Protein AF-0000000087669930 (afdb_homodimer)

Secondary structure (DSSP, 8-state):
-EEEE-TT-HHHHHHHHHHHHHT---EEEE---SSTT-GGGSHHHHTT-TT--S-EEE-TTS-EEESHHHHHHHHHHHS-SS-SS-SSHHHHHHHHHHHHHHHHHTGGGTSHHHHHHHHTSTT--HHHHHHHHHHHHHHHHHHHHHHHHTT--SSSSSTTS--HHHHHHHHHHHHHHHTT--GGGSHHHHHHHHHHHTSHHHHTTSPPPP-/-EEEE-TT-HHHHHHHHHHHHHT---EEEE---SSTT-GGGSHHHHTT-TT--S-EEE-TTS-EEESHHHHHHHHHHHS-SS-SS-SSHHHHHHHHHHHHHHHHHTGGGTSHHHHHHHHTSTT--HHHHHHHHHHHHHHHHHHHHHHHHTT--SSSSSTTS--HHHHHHHHHHHHHHHTT--GGGSHHHHHHHHHHHTSHHHHTTSPPPP-

Organism: NCBI:txid484088

Sequence (422 aa):
MKLYENEISSATSRVRIALALKGLSVEKLPIGILGADAENRQAGYLNVNPQGLVPALSTDEGSLITQSLAIIEYLDELHPEPPLLPQDLEAKAFSRSIAMAIASEVHALLTPRIAARLGAIPGVDASVVADWNRHWIKEGMTAVETLIANRRTGPFVVGDFPSMADIFLFPQAVGTERIGLDLEQWPNIARIVANLRAIRAFADNAPAPRKMKLYENEISSATSRVRIALALKGLSVEKLPIGILGADAENRQAGYLNVNPQGLVPALSTDEGSLITQSLAIIEYLDELHPEPPLLPQDLEAKAFSRSIAMAIASEVHALLTPRIAARLGAIPGVDASVVADWNRHWIKEGMTAVETLIANRRTGPFVVGDFPSMADIFLFPQAVGTERIGLDLEQWPNIARIVANLRAIRAFADNAPAPRK

InterPro domains:
  IPR004045 Glutathione S-transferase, N-terminal [PF13417] (3-83)
  IPR004045 Glutathione S-transferase, N-terminal [PS50404] (1-83)
  IPR005955 Glutathione S-transferases, class Zeta [TIGR01262] (3-208)
  IPR010987 Glutathione S-transferase, C-terminal-like [PS50405] (88-211)
  IPR036249 Thioredoxin-like superfamily [SSF52833] (1-91)
  IPR036282 Glutathione S-transferase, C-terminal domain superfamily [SSF47616] (83-208)
  IPR040079 Glutathione transferase family [SFLDS00019] (1-198)

Foldseek 3Di:
DEWEDAQQDLLRLLQLLLCVQLVHDHHYDYFADDDPVGRLPDPVNCVVPVVSDDTWDQDPVGDIDDTSVRSSVVVCVVRVPPPQADPDPVSRVLLVVLLCLLVPQQNVCLDPVNLVVQVVDPPDDPVNSLVSNLVSLCVSLVVSLVSQVVAPDEQASGPDDHHSNLSRLQLSVVVCVVSPHDCVVRVSSVRSNVVQCVPCSNVVSHRDDDD/DEWEDAQQDLLRLLQLLLCVLLVHDHHYDYFADDDPVGRLPDPVNCVVPVVSDDTWDQDPVGDIDDTSVRSSVVVCVVRVPPPQADPDPVSRVLLVVLLCLLVPQQNVCLDPVNLVVQVVDPPDDPVNSLVSNLVSLCVSLVVSLVSQVVAPDYQASHPDDHHSNLSRLQLSVVVCVVSPHDCVVRVSSVRSNVVQCVPCSNVVSHRDDDD

Nearest PDB structures (foldseek):
  3niv-assembly2_C  TM=9.400E-01  e=4.755E-17  Legionella pneumophila subsp. pneumophila str. Philadelphia 1
  6jwk-assembly1_B  TM=9.453E-01  e=4.210E-16  Pseudomonas aeruginosa PAO1
  6jwk-assembly1_A  TM=9.465E-01  e=4.440E-16  Pseudomonas aeruginosa PAO1
  4pxo-assembly1_B  TM=9.355E-01  e=4.938E-16  Methylorubrum extorquens AM1
  4n0v-assembly1_B  TM=7.784E-01  e=9.127E-11  Marinobacter nauticus VT8

Structure (mmCIF, N/CA/C/O backbone):
data_AF-0000000087669930-model_v1
#
loop_
_entity.id
_entity.type
_entity.pdbx_description
1 polymer 'Maleylacetoacetate isomerase'
#
loop_
_atom_site.group_PDB
_atom_site.id
_atom_site.type_symbol
_atom_site.label_atom_id
_atom_site.label_alt_id
_atom_site.label_comp_id
_atom_site.label_asym_id
_atom_site.label_entity_id
_atom_site.label_seq_id
_atom_site.pdbx_PDB_ins_code
_atom_site.Cartn_x
_atom_site.Cartn_y
_atom_site.Cartn_z
_atom_site.occupancy
_atom_site.B_iso_or_equiv
_atom_site.auth_seq_id
_atom_site.auth_comp_id
_atom_site.auth_asym_id
_atom_site.auth_atom_id
_atom_site.pdbx_PDB_model_num
ATOM 1 N N . MET A 1 1 ? 8.586 19.969 -12 1 97.75 1 MET A N 1
ATOM 2 C CA . MET A 1 1 ? 7.652 18.922 -11.617 1 97.75 1 MET A CA 1
ATOM 3 C C . MET A 1 1 ? 6.254 19.484 -11.391 1 97.75 1 MET A C 1
ATOM 5 O O . MET A 1 1 ? 6.105 20.656 -11.023 1 97.75 1 MET A O 1
ATOM 9 N N . LYS A 1 2 ? 5.223 18.703 -11.719 1 98.75 2 LYS A N 1
ATOM 10 C CA . LYS A 1 2 ? 3.818 19.047 -11.516 1 98.75 2 LYS A CA 1
ATOM 11 C C . LYS A 1 2 ? 3.119 18.016 -10.633 1 98.75 2 LYS A C 1
ATOM 13 O O . LYS A 1 2 ? 3.285 16.812 -10.828 1 98.75 2 LYS A O 1
ATOM 18 N N . LEU A 1 3 ? 2.418 18.516 -9.656 1 98.88 3 LEU A N 1
ATOM 19 C CA . LEU A 1 3 ? 1.691 17.641 -8.742 1 98.88 3 LEU A CA 1
ATOM 20 C C . LEU A 1 3 ? 0.186 17.797 -8.938 1 98.88 3 LEU A C 1
ATOM 22 O O . LEU A 1 3 ? -0.376 18.859 -8.695 1 98.88 3 LEU A O 1
ATOM 26 N N . TYR A 1 4 ? -0.439 16.75 -9.453 1 98.94 4 TYR A N 1
ATOM 27 C CA . TYR A 1 4 ? -1.895 16.672 -9.422 1 98.94 4 TYR A CA 1
ATOM 28 C C . TYR A 1 4 ? -2.393 16.328 -8.023 1 98.94 4 TYR A C 1
ATOM 30 O O . TYR A 1 4 ? -2.051 15.289 -7.465 1 98.94 4 TYR A O 1
ATOM 38 N N . GLU A 1 5 ? -3.223 17.25 -7.465 1 98.62 5 GLU A N 1
ATOM 39 C CA . GLU A 1 5 ? -3.496 17.125 -6.039 1 98.62 5 GLU A CA 1
ATOM 40 C C . GLU A 1 5 ? -4.922 17.562 -5.707 1 98.62 5 GLU A C 1
ATOM 42 O O . GLU A 1 5 ? -5.621 18.109 -6.562 1 98.62 5 GLU A O 1
ATOM 47 N N . ASN A 1 6 ? -5.336 17.203 -4.59 1 98.5 6 ASN A N 1
ATOM 48 C CA . ASN A 1 6 ? -6.582 17.641 -3.973 1 98.5 6 ASN A CA 1
ATOM 49 C C . ASN A 1 6 ? -6.379 18.031 -2.51 1 98.5 6 ASN A C 1
ATOM 51 O O . ASN A 1 6 ? -5.668 17.344 -1.776 1 98.5 6 ASN A O 1
ATOM 55 N N . GLU A 1 7 ? -7.027 19.062 -2.037 1 97.5 7 GLU A N 1
ATOM 56 C CA . GLU A 1 7 ? -6.746 19.641 -0.729 1 97.5 7 GLU A CA 1
ATOM 57 C C . GLU A 1 7 ? -7.242 18.75 0.397 1 97.5 7 GLU A C 1
ATOM 59 O O . GLU A 1 7 ? -6.707 18.781 1.507 1 97.5 7 GLU A O 1
ATOM 64 N N . ILE A 1 8 ? -8.227 17.906 0.138 1 97.19 8 ILE A N 1
ATOM 65 C CA . ILE A 1 8 ? -8.812 17.109 1.209 1 97.19 8 ILE A CA 1
ATOM 66 C C . ILE A 1 8 ? -8.133 15.734 1.259 1 97.19 8 ILE A C 1
ATOM 68 O O . ILE A 1 8 ? -8.297 14.992 2.227 1 97.19 8 ILE A O 1
ATOM 72 N N . SER A 1 9 ? -7.418 15.352 0.215 1 97.94 9 SER A N 1
ATOM 73 C CA . SER A 1 9 ? -6.844 14.023 0.055 1 97.94 9 SER A CA 1
ATOM 74 C C . SER A 1 9 ? -5.707 13.789 1.042 1 97.94 9 SER A C 1
ATOM 76 O O . SER A 1 9 ? -4.707 14.516 1.026 1 97.94 9 SER A O 1
ATOM 78 N N . SER A 1 10 ? -5.852 12.742 1.831 1 98.44 10 SER A N 1
ATOM 79 C CA . SER A 1 10 ? -4.785 12.352 2.748 1 98.44 10 SER A CA 1
ATOM 80 C C . SER A 1 10 ? -3.533 11.922 1.991 1 98.44 10 SER A C 1
ATOM 82 O O . SER A 1 10 ? -2.414 12.203 2.426 1 98.44 10 SER A O 1
ATOM 84 N N . ALA A 1 11 ? -3.727 11.266 0.87 1 98.81 11 ALA A N 1
ATOM 85 C CA . ALA A 1 11 ? -2.592 10.805 0.073 1 98.81 11 ALA A CA 1
ATOM 86 C C . ALA A 1 11 ? -1.816 11.984 -0.508 1 98.81 11 ALA A C 1
ATOM 88 O O . ALA A 1 11 ? -0.586 11.945 -0.583 1 98.81 11 ALA A O 1
ATOM 89 N N . THR A 1 12 ? -2.539 13.031 -0.967 1 98.81 12 THR A N 1
ATOM 90 C CA . THR A 1 12 ? -1.877 14.234 -1.451 1 98.81 12 THR A CA 1
ATOM 91 C C . THR A 1 12 ? -1.122 14.93 -0.321 1 98.81 12 THR A C 1
ATOM 93 O O . THR A 1 12 ? -0.011 15.422 -0.521 1 98.81 12 THR A O 1
ATOM 96 N N . SER A 1 13 ? -1.754 14.969 0.867 1 98.94 13 SER A N 1
ATOM 97 C CA . SER A 1 13 ? -1.121 15.555 2.047 1 98.94 13 SER A CA 1
ATOM 98 C C . SER A 1 13 ? 0.238 14.914 2.316 1 98.94 13 SER A C 1
ATOM 100 O O . SER A 1 13 ? 1.202 15.609 2.641 1 98.94 13 SER A O 1
ATOM 102 N N . ARG A 1 14 ? 0.384 13.633 2.162 1 98.94 14 ARG A N 1
ATOM 103 C CA . ARG A 1 14 ? 1.643 12.922 2.344 1 98.94 14 ARG A CA 1
ATOM 104 C C . ARG A 1 14 ? 2.738 13.508 1.462 1 98.94 14 ARG A C 1
ATOM 106 O O . ARG A 1 14 ? 3.836 13.805 1.94 1 98.94 14 ARG A O 1
ATOM 113 N N . VAL A 1 15 ? 2.395 13.68 0.191 1 98.94 15 VAL A N 1
ATOM 114 C CA . VAL A 1 15 ? 3.377 14.148 -0.781 1 98.94 15 VAL A CA 1
ATOM 115 C C . VAL A 1 15 ? 3.711 15.617 -0.511 1 98.94 15 VAL A C 1
ATOM 117 O O . VAL A 1 15 ? 4.875 16.016 -0.588 1 98.94 15 VAL A O 1
ATOM 120 N N . ARG A 1 16 ? 2.709 16.406 -0.123 1 98.94 16 ARG A N 1
ATOM 121 C CA . ARG A 1 16 ? 2.959 17.812 0.202 1 98.94 16 ARG A CA 1
ATOM 122 C C . ARG A 1 16 ? 3.875 17.938 1.415 1 98.94 16 ARG A C 1
ATOM 124 O O . ARG A 1 16 ? 4.762 18.797 1.445 1 98.94 16 ARG A O 1
ATOM 131 N N . ILE A 1 17 ? 3.664 17.109 2.387 1 98.94 17 ILE A N 1
ATOM 132 C CA . ILE A 1 17 ? 4.516 17.109 3.572 1 98.94 17 ILE A CA 1
ATOM 133 C C . ILE A 1 17 ? 5.949 16.766 3.18 1 98.94 17 ILE A C 1
ATOM 135 O O . ILE A 1 17 ? 6.895 17.438 3.604 1 98.94 17 ILE A O 1
ATOM 139 N N . ALA A 1 18 ? 6.129 15.711 2.365 1 98.94 18 ALA A N 1
ATOM 140 C CA . ALA A 1 18 ? 7.461 15.328 1.905 1 98.94 18 ALA A CA 1
ATOM 141 C C . ALA A 1 18 ? 8.141 16.469 1.157 1 98.94 18 ALA A C 1
ATOM 143 O O . ALA A 1 18 ? 9.312 16.766 1.389 1 98.94 18 ALA A O 1
ATOM 144 N N . LEU A 1 19 ? 7.406 17.125 0.224 1 98.88 19 LEU A N 1
ATOM 145 C CA . LEU A 1 19 ? 7.938 18.25 -0.524 1 98.88 19 LEU A CA 1
ATOM 146 C C . LEU A 1 19 ? 8.383 19.375 0.417 1 98.88 19 LEU A C 1
ATOM 148 O O . LEU A 1 19 ? 9.461 19.938 0.254 1 98.88 19 LEU A O 1
ATOM 152 N N . ALA A 1 20 ? 7.562 19.641 1.402 1 98.88 20 ALA A N 1
ATOM 153 C CA . ALA A 1 20 ? 7.859 20.703 2.357 1 98.88 20 ALA A CA 1
ATOM 154 C C . ALA A 1 20 ? 9.094 20.375 3.188 1 98.88 20 ALA A C 1
ATOM 156 O O . ALA A 1 20 ? 9.961 21.219 3.389 1 98.88 20 ALA A O 1
ATOM 157 N N . LEU A 1 21 ? 9.156 19.172 3.695 1 98.81 21 LEU A N 1
ATOM 158 C CA . LEU A 1 21 ? 10.305 18.75 4.484 1 98.81 21 LEU A CA 1
ATOM 159 C C . LEU A 1 21 ? 11.594 18.875 3.682 1 98.81 21 LEU A C 1
ATOM 161 O O . LEU A 1 21 ? 12.656 19.188 4.238 1 98.81 21 LEU A O 1
ATOM 165 N N . LYS A 1 22 ? 11.477 18.656 2.371 1 98.56 22 LYS A N 1
ATOM 166 C CA . LYS A 1 22 ? 12.656 18.672 1.512 1 98.56 22 LYS A CA 1
ATOM 167 C C . LYS A 1 22 ? 12.914 20.062 0.949 1 98.56 22 LYS A C 1
ATOM 169 O O . LYS A 1 22 ? 13.922 20.297 0.276 1 98.56 22 LYS A O 1
ATOM 174 N N . GLY A 1 23 ? 12.047 20.984 1.197 1 98.31 23 GLY A N 1
ATOM 175 C CA . GLY A 1 23 ? 12.18 22.328 0.672 1 98.31 23 GLY A CA 1
ATOM 176 C C . GLY A 1 23 ? 12.023 22.406 -0.836 1 98.31 23 GLY A C 1
ATOM 177 O O . GLY A 1 23 ? 12.719 23.172 -1.5 1 98.31 23 GLY A O 1
ATOM 178 N N . LEU A 1 24 ? 11.18 21.547 -1.387 1 98.25 24 LEU A N 1
ATOM 179 C CA . LEU A 1 24 ? 10.977 21.484 -2.83 1 98.25 24 LEU A CA 1
ATOM 180 C C . LEU A 1 24 ? 9.68 22.188 -3.225 1 98.25 24 LEU A C 1
ATOM 182 O O . LEU A 1 24 ? 8.688 22.109 -2.498 1 98.25 24 LEU A O 1
ATOM 186 N N . SER A 1 25 ? 9.727 22.844 -4.324 1 97.44 25 SER A N 1
ATOM 187 C CA . SER A 1 25 ? 8.547 23.469 -4.91 1 97.44 25 SER A CA 1
ATOM 188 C C . SER A 1 25 ? 8.125 22.75 -6.191 1 97.44 25 SER A C 1
ATOM 190 O O . SER A 1 25 ? 8.969 22.312 -6.969 1 97.44 25 SER A O 1
ATOM 192 N N . VAL A 1 26 ? 6.805 22.641 -6.359 1 98.31 26 VAL A N 1
ATOM 193 C CA . VAL A 1 26 ? 6.246 22.047 -7.57 1 98.31 26 VAL A CA 1
ATOM 194 C C . VAL A 1 26 ? 5.047 22.859 -8.047 1 98.31 26 VAL A C 1
ATOM 196 O O . VAL A 1 26 ? 4.461 23.625 -7.27 1 98.31 26 VAL A O 1
ATOM 199 N N . GLU A 1 27 ? 4.75 22.766 -9.297 1 98.56 27 GLU A N 1
ATOM 200 C CA . GLU A 1 27 ? 3.477 23.297 -9.781 1 98.56 27 GLU A CA 1
ATOM 201 C C . GLU A 1 27 ? 2.311 22.422 -9.312 1 98.56 27 GLU A C 1
ATOM 203 O O . GLU A 1 27 ? 2.332 21.203 -9.492 1 98.56 27 GLU A O 1
ATOM 208 N N . LYS A 1 28 ? 1.366 23.031 -8.688 1 98.56 28 LYS A N 1
ATOM 209 C CA . LYS A 1 28 ? 0.209 22.312 -8.188 1 98.56 28 LYS A CA 1
ATOM 210 C C . LYS A 1 28 ? -0.967 22.406 -9.156 1 98.56 28 LYS A C 1
ATOM 212 O O . LYS A 1 28 ? -1.319 23.484 -9.609 1 98.56 28 LYS A O 1
ATOM 217 N N . LEU A 1 29 ? -1.524 21.312 -9.516 1 98.69 29 LEU A N 1
ATOM 218 C CA . LEU A 1 29 ? -2.695 21.203 -10.383 1 98.69 29 LEU A CA 1
ATOM 219 C C . LEU A 1 29 ? -3.861 20.562 -9.641 1 98.69 29 LEU A C 1
ATOM 221 O O . LEU A 1 29 ? -3.918 19.328 -9.516 1 98.69 29 LEU A O 1
ATOM 225 N N . PRO A 1 30 ? -4.801 21.359 -9.156 1 98.31 30 PRO A N 1
ATOM 226 C CA . PRO A 1 30 ? -5.918 20.812 -8.391 1 98.31 30 PRO A CA 1
ATOM 227 C C . PRO A 1 30 ? -6.828 19.922 -9.227 1 98.31 30 PRO A C 1
ATOM 229 O O . PRO A 1 30 ? -7.109 20.219 -10.391 1 98.31 30 PRO A O 1
ATOM 232 N N . ILE A 1 31 ? -7.188 18.797 -8.688 1 98.62 31 ILE A N 1
ATOM 233 C CA . ILE A 1 31 ? -8.109 17.828 -9.289 1 98.62 31 ILE A CA 1
ATOM 234 C C . ILE A 1 31 ? -9.281 17.578 -8.344 1 98.62 31 ILE A C 1
ATOM 236 O O . ILE A 1 31 ? -9.078 17.141 -7.207 1 98.62 31 ILE A O 1
ATOM 240 N N . GLY A 1 32 ? -10.562 17.812 -8.758 1 97.44 32 GLY A N 1
ATOM 241 C CA . GLY A 1 32 ? -11.734 17.469 -7.965 1 97.44 32 GLY A CA 1
ATOM 242 C C . GLY A 1 32 ? -11.953 15.977 -7.828 1 97.44 32 GLY A C 1
ATOM 243 O O . GLY A 1 32 ? -11.875 15.242 -8.812 1 97.44 32 GLY A O 1
ATOM 244 N N . ILE A 1 33 ? -12.266 15.5 -6.582 1 96.38 33 ILE A N 1
ATOM 245 C CA . ILE A 1 33 ? -12.328 14.055 -6.395 1 96.38 33 ILE A CA 1
ATOM 246 C C . ILE A 1 33 ? -13.664 13.68 -5.75 1 96.38 33 ILE A C 1
ATOM 248 O O . ILE A 1 33 ? -13.883 12.516 -5.391 1 96.38 33 ILE A O 1
ATOM 252 N N . LEU A 1 34 ? -14.586 14.625 -5.551 1 93.06 34 LEU A N 1
ATOM 253 C CA . LEU A 1 34 ? -15.852 14.352 -4.887 1 93.06 34 LEU A CA 1
ATOM 254 C C . LEU A 1 34 ? -17.016 14.508 -5.859 1 93.06 34 LEU A C 1
ATOM 256 O O . LEU A 1 34 ? -16.969 15.359 -6.75 1 93.06 34 LEU A O 1
ATOM 260 N N . GLY A 1 35 ? -18.047 13.734 -5.641 1 87.56 35 GLY A N 1
ATOM 261 C CA . GLY A 1 35 ? -19.297 13.891 -6.379 1 87.56 35 GLY A CA 1
ATOM 262 C C . GLY A 1 35 ? -19.375 13 -7.602 1 87.56 35 GLY A C 1
ATOM 263 O O . GLY A 1 35 ? -18.391 12.383 -7.996 1 87.56 35 GLY A O 1
ATOM 264 N N . ALA A 1 36 ? -20.469 12.898 -8.266 1 85.5 36 ALA A N 1
ATOM 265 C CA . ALA A 1 36 ? -20.75 12.023 -9.398 1 85.5 36 ALA A CA 1
ATOM 266 C C . ALA A 1 36 ? -19.953 12.461 -10.633 1 85.5 36 ALA A C 1
ATOM 268 O O . ALA A 1 36 ? -19.594 11.633 -11.469 1 85.5 36 ALA A O 1
ATOM 269 N N . ASP A 1 37 ? -19.625 13.734 -10.672 1 89.94 37 ASP A N 1
ATOM 270 C CA . ASP A 1 37 ? -18.906 14.266 -11.82 1 89.94 37 ASP A CA 1
ATOM 271 C C . ASP A 1 37 ? -17.484 14.688 -11.422 1 89.94 37 ASP A C 1
ATOM 273 O O . ASP A 1 37 ? -16.953 15.672 -11.953 1 89.94 37 ASP A O 1
ATOM 277 N N . ALA A 1 38 ? -17.031 13.914 -10.516 1 95.12 38 ALA A N 1
ATOM 278 C CA . ALA A 1 38 ? -15.688 14.234 -10.023 1 95.12 38 ALA A CA 1
ATOM 279 C C . ALA A 1 38 ? -14.68 14.266 -11.172 1 95.12 38 ALA A C 1
ATOM 281 O O . ALA A 1 38 ? -14.672 13.375 -12.023 1 95.12 38 ALA A O 1
ATOM 282 N N . GLU A 1 39 ? -13.844 15.281 -11.195 1 97.75 39 GLU A N 1
ATOM 283 C CA . GLU A 1 39 ? -12.867 15.508 -12.258 1 97.75 39 GLU A CA 1
ATOM 284 C C . GLU A 1 39 ? -11.922 14.32 -12.406 1 97.75 39 GLU A C 1
ATOM 286 O O . GLU A 1 39 ? -11.516 13.977 -13.523 1 97.75 39 GLU A O 1
ATOM 291 N N . ASN A 1 40 ? -11.57 13.672 -11.32 1 97.81 40 ASN A N 1
ATOM 292 C CA . ASN A 1 40 ? -10.609 12.578 -11.328 1 97.81 40 ASN A CA 1
ATOM 293 C C . ASN A 1 40 ? -11.172 11.344 -12.031 1 97.81 40 ASN A C 1
ATOM 295 O O . ASN A 1 40 ? -10.438 10.398 -12.312 1 97.81 40 ASN A O 1
ATOM 299 N N . ARG A 1 41 ? -12.445 11.367 -12.352 1 95.94 41 ARG A N 1
ATOM 300 C CA . ARG A 1 41 ? -13.07 10.234 -13.016 1 95.94 41 ARG A CA 1
ATOM 301 C C . ARG A 1 41 ? -13.445 10.578 -14.453 1 95.94 41 ARG A C 1
ATOM 303 O O . ARG A 1 41 ? -14.094 9.781 -15.141 1 95.94 41 ARG A O 1
ATOM 310 N N . GLN A 1 42 ? -13.133 11.75 -14.875 1 97.25 42 GLN A N 1
ATOM 311 C CA . GLN A 1 42 ? -13.422 12.188 -16.234 1 97.25 42 GLN A CA 1
ATOM 312 C C . GLN A 1 42 ? -12.242 11.914 -17.156 1 97.25 42 GLN A C 1
ATOM 314 O O . GLN A 1 42 ? -11.102 11.773 -16.703 1 97.25 42 GLN A O 1
ATOM 319 N N . ALA A 1 43 ? -12.547 11.906 -18.469 1 97.25 43 ALA A N 1
ATOM 320 C CA . ALA A 1 43 ? -11.562 11.523 -19.484 1 97.25 43 ALA A CA 1
ATOM 321 C C . ALA A 1 43 ? -10.328 12.422 -19.406 1 97.25 43 ALA A C 1
ATOM 323 O O . ALA A 1 43 ? -9.203 11.953 -19.609 1 97.25 43 ALA A O 1
ATOM 324 N N . GLY A 1 44 ? -10.555 13.68 -19.188 1 97.69 44 GLY A N 1
ATOM 325 C CA . GLY A 1 44 ? -9.445 14.617 -19.125 1 97.69 44 GLY A CA 1
ATOM 326 C C . GLY A 1 44 ? -8.352 14.18 -18.156 1 97.69 44 GLY A C 1
ATOM 327 O O . GLY A 1 44 ? -7.184 14.086 -18.547 1 97.69 44 GLY A O 1
ATOM 328 N N . TYR A 1 45 ? -8.742 13.852 -16.859 1 98.56 45 TYR A N 1
ATOM 329 C CA . TYR A 1 45 ? -7.738 13.453 -15.883 1 98.56 45 TYR A CA 1
ATOM 330 C C . TYR A 1 45 ? -7.332 11.992 -16.078 1 98.56 45 TYR A C 1
ATOM 332 O O . TYR A 1 45 ? -6.172 11.633 -15.875 1 98.56 45 TYR A O 1
ATOM 340 N N . LEU A 1 46 ? -8.25 11.156 -16.547 1 97.94 46 LEU A N 1
ATOM 341 C CA . LEU A 1 46 ? -7.945 9.742 -16.75 1 97.94 46 LEU A CA 1
ATOM 342 C C . LEU A 1 46 ? -6.914 9.562 -17.859 1 97.94 46 LEU A C 1
ATOM 344 O O . LEU A 1 46 ? -6.191 8.562 -17.875 1 97.94 46 LEU A O 1
ATOM 348 N N . ASN A 1 47 ? -6.789 10.508 -18.734 1 97.31 47 ASN A N 1
ATOM 349 C CA . ASN A 1 47 ? -5.75 10.484 -19.766 1 97.31 47 ASN A CA 1
ATOM 350 C C . ASN A 1 47 ? -4.375 10.781 -19.172 1 97.31 47 ASN A C 1
ATOM 352 O O . ASN A 1 47 ? -3.35 10.438 -19.766 1 97.31 47 ASN A O 1
ATOM 356 N N . VAL A 1 48 ? -4.379 11.445 -18.047 1 97.56 48 VAL A N 1
ATOM 357 C CA . VAL A 1 48 ? -3.137 11.727 -17.328 1 97.56 48 VAL A CA 1
ATOM 358 C C . VAL A 1 48 ? -2.785 10.547 -16.438 1 97.56 48 VAL A C 1
ATOM 360 O O . VAL A 1 48 ? -1.688 9.992 -16.531 1 97.56 48 VAL A O 1
ATOM 363 N N . ASN A 1 49 ? -3.732 10.164 -15.641 1 98.5 49 ASN A N 1
ATOM 364 C CA . ASN A 1 49 ? -3.586 9.062 -14.703 1 98.5 49 ASN A CA 1
ATOM 365 C C . ASN A 1 49 ? -4.73 8.062 -14.82 1 98.5 49 ASN A C 1
ATOM 367 O O . ASN A 1 49 ? -5.801 8.258 -14.242 1 98.5 49 ASN A O 1
ATOM 371 N N . PRO A 1 50 ? -4.492 6.926 -15.383 1 98.38 50 PRO A N 1
ATOM 372 C CA . PRO A 1 50 ? -5.547 5.945 -15.633 1 98.38 50 PRO A CA 1
ATOM 373 C C . PRO A 1 50 ? -6.16 5.398 -14.352 1 98.38 50 PRO A C 1
ATOM 375 O O . PRO A 1 50 ? -7.254 4.828 -14.375 1 98.38 50 PRO A O 1
ATOM 378 N N . GLN A 1 51 ? -5.52 5.539 -13.188 1 98.31 51 GLN A N 1
ATOM 379 C CA . GLN A 1 51 ? -6.102 5.105 -11.922 1 98.31 51 GLN A CA 1
ATOM 380 C C . GLN A 1 51 ? -7.176 6.078 -11.453 1 98.31 51 GLN A C 1
ATOM 382 O O . GLN A 1 51 ? -7.98 5.746 -10.578 1 98.31 51 GLN A O 1
ATOM 387 N N . GLY A 1 52 ? -7.078 7.316 -11.969 1 98.38 52 GLY A N 1
ATOM 388 C CA . GLY A 1 52 ? -8.039 8.328 -11.555 1 98.38 52 GLY A CA 1
ATOM 389 C C . GLY A 1 52 ? -7.887 8.742 -10.102 1 98.38 52 GLY A C 1
ATOM 390 O O . GLY A 1 52 ? -8.867 9.102 -9.445 1 98.38 52 GLY A O 1
ATOM 391 N N . LEU A 1 53 ? -6.711 8.609 -9.594 1 98.44 53 LEU A N 1
ATOM 392 C CA . LEU A 1 53 ? -6.449 8.93 -8.195 1 98.44 53 LEU A CA 1
ATOM 393 C C . LEU A 1 53 ? -5.523 10.141 -8.086 1 98.44 53 LEU A C 1
ATOM 395 O O . LEU A 1 53 ? -4.91 10.547 -9.07 1 98.44 53 LEU A O 1
ATOM 399 N N . VAL A 1 54 ? -5.484 10.781 -6.98 1 98.62 54 VAL A N 1
ATOM 400 C CA . VAL A 1 54 ? -4.461 11.742 -6.582 1 98.62 54 VAL A CA 1
ATOM 401 C C . VAL A 1 54 ? -3.748 11.242 -5.324 1 98.62 54 VAL A C 1
ATOM 403 O O . VAL A 1 54 ? -4.312 10.477 -4.547 1 98.62 54 VAL A O 1
ATOM 406 N N . PRO A 1 55 ? -2.498 11.602 -5.117 1 98.88 55 PRO A N 1
ATOM 407 C CA . PRO A 1 55 ? -1.648 12.461 -5.941 1 98.88 55 PRO A CA 1
ATOM 408 C C . PRO A 1 55 ? -1.083 11.742 -7.164 1 98.88 55 PRO A C 1
ATOM 410 O O . PRO A 1 55 ? -1.071 10.508 -7.203 1 98.88 55 PRO A O 1
ATOM 413 N N . ALA A 1 56 ? -0.736 12.414 -8.125 1 98.94 56 ALA A N 1
ATOM 414 C CA . ALA A 1 56 ? 0.142 12 -9.219 1 98.94 56 ALA A CA 1
ATOM 415 C C . ALA A 1 56 ? 1.193 13.062 -9.508 1 98.94 56 ALA A C 1
ATOM 417 O O . ALA A 1 56 ? 0.904 14.266 -9.461 1 98.94 56 ALA A O 1
ATOM 418 N N . LEU A 1 57 ? 2.416 12.68 -9.766 1 98.94 57 LEU A N 1
ATOM 419 C CA . LEU A 1 57 ? 3.52 13.602 -10.016 1 98.94 57 LEU A CA 1
ATOM 420 C C . LEU A 1 57 ? 4.027 13.453 -11.445 1 98.94 57 LEU A C 1
ATOM 422 O O . LEU A 1 57 ? 4.418 12.359 -11.867 1 98.94 57 LEU A O 1
ATOM 426 N N . SER A 1 58 ? 3.961 14.492 -12.234 1 98.56 58 SER A N 1
ATOM 427 C CA . SER A 1 58 ? 4.676 14.562 -13.5 1 98.56 58 SER A CA 1
ATOM 428 C C . SER A 1 58 ? 6.086 15.109 -13.312 1 98.56 58 SER A C 1
ATOM 430 O O . SER A 1 58 ? 6.266 16.219 -12.82 1 98.56 58 SER A O 1
ATOM 432 N N . THR A 1 59 ? 7.047 14.328 -13.664 1 97.69 59 THR A N 1
ATOM 433 C CA . THR A 1 59 ? 8.438 14.75 -13.508 1 97.69 59 THR A CA 1
ATOM 434 C C . THR A 1 59 ? 8.82 15.766 -14.586 1 97.69 59 THR A C 1
ATOM 436 O O . THR A 1 59 ? 8.062 15.984 -15.539 1 97.69 59 THR A O 1
ATOM 439 N N . ASP A 1 60 ? 10.031 16.344 -14.43 1 95.19 60 ASP A N 1
ATOM 440 C CA . ASP A 1 60 ? 10.516 17.312 -15.406 1 95.19 60 ASP A CA 1
ATOM 441 C C . ASP A 1 60 ? 10.766 16.656 -16.766 1 95.19 60 ASP A C 1
ATOM 443 O O . ASP A 1 60 ? 10.695 17.312 -17.797 1 95.19 60 ASP A O 1
ATOM 447 N N . GLU A 1 61 ? 11.016 15.375 -16.75 1 92.69 61 GLU A N 1
ATOM 448 C CA . GLU A 1 61 ? 11.273 14.617 -17.969 1 92.69 61 GLU A CA 1
ATOM 449 C C . GLU A 1 61 ? 9.977 14.141 -18.609 1 92.69 61 GLU A C 1
ATOM 451 O O . GLU A 1 61 ? 9.992 13.562 -19.703 1 92.69 61 GLU A O 1
ATOM 456 N N . GLY A 1 62 ? 8.859 14.406 -17.906 1 92.62 62 GLY A N 1
ATOM 457 C CA . GLY A 1 62 ? 7.566 14.094 -18.484 1 92.62 62 GLY A CA 1
ATOM 458 C C . GLY A 1 62 ? 7.027 12.742 -18.047 1 92.62 62 GLY A C 1
ATOM 459 O O . GLY A 1 62 ? 5.992 12.289 -18.547 1 92.62 62 GLY A O 1
ATOM 460 N N . SER A 1 63 ? 7.684 12.094 -17.125 1 95.69 63 SER A N 1
ATOM 461 C CA . SER A 1 63 ? 7.211 10.812 -16.625 1 95.69 63 SER A CA 1
ATOM 462 C C . SER A 1 63 ? 6.16 11 -15.531 1 95.69 63 SER A C 1
ATOM 464 O O . SER A 1 63 ? 6.238 11.938 -14.742 1 95.69 63 SER A O 1
ATOM 466 N N . LEU A 1 64 ? 5.18 10.086 -15.508 1 98.19 64 LEU A N 1
ATOM 467 C CA . LEU A 1 64 ? 4.152 10.086 -14.469 1 98.19 64 LEU A CA 1
ATOM 468 C C . LEU A 1 64 ? 4.5 9.109 -13.352 1 98.19 64 LEU A C 1
ATOM 470 O O . LEU A 1 64 ? 4.797 7.941 -13.609 1 98.19 64 LEU A O 1
ATOM 474 N N . ILE A 1 65 ? 4.527 9.57 -12.164 1 98.69 65 ILE A N 1
ATOM 475 C CA . ILE A 1 65 ? 4.652 8.719 -10.984 1 98.69 65 ILE A CA 1
ATOM 476 C C . ILE A 1 65 ? 3.373 8.797 -10.156 1 98.69 65 ILE A C 1
ATOM 478 O O . ILE A 1 65 ? 2.91 9.891 -9.82 1 98.69 65 ILE A O 1
ATOM 482 N N . THR A 1 66 ? 2.799 7.613 -9.906 1 98.81 66 THR A N 1
ATOM 483 C CA . THR A 1 66 ? 1.581 7.535 -9.109 1 98.81 66 THR A CA 1
ATOM 484 C C . THR A 1 66 ? 1.861 6.875 -7.762 1 98.81 66 THR A C 1
ATOM 486 O O . THR A 1 66 ? 2.971 6.398 -7.516 1 98.81 66 THR A O 1
ATOM 489 N N . GLN A 1 67 ? 0.851 6.93 -6.887 1 98.88 67 GLN A N 1
ATOM 490 C CA . GLN A 1 67 ? 0.946 6.359 -5.547 1 98.88 67 GLN A CA 1
ATOM 491 C C . GLN A 1 67 ? 1.865 7.195 -4.66 1 98.88 67 GLN A C 1
ATOM 493 O O . GLN A 1 67 ? 3.039 7.387 -4.98 1 98.88 67 GLN A O 1
ATOM 498 N N . SER A 1 68 ? 1.373 7.57 -3.521 1 98.94 68 SER A N 1
ATOM 499 C CA . SER A 1 68 ? 2.07 8.539 -2.68 1 98.94 68 SER A CA 1
ATOM 500 C C . SER A 1 68 ? 3.406 7.984 -2.191 1 98.94 68 SER A C 1
ATOM 502 O O . SER A 1 68 ? 4.402 8.711 -2.146 1 98.94 68 SER A O 1
ATOM 504 N N . LEU A 1 69 ? 3.441 6.688 -1.854 1 98.94 69 LEU A N 1
ATOM 505 C CA . LEU A 1 69 ? 4.691 6.109 -1.367 1 98.94 69 LEU A CA 1
ATOM 506 C C . LEU A 1 69 ? 5.762 6.137 -2.453 1 98.94 69 LEU A C 1
ATOM 508 O O . LEU A 1 69 ? 6.914 6.477 -2.186 1 98.94 69 LEU A O 1
ATOM 512 N N . ALA A 1 70 ? 5.414 5.762 -3.684 1 98.88 70 ALA A N 1
ATOM 513 C CA . ALA A 1 70 ? 6.359 5.77 -4.797 1 98.88 70 ALA A CA 1
ATOM 514 C C . ALA A 1 70 ? 6.859 7.184 -5.078 1 98.88 70 ALA A C 1
ATOM 516 O O . ALA A 1 70 ? 8.047 7.387 -5.348 1 98.88 70 ALA A O 1
ATOM 517 N N . ILE A 1 71 ? 5.98 8.164 -5 1 98.94 71 ILE A N 1
ATOM 518 C CA . ILE A 1 71 ? 6.34 9.555 -5.234 1 98.94 71 ILE A CA 1
ATOM 519 C C . ILE A 1 71 ? 7.332 10.016 -4.172 1 98.94 71 ILE A C 1
ATOM 521 O O . ILE A 1 71 ? 8.359 10.625 -4.492 1 98.94 71 ILE A O 1
ATOM 525 N N . ILE A 1 72 ? 7.043 9.695 -2.934 1 98.94 72 ILE A N 1
ATOM 526 C CA . ILE A 1 72 ? 7.875 10.156 -1.826 1 98.94 72 ILE A CA 1
ATOM 527 C C . ILE A 1 72 ? 9.25 9.492 -1.901 1 98.94 72 ILE A C 1
ATOM 529 O O . ILE A 1 72 ? 10.273 10.141 -1.692 1 98.94 72 ILE A O 1
ATOM 533 N N . GLU A 1 73 ? 9.273 8.18 -2.213 1 98.81 73 GLU A N 1
ATOM 534 C CA . GLU A 1 73 ? 10.555 7.508 -2.408 1 98.81 73 GLU A CA 1
ATOM 535 C C . GLU A 1 73 ? 11.344 8.148 -3.547 1 98.81 73 GLU A C 1
ATOM 537 O O . GLU A 1 73 ? 12.555 8.352 -3.434 1 98.81 73 GLU A O 1
ATOM 542 N N . TYR A 1 74 ? 10.68 8.484 -4.648 1 98.81 74 TYR A N 1
ATOM 543 C CA . TYR A 1 74 ? 11.328 9.141 -5.785 1 98.81 74 TYR A CA 1
ATOM 544 C C . TYR A 1 74 ? 11.945 10.469 -5.367 1 98.81 74 TYR A C 1
ATOM 546 O O . TYR A 1 74 ? 13.117 10.727 -5.664 1 98.81 74 TYR A O 1
ATOM 554 N N . LEU A 1 75 ? 11.211 11.281 -4.641 1 98.81 75 LEU A N 1
ATOM 555 C CA . LEU A 1 75 ? 11.695 12.578 -4.18 1 98.81 75 LEU A CA 1
ATOM 556 C C . LEU A 1 75 ? 12.891 12.414 -3.246 1 98.81 75 LEU A C 1
ATOM 558 O O . LEU A 1 75 ? 13.859 13.172 -3.326 1 98.81 75 LEU A O 1
ATOM 562 N N . ASP A 1 76 ? 12.758 11.398 -2.387 1 98.69 76 ASP A N 1
ATOM 563 C CA . ASP A 1 76 ? 13.828 11.156 -1.421 1 98.69 76 ASP A CA 1
ATOM 564 C C . ASP A 1 76 ? 15.109 10.703 -2.121 1 98.69 76 ASP A C 1
ATOM 566 O O . ASP A 1 76 ? 16.203 11.047 -1.692 1 98.69 76 ASP A O 1
ATOM 570 N N . GLU A 1 77 ? 14.984 9.898 -3.152 1 98.12 77 GLU A N 1
ATOM 571 C CA . GLU A 1 77 ? 16.141 9.406 -3.902 1 98.12 77 GLU A CA 1
ATOM 572 C C . GLU A 1 77 ? 16.703 10.5 -4.801 1 98.12 77 GLU A C 1
ATOM 574 O O . GLU A 1 77 ? 17.922 10.586 -4.98 1 98.12 77 GLU A O 1
ATOM 579 N N . LEU A 1 78 ? 15.867 11.32 -5.328 1 97.81 78 LEU A N 1
ATOM 580 C CA . LEU A 1 78 ? 16.281 12.438 -6.164 1 97.81 78 LEU A CA 1
ATOM 581 C C . LEU A 1 78 ? 16.984 13.508 -5.332 1 97.81 78 LEU A C 1
ATOM 583 O O . LEU A 1 78 ? 17.953 14.117 -5.789 1 97.81 78 LEU A O 1
ATOM 587 N N . HIS A 1 79 ? 16.5 13.727 -4.156 1 98.06 79 HIS A N 1
ATOM 588 C CA . HIS A 1 79 ? 17.047 14.672 -3.18 1 98.06 79 HIS A CA 1
ATOM 589 C C . HIS A 1 79 ? 17.297 13.984 -1.841 1 98.06 79 HIS A C 1
ATOM 591 O O . HIS A 1 79 ? 16.516 14.125 -0.906 1 98.06 79 HIS A O 1
ATOM 597 N N . PRO A 1 80 ? 18.438 13.422 -1.652 1 97.56 80 PRO A N 1
ATOM 598 C CA . PRO A 1 80 ? 18.672 12.508 -0.531 1 97.56 80 PRO A CA 1
ATOM 599 C C . PRO A 1 80 ? 18.688 13.227 0.818 1 97.56 80 PRO A C 1
ATOM 601 O O . PRO A 1 80 ? 18.531 12.586 1.862 1 97.56 80 PRO A O 1
ATOM 604 N N . GLU A 1 81 ? 18.875 14.602 0.762 1 97.44 81 GLU A N 1
ATOM 605 C CA . GLU A 1 81 ? 18.906 15.344 2.018 1 97.44 81 GLU A CA 1
ATOM 606 C C . GLU A 1 81 ? 17.766 16.359 2.082 1 97.44 81 GLU A C 1
ATOM 608 O O . GLU A 1 81 ? 17.5 17.062 1.105 1 97.44 81 GLU A O 1
ATOM 613 N N . PRO A 1 82 ? 17.219 16.547 3.283 1 97.88 82 PRO A N 1
ATOM 614 C CA . PRO A 1 82 ? 17.297 15.617 4.41 1 97.88 82 PRO A CA 1
ATOM 615 C C . PRO A 1 82 ? 16.625 14.273 4.117 1 97.88 82 PRO A C 1
ATOM 617 O O . PRO A 1 82 ? 15.695 14.211 3.314 1 97.88 82 PRO A O 1
ATOM 620 N N . PRO A 1 83 ? 17.078 13.172 4.711 1 98.25 83 PRO A N 1
ATOM 621 C CA . PRO A 1 83 ? 16.5 11.859 4.422 1 98.25 83 PRO A CA 1
ATOM 622 C C . PRO A 1 83 ? 15.109 11.688 5.008 1 98.25 83 PRO A C 1
ATOM 624 O O . PRO A 1 83 ? 14.836 12.156 6.117 1 98.25 83 PRO A O 1
ATOM 627 N N . LEU A 1 84 ? 14.266 11.07 4.27 1 98.62 84 LEU A N 1
ATOM 628 C CA . LEU A 1 84 ? 12.906 10.773 4.73 1 98.62 84 LEU A CA 1
ATOM 629 C C . LEU A 1 84 ? 12.805 9.336 5.234 1 98.62 84 LEU A C 1
ATOM 631 O O . LEU A 1 84 ? 11.734 8.891 5.637 1 98.62 84 LEU A O 1
ATOM 635 N N . LEU A 1 85 ? 13.875 8.594 5.121 1 98.19 85 LEU A N 1
ATOM 636 C CA . LEU A 1 85 ? 14.016 7.25 5.672 1 98.19 85 LEU A CA 1
ATOM 637 C C . LEU A 1 85 ? 15.273 7.137 6.527 1 98.19 85 LEU A C 1
ATOM 639 O O . LEU A 1 85 ? 16.312 7.723 6.195 1 98.19 85 LEU A O 1
ATOM 643 N N . PRO A 1 86 ? 15.172 6.352 7.613 1 96.25 86 PRO A N 1
ATOM 644 C CA . PRO A 1 86 ? 16.375 6.141 8.414 1 96.25 86 PRO A CA 1
ATOM 645 C C . PRO A 1 86 ? 17.469 5.402 7.648 1 96.25 86 PRO A C 1
ATOM 647 O O . PRO A 1 86 ? 17.188 4.742 6.645 1 96.25 86 PRO A O 1
ATOM 650 N N . GLN A 1 87 ? 18.719 5.496 8.156 1 95.38 87 GLN A N 1
ATOM 651 C CA . GLN A 1 87 ? 19.844 4.832 7.52 1 95.38 87 GLN A CA 1
ATOM 652 C C . GLN A 1 87 ? 19.891 3.355 7.898 1 95.38 87 GLN A C 1
ATOM 654 O O . GLN A 1 87 ? 20.281 2.516 7.078 1 95.38 87 GLN A O 1
ATOM 659 N N . ASP A 1 88 ? 19.562 3.098 9.125 1 95.81 88 ASP A N 1
ATOM 660 C CA . ASP A 1 88 ? 19.547 1.714 9.586 1 95.81 88 ASP A CA 1
ATOM 661 C C . ASP A 1 88 ? 18.516 0.883 8.82 1 95.81 88 ASP A C 1
ATOM 663 O O . ASP A 1 88 ? 17.359 1.269 8.711 1 95.81 88 ASP A O 1
ATOM 667 N N . LEU A 1 89 ? 18.906 -0.265 8.297 1 96.88 89 LEU A N 1
ATOM 668 C CA . LEU A 1 89 ? 18.094 -1.052 7.375 1 96.88 89 LEU A CA 1
ATOM 669 C C . LEU A 1 89 ? 16.797 -1.521 8.047 1 96.88 89 LEU A C 1
ATOM 671 O O . LEU A 1 89 ? 15.734 -1.504 7.426 1 96.88 89 LEU A O 1
ATOM 675 N N . GLU A 1 90 ? 16.875 -1.955 9.289 1 96.56 90 GLU A N 1
ATOM 676 C CA . GLU A 1 90 ? 15.688 -2.447 9.969 1 96.56 90 GLU A CA 1
ATOM 677 C C . GLU A 1 90 ? 14.727 -1.308 10.305 1 96.56 90 GLU A C 1
ATOM 679 O O . GLU A 1 90 ? 13.508 -1.455 10.172 1 96.56 90 GLU A O 1
ATOM 684 N N . ALA A 1 91 ? 15.305 -0.176 10.766 1 96.62 91 ALA A N 1
ATOM 685 C CA . ALA A 1 91 ? 14.484 1.003 11.031 1 96.62 91 ALA A CA 1
ATOM 686 C C . ALA A 1 91 ? 13.82 1.506 9.75 1 96.62 91 ALA A C 1
ATOM 688 O O . ALA A 1 91 ? 12.664 1.937 9.773 1 96.62 91 ALA A O 1
ATOM 689 N N . LYS A 1 92 ? 14.625 1.44 8.672 1 97.88 92 LYS A N 1
ATOM 690 C CA . LYS A 1 92 ? 14.109 1.828 7.363 1 97.88 92 LYS A CA 1
ATOM 691 C C . LYS A 1 92 ? 12.945 0.941 6.949 1 97.88 92 LYS A C 1
ATOM 693 O O . LYS A 1 92 ? 11.898 1.44 6.523 1 97.88 92 LYS A O 1
ATOM 698 N N . ALA A 1 93 ? 13.07 -0.335 7.125 1 98.44 93 ALA A N 1
ATOM 699 C CA . ALA A 1 93 ? 12.016 -1.296 6.793 1 98.44 93 ALA A CA 1
ATOM 700 C C . ALA A 1 93 ? 10.789 -1.09 7.676 1 98.44 93 ALA A C 1
ATOM 702 O O . ALA A 1 93 ? 9.656 -1.191 7.199 1 98.44 93 ALA A O 1
ATOM 703 N N . PHE A 1 94 ? 11.016 -0.807 8.914 1 98.06 94 PHE A N 1
ATOM 704 C CA . PHE A 1 94 ? 9.914 -0.57 9.836 1 98.06 94 PHE A CA 1
ATOM 705 C C . PHE A 1 94 ? 9.117 0.666 9.43 1 98.06 94 PHE A C 1
ATOM 707 O O . PHE A 1 94 ? 7.887 0.653 9.445 1 98.06 94 PHE A O 1
ATOM 714 N N . SER A 1 95 ? 9.82 1.707 9.047 1 98.38 95 SER A N 1
ATOM 715 C CA . SER A 1 95 ? 9.164 2.912 8.547 1 98.38 95 SER A CA 1
ATOM 716 C C . SER A 1 95 ? 8.266 2.598 7.355 1 98.38 95 SER A C 1
ATOM 718 O O . SER A 1 95 ? 7.109 3.012 7.316 1 98.38 95 SER A O 1
ATOM 720 N N . ARG A 1 96 ? 8.766 1.806 6.426 1 98.75 96 ARG A N 1
ATOM 721 C CA . ARG A 1 96 ? 7.988 1.41 5.258 1 98.75 96 ARG A CA 1
ATOM 722 C C . ARG A 1 96 ? 6.805 0.533 5.656 1 98.75 96 ARG A C 1
ATOM 724 O O . ARG A 1 96 ? 5.719 0.65 5.09 1 98.75 96 ARG A O 1
ATOM 731 N N . SER A 1 97 ? 7.027 -0.338 6.656 1 98.81 97 SER A N 1
ATOM 732 C CA . SER A 1 97 ? 5.957 -1.208 7.133 1 98.81 97 SER A CA 1
ATOM 733 C C . SER A 1 97 ? 4.781 -0.397 7.664 1 98.81 97 SER A C 1
ATOM 735 O O . SER A 1 97 ? 3.629 -0.675 7.332 1 98.81 97 SER A O 1
ATOM 737 N N . ILE A 1 98 ? 5.086 0.609 8.445 1 98.81 98 ILE A N 1
ATOM 738 C CA . ILE A 1 98 ? 4.043 1.441 9.039 1 98.81 98 ILE A CA 1
ATOM 739 C C . ILE A 1 98 ? 3.332 2.23 7.941 1 98.81 98 ILE A C 1
ATOM 741 O O . ILE A 1 98 ? 2.102 2.314 7.93 1 98.81 98 ILE A O 1
ATOM 745 N N . ALA A 1 99 ? 4.109 2.785 7.012 1 98.94 99 ALA A N 1
ATOM 746 C CA . ALA A 1 99 ? 3.521 3.525 5.902 1 98.94 99 ALA A CA 1
ATOM 747 C C . ALA A 1 99 ? 2.572 2.643 5.098 1 98.94 99 ALA A C 1
ATOM 749 O O . ALA A 1 99 ? 1.441 3.041 4.805 1 98.94 99 ALA A O 1
ATOM 750 N N . MET A 1 100 ? 2.975 1.43 4.801 1 98.88 100 MET A N 1
ATOM 751 C CA . MET A 1 100 ? 2.174 0.51 3.998 1 98.88 100 MET A CA 1
ATOM 752 C C . MET A 1 100 ? 0.949 0.036 4.773 1 98.88 100 MET A C 1
ATOM 754 O O . MET A 1 100 ? -0.124 -0.144 4.195 1 98.88 100 MET A O 1
ATOM 758 N N . ALA A 1 101 ? 1.147 -0.198 6.082 1 98.88 101 ALA A N 1
ATOM 759 C CA . ALA A 1 101 ? 0.01 -0.582 6.914 1 98.88 101 ALA A CA 1
ATOM 760 C C . ALA A 1 101 ? -1.099 0.464 6.844 1 98.88 101 ALA A C 1
ATOM 762 O O . ALA A 1 101 ? -2.281 0.12 6.77 1 98.88 101 ALA A O 1
ATOM 763 N N . ILE A 1 102 ? -0.688 1.704 6.836 1 98.94 102 ILE A N 1
ATOM 764 C CA . ILE A 1 102 ? -1.66 2.791 6.777 1 98.94 102 ILE A CA 1
ATOM 765 C C . ILE A 1 102 ? -2.229 2.896 5.363 1 98.94 102 ILE A C 1
ATOM 767 O O . ILE A 1 102 ? -3.443 2.996 5.18 1 98.94 102 ILE A O 1
ATOM 771 N N . ALA A 1 103 ? -1.397 2.818 4.34 1 98.81 103 ALA A N 1
ATOM 772 C CA . ALA A 1 103 ? -1.807 3.033 2.955 1 98.81 103 ALA A CA 1
ATOM 773 C C . ALA A 1 103 ? -2.738 1.922 2.48 1 98.81 103 ALA A C 1
ATOM 775 O O . ALA A 1 103 ? -3.785 2.191 1.885 1 98.81 103 ALA A O 1
ATOM 776 N N . SER A 1 104 ? -2.379 0.656 2.801 1 98.69 104 SER A N 1
ATOM 777 C CA . SER A 1 104 ? -3.061 -0.48 2.189 1 98.69 104 SER A CA 1
ATOM 778 C C . SER A 1 104 ? -4.141 -1.034 3.111 1 98.69 104 SER A C 1
ATOM 780 O O . SER A 1 104 ? -5.16 -1.55 2.645 1 98.69 104 SER A O 1
ATOM 782 N N . GLU A 1 105 ? -3.959 -0.88 4.441 1 98.56 105 GLU A N 1
ATOM 783 C CA . GLU A 1 105 ? -4.848 -1.608 5.344 1 98.56 105 GLU A CA 1
ATOM 784 C C . GLU A 1 105 ? -5.809 -0.662 6.055 1 98.56 105 GLU A C 1
ATOM 786 O O . GLU A 1 105 ? -6.668 -1.103 6.82 1 98.56 105 GLU A O 1
ATOM 791 N N . VAL A 1 106 ? -5.66 0.652 5.852 1 98.81 106 VAL A N 1
ATOM 792 C CA . VAL A 1 106 ? -6.59 1.633 6.402 1 98.81 106 VAL A CA 1
ATOM 793 C C . VAL A 1 106 ? -7.102 2.541 5.285 1 98.81 106 VAL A C 1
ATOM 795 O O . VAL A 1 106 ? -8.227 2.373 4.805 1 98.81 106 VAL A O 1
ATOM 798 N N . HIS A 1 107 ? -6.223 3.303 4.707 1 98.81 107 HIS A N 1
ATOM 799 C CA . HIS A 1 107 ? -6.59 4.367 3.785 1 98.81 107 HIS A CA 1
ATOM 800 C C . HIS A 1 107 ? -7.297 3.812 2.553 1 98.81 107 HIS A C 1
ATOM 802 O O . HIS A 1 107 ? -8.32 4.352 2.121 1 98.81 107 HIS A O 1
ATOM 808 N N . ALA A 1 108 ? -6.766 2.756 1.973 1 98.56 108 ALA A N 1
ATOM 809 C CA . ALA A 1 108 ? -7.305 2.186 0.742 1 98.56 108 ALA A CA 1
ATOM 810 C C . ALA A 1 108 ? -8.766 1.781 0.919 1 98.56 108 ALA A C 1
ATOM 812 O O . ALA A 1 108 ? -9.523 1.704 -0.055 1 98.56 108 ALA A O 1
ATOM 813 N N . LEU A 1 109 ? -9.203 1.563 2.148 1 98.75 109 LEU A N 1
ATOM 814 C CA . LEU A 1 109 ? -10.523 1.03 2.439 1 98.75 109 LEU A CA 1
ATOM 815 C C . LEU A 1 109 ? -11.516 2.156 2.729 1 98.75 109 LEU A C 1
ATOM 817 O O . LEU A 1 109 ? -12.711 1.908 2.914 1 98.75 109 LEU A O 1
ATOM 821 N N . LEU A 1 110 ? -11.016 3.422 2.672 1 98.12 110 LEU A N 1
ATOM 822 C CA . LEU A 1 110 ? -11.805 4.527 3.207 1 98.12 110 LEU A CA 1
ATOM 823 C C . LEU A 1 110 ? -12.148 5.531 2.109 1 98.12 110 LEU A C 1
ATOM 825 O O . LEU A 1 110 ? -12.898 6.48 2.346 1 98.12 110 LEU A O 1
ATOM 829 N N . THR A 1 111 ? -11.656 5.398 0.904 1 96.75 111 THR A N 1
ATOM 830 C CA . THR A 1 111 ? -11.695 6.43 -0.126 1 96.75 111 THR A CA 1
ATOM 831 C C . THR A 1 111 ? -13.102 6.582 -0.688 1 96.75 111 THR A C 1
ATOM 833 O O . THR A 1 111 ? -13.93 5.676 -0.559 1 96.75 111 THR A O 1
ATOM 836 N N . PRO A 1 112 ? -13.336 7.699 -1.352 1 94.88 112 PRO A N 1
ATOM 837 C CA . PRO A 1 112 ? -14.672 7.941 -1.906 1 94.88 112 PRO A CA 1
ATOM 838 C C . PRO A 1 112 ? -15.117 6.84 -2.863 1 94.88 112 PRO A C 1
ATOM 840 O O . PRO A 1 112 ? -16.312 6.512 -2.914 1 94.88 112 PRO A O 1
ATOM 843 N N . ARG A 1 113 ? -14.242 6.25 -3.566 1 95.56 113 ARG A N 1
ATOM 844 C CA . ARG A 1 113 ? -14.633 5.207 -4.508 1 95.56 113 ARG A CA 1
ATOM 845 C C . ARG A 1 113 ? -15.109 3.955 -3.771 1 95.56 113 ARG A C 1
ATOM 847 O O . ARG A 1 113 ? -15.969 3.227 -4.266 1 95.56 113 ARG A O 1
ATOM 854 N N . ILE A 1 114 ? -14.57 3.648 -2.586 1 97.5 114 ILE A N 1
ATOM 855 C CA . ILE A 1 114 ? -15.023 2.537 -1.761 1 97.5 114 ILE A CA 1
ATOM 856 C C . ILE A 1 114 ? -16.438 2.826 -1.238 1 97.5 114 ILE A C 1
ATOM 858 O O . ILE A 1 114 ? -17.312 1.969 -1.312 1 97.5 114 ILE A O 1
ATOM 862 N N . ALA A 1 115 ? -16.578 4.07 -0.736 1 96.19 115 ALA A N 1
ATOM 863 C CA . ALA A 1 115 ? -17.891 4.48 -0.259 1 96.19 115 ALA A CA 1
ATOM 864 C C . ALA A 1 115 ? -18.938 4.352 -1.361 1 96.19 115 ALA A C 1
ATOM 866 O O . ALA A 1 115 ? -20.062 3.871 -1.119 1 96.19 115 ALA A O 1
ATOM 867 N N . ALA A 1 116 ? -18.562 4.797 -2.551 1 95.38 116 ALA A N 1
ATOM 868 C CA . ALA A 1 116 ? -19.484 4.723 -3.686 1 95.38 116 ALA A CA 1
ATOM 869 C C . ALA A 1 116 ? -19.828 3.275 -4.02 1 95.38 116 ALA A C 1
ATOM 871 O O . ALA A 1 116 ? -20.984 2.957 -4.293 1 95.38 116 ALA A O 1
ATOM 872 N N . ARG A 1 117 ? -18.844 2.361 -3.984 1 96.69 117 ARG A N 1
ATOM 873 C CA . ARG A 1 117 ? -19.078 0.954 -4.297 1 96.69 117 ARG A CA 1
ATOM 874 C C . ARG A 1 117 ? -19.938 0.294 -3.234 1 96.69 117 ARG A C 1
ATOM 876 O O . ARG A 1 117 ? -20.844 -0.49 -3.557 1 96.69 117 ARG A O 1
ATOM 883 N N . LEU A 1 118 ? -19.672 0.596 -1.962 1 97.5 118 LEU A N 1
ATOM 884 C CA . LEU A 1 118 ? -20.531 0.109 -0.878 1 97.5 118 LEU A CA 1
ATOM 885 C C . LEU A 1 118 ? -21.953 0.59 -1.052 1 97.5 118 LEU A C 1
ATOM 887 O O . LEU A 1 118 ? -22.906 -0.191 -0.906 1 97.5 118 LEU A O 1
ATOM 891 N N . GLY A 1 119 ? -22.062 1.867 -1.427 1 95.5 119 GLY A N 1
ATOM 892 C CA . GLY A 1 119 ? -23.375 2.469 -1.578 1 95.5 119 GLY A CA 1
ATOM 893 C C . GLY A 1 119 ? -24.188 1.857 -2.705 1 95.5 119 GLY A C 1
ATOM 894 O O . GLY A 1 119 ? -25.406 2.01 -2.752 1 95.5 119 GLY A O 1
ATOM 895 N N . ALA A 1 120 ? -23.5 1.161 -3.615 1 94.38 120 ALA A N 1
ATOM 896 C CA . ALA A 1 120 ? -24.172 0.525 -4.746 1 94.38 120 ALA A CA 1
ATOM 897 C C . ALA A 1 120 ? -24.797 -0.813 -4.34 1 94.38 120 ALA A C 1
ATOM 899 O O . ALA A 1 120 ? -25.594 -1.389 -5.082 1 94.38 120 ALA A O 1
ATOM 900 N N . ILE A 1 121 ? -24.453 -1.354 -3.166 1 95.56 121 ILE A N 1
ATOM 901 C CA . ILE A 1 121 ? -25.062 -2.584 -2.654 1 95.56 121 ILE A CA 1
ATOM 902 C C . ILE A 1 121 ? -26.453 -2.299 -2.129 1 95.56 121 ILE A C 1
ATOM 904 O O . ILE A 1 121 ? -26.656 -1.393 -1.315 1 95.56 121 ILE A O 1
ATOM 908 N N . PRO A 1 122 ? -27.438 -3.045 -2.539 1 93.44 122 PRO A N 1
ATOM 909 C CA . PRO A 1 122 ? -28.797 -2.809 -2.057 1 93.44 122 PRO A CA 1
ATOM 910 C C . PRO A 1 122 ? -28.906 -2.857 -0.534 1 93.44 122 PRO A C 1
ATOM 912 O O . PRO A 1 122 ? -28.391 -3.787 0.094 1 93.44 122 PRO A O 1
ATOM 915 N N . GLY A 1 123 ? -29.5 -1.791 0.05 1 92.62 123 GLY A N 1
ATOM 916 C CA . GLY A 1 123 ? -29.719 -1.76 1.486 1 92.62 123 GLY A CA 1
ATOM 917 C C . GLY A 1 123 ? -28.625 -1.034 2.246 1 92.62 123 GLY A C 1
ATOM 918 O O . GLY A 1 123 ? -28.766 -0.773 3.443 1 92.62 123 GLY A O 1
ATOM 919 N N . VAL A 1 124 ? -27.594 -0.708 1.588 1 96.12 124 VAL A N 1
ATOM 920 C CA . VAL A 1 124 ? -26.484 0.001 2.23 1 96.12 124 VAL A CA 1
ATOM 921 C C . VAL A 1 124 ? -26.75 1.505 2.191 1 96.12 124 VAL A C 1
ATOM 923 O O . VAL A 1 124 ? -27.047 2.064 1.133 1 96.12 124 VAL A O 1
ATOM 926 N N . ASP A 1 125 ? -26.688 2.117 3.375 1 95.94 125 ASP A N 1
ATOM 927 C CA . ASP A 1 125 ? -26.859 3.562 3.473 1 95.94 125 ASP A CA 1
ATOM 928 C C . ASP A 1 125 ? -25.641 4.223 4.105 1 95.94 125 ASP A C 1
ATOM 930 O O . ASP A 1 125 ? -24.594 3.58 4.285 1 95.94 125 ASP A O 1
ATOM 934 N N . ALA A 1 126 ? -25.797 5.477 4.359 1 96.25 126 ALA A N 1
ATOM 935 C CA . ALA A 1 126 ? -24.688 6.27 4.859 1 96.25 126 ALA A CA 1
ATOM 936 C C . ALA A 1 126 ? -24.188 5.738 6.199 1 96.25 126 ALA A C 1
ATOM 938 O O . ALA A 1 126 ? -22.984 5.805 6.496 1 96.25 126 ALA A O 1
ATOM 939 N N . SER A 1 127 ? -25.062 5.16 6.98 1 97.25 127 SER A N 1
ATOM 940 C CA . SER A 1 127 ? -24.672 4.629 8.289 1 97.25 127 SER A CA 1
ATOM 941 C C . SER A 1 127 ? -23.797 3.4 8.148 1 97.25 127 SER A C 1
ATOM 943 O O . SER A 1 127 ? -22.859 3.207 8.938 1 97.25 127 SER A O 1
ATOM 945 N N . VAL A 1 128 ? -24.094 2.537 7.168 1 97.38 128 VAL A N 1
ATOM 946 C CA . VAL A 1 128 ? -23.297 1.343 6.922 1 97.38 128 VAL A CA 1
ATOM 947 C C . VAL A 1 128 ? -21.891 1.745 6.453 1 97.38 128 VAL A C 1
ATOM 949 O O . VAL A 1 128 ? -20.891 1.16 6.883 1 97.38 128 VAL A O 1
ATOM 952 N N . VAL A 1 129 ? -21.812 2.77 5.629 1 97.75 129 VAL A N 1
ATOM 953 C CA . VAL A 1 129 ? -20.531 3.264 5.133 1 97.75 129 VAL A CA 1
ATOM 954 C C . VAL A 1 129 ? -19.719 3.834 6.289 1 97.75 129 VAL A C 1
ATOM 956 O O . VAL A 1 129 ? -18.516 3.582 6.395 1 97.75 129 VAL A O 1
ATOM 959 N N . ALA A 1 130 ? -20.359 4.566 7.148 1 97.88 130 ALA A N 1
ATOM 960 C CA . ALA A 1 130 ? -19.688 5.129 8.312 1 97.88 130 ALA A CA 1
ATOM 961 C C . ALA A 1 130 ? -19.156 4.027 9.219 1 97.88 130 ALA A C 1
ATOM 963 O O . ALA A 1 130 ? -18.047 4.137 9.75 1 97.88 130 ALA A O 1
ATOM 964 N N . ASP A 1 131 ? -19.938 3.012 9.406 1 97.94 131 ASP A N 1
ATOM 965 C CA . ASP A 1 131 ? -19.531 1.882 10.234 1 97.94 131 ASP A CA 1
ATOM 966 C C . ASP A 1 131 ? -18.344 1.152 9.617 1 97.94 131 ASP A C 1
ATOM 968 O O . ASP A 1 131 ? -17.438 0.708 10.328 1 97.94 131 ASP A O 1
ATOM 972 N N . TRP A 1 132 ? -18.391 0.988 8.289 1 98.38 132 TRP A N 1
ATOM 973 C CA . TRP A 1 132 ? -17.281 0.417 7.551 1 98.38 132 TRP A CA 1
ATOM 974 C C . TRP A 1 132 ? -15.992 1.194 7.82 1 98.38 132 TRP A C 1
ATOM 976 O O . TRP A 1 132 ? -14.969 0.609 8.195 1 98.38 132 TRP A O 1
ATOM 986 N N . ASN A 1 133 ? -16.109 2.486 7.676 1 98.5 133 ASN A N 1
ATOM 987 C CA . ASN A 1 133 ? -14.945 3.346 7.875 1 98.5 133 ASN A CA 1
ATOM 988 C C . ASN A 1 133 ? -14.406 3.25 9.305 1 98.5 133 ASN A C 1
ATOM 990 O O . ASN A 1 133 ? -13.203 3.096 9.508 1 98.5 133 ASN A O 1
ATOM 994 N N . ARG A 1 134 ? -15.258 3.311 10.273 1 98.44 134 ARG A N 1
ATOM 995 C CA . ARG A 1 134 ? -14.859 3.246 11.672 1 98.44 134 ARG A CA 1
ATOM 996 C C . ARG A 1 134 ? -14.18 1.914 11.984 1 98.44 134 ARG A C 1
ATOM 998 O O . ARG A 1 134 ? -13.203 1.87 12.734 1 98.44 134 ARG A O 1
ATOM 1005 N N . HIS A 1 135 ? -14.711 0.873 11.438 1 98.62 135 HIS A N 1
ATOM 1006 C CA . HIS A 1 135 ? -14.156 -0.457 11.672 1 98.62 135 HIS A CA 1
ATOM 1007 C C . HIS A 1 135 ? -12.703 -0.54 11.203 1 98.62 135 HIS A C 1
ATOM 1009 O O . HIS A 1 135 ? -11.828 -0.938 11.969 1 98.62 135 HIS A O 1
ATOM 1015 N N . TRP A 1 136 ? -12.5 -0.126 9.992 1 98.75 136 TRP A N 1
ATOM 1016 C CA . TRP A 1 136 ? -11.172 -0.309 9.43 1 98.75 136 TRP A CA 1
ATOM 1017 C C . TRP A 1 136 ? -10.18 0.681 10.031 1 98.75 136 TRP A C 1
ATOM 1019 O O . TRP A 1 136 ? -9 0.362 10.203 1 98.75 136 TRP A O 1
ATOM 1029 N N . ILE A 1 137 ? -10.625 1.878 10.344 1 98.88 137 ILE A N 1
ATOM 1030 C CA . ILE A 1 137 ? -9.758 2.818 11.039 1 98.88 137 ILE A CA 1
ATOM 1031 C C . ILE A 1 137 ? -9.359 2.242 12.398 1 98.88 137 ILE A C 1
ATOM 1033 O O . ILE A 1 137 ? -8.172 2.203 12.734 1 98.88 137 ILE A O 1
ATOM 1037 N N . LYS A 1 138 ? -10.312 1.748 13.164 1 98.81 138 LYS A N 1
ATOM 1038 C CA . LYS A 1 138 ? -10.016 1.219 14.492 1 98.81 138 LYS A CA 1
ATOM 1039 C C . LYS A 1 138 ? -9.094 0.007 14.406 1 98.81 138 LYS A C 1
ATOM 1041 O O . LYS A 1 138 ? -8.109 -0.086 15.148 1 98.81 138 LYS A O 1
ATOM 1046 N N . GLU A 1 139 ? -9.406 -0.89 13.484 1 98.44 139 GLU A N 1
ATOM 1047 C CA . GLU A 1 139 ? -8.57 -2.074 13.312 1 98.44 139 GLU A CA 1
ATOM 1048 C C . GLU A 1 139 ? -7.141 -1.691 12.93 1 98.44 139 GLU A C 1
ATOM 1050 O O . GLU A 1 139 ? -6.18 -2.15 13.547 1 98.44 139 GLU A O 1
ATOM 1055 N N . GLY A 1 140 ? -7.023 -0.84 11.953 1 98.75 140 GLY A N 1
ATO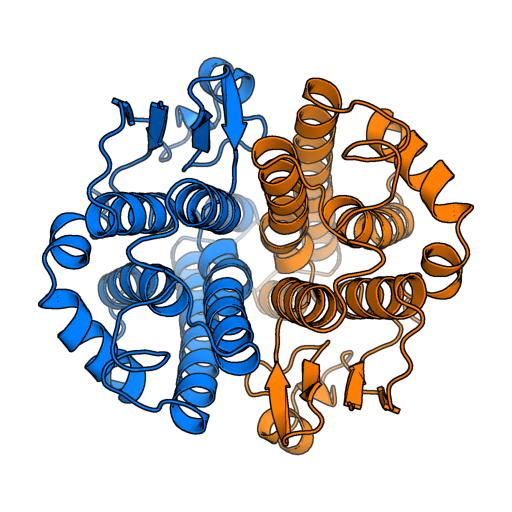M 1056 C CA . GLY A 1 140 ? -5.719 -0.458 11.43 1 98.75 140 GLY A CA 1
ATOM 1057 C C . GLY A 1 140 ? -4.906 0.372 12.406 1 98.75 140 GLY A C 1
ATOM 1058 O O . GLY A 1 140 ? -3.725 0.1 12.625 1 98.75 140 GLY A O 1
ATOM 1059 N N . MET A 1 141 ? -5.531 1.388 13.016 1 98.88 141 MET A N 1
ATOM 1060 C CA . MET A 1 141 ? -4.824 2.264 13.945 1 98.88 141 MET A CA 1
ATOM 1061 C C . MET A 1 141 ? -4.41 1.502 15.195 1 98.88 141 MET A C 1
ATOM 1063 O O . MET A 1 141 ? -3.354 1.771 15.773 1 98.88 141 MET A O 1
ATOM 1067 N N . THR A 1 142 ? -5.219 0.53 15.625 1 98.88 142 THR A N 1
ATOM 1068 C CA . THR A 1 142 ? -4.863 -0.286 16.781 1 98.88 142 THR A CA 1
ATOM 1069 C C . THR A 1 142 ? -3.637 -1.141 16.484 1 98.88 142 THR A C 1
ATOM 1071 O O . THR A 1 142 ? -2.727 -1.237 17.312 1 98.88 142 THR A O 1
ATOM 1074 N N . ALA A 1 143 ? -3.658 -1.738 15.336 1 98.75 143 ALA A N 1
ATOM 1075 C CA . ALA A 1 143 ? -2.506 -2.549 14.953 1 98.75 143 ALA A CA 1
ATOM 1076 C C . ALA A 1 143 ? -1.246 -1.695 14.836 1 98.75 143 ALA A C 1
ATOM 1078 O O . ALA A 1 143 ? -0.178 -2.086 15.312 1 98.75 143 ALA A O 1
ATOM 1079 N N . VAL A 1 144 ? -1.332 -0.529 14.211 1 98.75 144 VAL A N 1
ATOM 1080 C CA . VAL A 1 144 ? -0.2 0.376 14.047 1 98.75 144 VAL A CA 1
ATOM 1081 C C . VAL A 1 144 ? 0.297 0.844 15.414 1 98.75 144 VAL A C 1
ATOM 1083 O O . VAL A 1 144 ? 1.505 0.912 15.648 1 98.75 144 VAL A O 1
ATOM 1086 N N . GLU A 1 145 ? -0.616 1.166 16.312 1 98.81 145 GLU A N 1
ATOM 1087 C CA . GLU A 1 145 ? -0.272 1.535 17.688 1 98.81 145 GLU A CA 1
ATOM 1088 C C . GLU A 1 145 ? 0.589 0.463 18.344 1 98.81 145 GLU A C 1
ATOM 1090 O O . GLU A 1 145 ? 1.606 0.772 18.969 1 98.81 145 GLU A O 1
ATOM 1095 N N . THR A 1 146 ? 0.173 -0.79 18.203 1 98.62 146 THR A N 1
ATOM 1096 C CA . THR A 1 146 ? 0.888 -1.897 18.828 1 98.62 146 THR A CA 1
ATOM 1097 C C . THR A 1 146 ? 2.262 -2.082 18.188 1 98.62 146 THR A C 1
ATOM 1099 O O . THR A 1 146 ? 3.252 -2.309 18.891 1 98.62 146 THR A O 1
ATOM 1102 N N . LEU A 1 147 ? 2.322 -1.951 16.875 1 98.44 147 LEU A N 1
ATOM 1103 C CA . LEU A 1 147 ? 3.604 -2.041 16.172 1 98.44 147 LEU A CA 1
ATOM 1104 C C . LEU A 1 147 ? 4.566 -0.965 16.672 1 98.44 147 LEU A C 1
ATOM 1106 O O . LEU A 1 147 ? 5.734 -1.247 16.938 1 98.44 147 LEU A O 1
ATOM 1110 N N . ILE A 1 148 ? 4.055 0.251 16.766 1 98.25 148 ILE A N 1
ATOM 1111 C CA . ILE A 1 148 ? 4.867 1.389 17.188 1 98.25 148 ILE A CA 1
ATOM 1112 C C . ILE A 1 148 ? 5.309 1.197 18.641 1 98.25 148 ILE A C 1
ATOM 1114 O O . ILE A 1 148 ? 6.473 1.417 18.969 1 98.25 148 ILE A O 1
ATOM 1118 N N . ALA A 1 149 ? 4.426 0.769 19.484 1 97.06 149 ALA A N 1
ATOM 1119 C CA . ALA A 1 149 ? 4.719 0.583 20.906 1 97.06 149 ALA A CA 1
ATOM 1120 C C . ALA A 1 149 ? 5.871 -0.397 21.094 1 97.06 149 ALA A C 1
ATOM 1122 O O . ALA A 1 149 ? 6.691 -0.227 22 1 97.06 149 ALA A O 1
ATOM 1123 N N . ASN A 1 150 ? 5.973 -1.327 20.25 1 93.5 150 ASN A N 1
ATOM 1124 C CA . ASN A 1 150 ? 6.969 -2.387 20.375 1 93.5 150 ASN A CA 1
ATOM 1125 C C . ASN A 1 150 ? 8.336 -1.93 19.875 1 93.5 150 ASN A C 1
ATOM 1127 O O . ASN A 1 150 ? 9.352 -2.568 20.172 1 93.5 150 ASN A O 1
ATOM 1131 N N . ARG A 1 151 ? 8.383 -0.743 19.219 1 90.06 151 ARG A N 1
ATOM 1132 C CA . ARG A 1 151 ? 9.625 -0.479 18.5 1 90.06 151 ARG A CA 1
ATOM 1133 C C . ARG A 1 151 ? 10.031 0.986 18.625 1 90.06 151 ARG A C 1
ATOM 1135 O O . ARG A 1 151 ? 11.133 1.369 18.219 1 90.06 151 ARG A O 1
ATOM 1142 N N . ARG A 1 152 ? 9.203 1.781 19.047 1 83.19 152 ARG A N 1
ATOM 1143 C CA . ARG A 1 152 ? 9.469 3.215 19.078 1 83.19 152 ARG A CA 1
ATOM 1144 C C . ARG A 1 152 ? 10.703 3.52 19.938 1 83.19 152 ARG A C 1
ATOM 1146 O O . ARG A 1 152 ? 10.844 2.988 21.031 1 83.19 152 ARG A O 1
ATOM 1153 N N . THR A 1 153 ? 11.5 4.422 19.328 1 83.75 153 THR A N 1
ATOM 1154 C CA . THR A 1 153 ? 12.766 4.707 20 1 83.75 153 THR A CA 1
ATOM 1155 C C . THR A 1 153 ? 12.953 6.207 20.18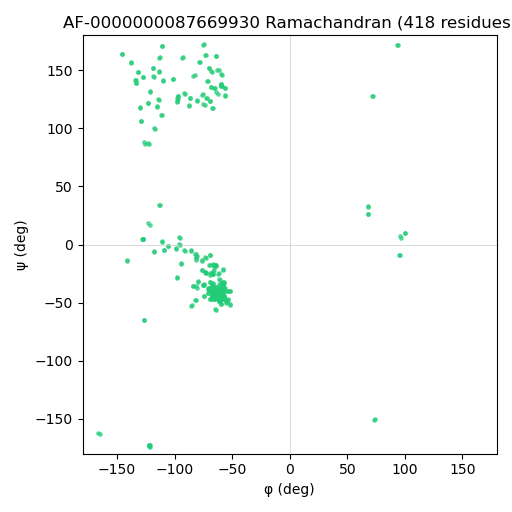8 1 83.75 153 THR A C 1
ATOM 1157 O O . THR A 1 153 ? 14.023 6.66 20.594 1 83.75 153 THR A O 1
ATOM 1160 N N . GLY A 1 154 ? 12.039 7.008 19.859 1 91.56 154 GLY A N 1
ATOM 1161 C CA . GLY A 1 154 ? 12.141 8.461 19.922 1 91.56 154 GLY A CA 1
ATOM 1162 C C . GLY A 1 154 ? 10.805 9.164 19.828 1 91.56 154 GLY A C 1
ATOM 1163 O O . GLY A 1 154 ? 9.766 8.562 20.125 1 91.56 154 GLY A O 1
ATOM 1164 N N . PRO A 1 155 ? 10.875 10.477 19.516 1 97.31 155 PRO A N 1
ATOM 1165 C CA . PRO A 1 155 ? 9.648 11.281 19.516 1 97.31 155 PRO A CA 1
ATOM 1166 C C . PRO A 1 155 ? 8.75 10.977 18.312 1 97.31 155 PRO A C 1
ATOM 1168 O O . PRO A 1 155 ? 7.594 11.398 18.281 1 97.31 155 PRO A O 1
ATOM 1171 N N . PHE A 1 156 ? 9.25 10.25 17.359 1 98.31 156 PHE A N 1
ATOM 1172 C CA . PHE A 1 156 ? 8.492 9.906 16.172 1 98.31 156 PHE A CA 1
ATOM 1173 C C . PHE A 1 156 ? 8.398 8.391 16 1 98.31 156 PHE A C 1
ATOM 1175 O O . PHE A 1 156 ? 8.688 7.641 16.938 1 98.31 156 PHE A O 1
ATOM 1182 N N . VAL A 1 157 ? 7.875 7.902 14.898 1 98.19 157 VAL A N 1
ATOM 1183 C CA . VAL A 1 157 ? 7.676 6.465 14.727 1 98.19 157 VAL A CA 1
ATOM 1184 C C . VAL A 1 157 ? 9.016 5.742 14.82 1 98.19 157 VAL A C 1
ATOM 1186 O O . VAL A 1 157 ? 9.125 4.695 15.453 1 98.19 157 VAL A O 1
ATOM 1189 N N . VAL A 1 158 ? 10.008 6.367 14.07 1 95.25 158 VAL A N 1
ATOM 1190 C CA . VAL A 1 158 ? 11.359 5.82 14.086 1 95.25 158 VAL A CA 1
ATOM 1191 C C . VAL A 1 158 ? 12.359 6.938 14.367 1 95.25 158 VAL A C 1
ATOM 1193 O O . VAL A 1 158 ? 12.5 7.871 13.578 1 95.25 158 VAL A O 1
ATOM 1196 N N . GLY A 1 159 ? 13.078 6.891 15.414 1 93.75 159 GLY A N 1
ATOM 1197 C CA . GLY A 1 159 ? 14.211 7.766 15.68 1 93.75 159 GLY A CA 1
ATOM 1198 C C . GLY A 1 159 ? 13.805 9.18 16.047 1 93.75 159 GLY A C 1
ATOM 1199 O O . GLY A 1 159 ? 12.734 9.398 16.609 1 93.75 159 GLY A O 1
ATOM 1200 N N . ASP A 1 160 ? 14.734 10.117 15.68 1 95.81 160 ASP A N 1
ATOM 1201 C CA . ASP A 1 160 ? 14.625 11.469 16.234 1 95.81 160 ASP A CA 1
ATOM 1202 C C . ASP A 1 160 ? 14.117 12.445 15.172 1 95.81 160 ASP A C 1
ATOM 1204 O O . ASP A 1 160 ? 13.883 13.625 15.469 1 95.81 160 ASP A O 1
ATOM 1208 N N . PHE A 1 161 ? 13.891 11.961 13.992 1 96.19 161 PHE A N 1
ATOM 1209 C CA . PHE A 1 161 ? 13.398 12.805 12.906 1 96.19 161 PHE A CA 1
ATOM 1210 C C . PHE A 1 161 ? 12.227 12.148 12.195 1 96.19 161 PHE A C 1
ATOM 1212 O O . PHE A 1 161 ? 12.164 10.922 12.086 1 96.19 161 PHE A O 1
ATOM 1219 N N . PRO A 1 162 ? 11.289 12.992 11.68 1 97.94 162 PRO A N 1
ATOM 1220 C CA . PRO A 1 162 ? 10.172 12.406 10.938 1 97.94 162 PRO A CA 1
ATOM 1221 C C . PRO A 1 162 ? 10.625 11.602 9.719 1 97.94 162 PRO A C 1
ATOM 1223 O O . PRO A 1 162 ? 11.562 12 9.023 1 97.94 162 PRO A O 1
ATOM 1226 N N . SER A 1 163 ? 10.031 10.508 9.516 1 97.31 163 SER A N 1
ATOM 1227 C CA . SER A 1 163 ? 10.297 9.641 8.375 1 97.31 163 SER A CA 1
ATOM 1228 C C . SER A 1 163 ? 9.039 9.398 7.555 1 97.31 163 SER A C 1
ATOM 1230 O O . SER A 1 163 ? 8 10.016 7.801 1 97.31 163 SER A O 1
ATOM 1232 N N . MET A 1 164 ? 9.141 8.508 6.562 1 98.31 164 MET A N 1
ATOM 1233 C CA . MET A 1 164 ? 8.023 8.07 5.727 1 98.31 164 MET A CA 1
ATOM 1234 C C . MET A 1 164 ? 6.855 7.602 6.586 1 98.31 164 MET A C 1
ATOM 1236 O O . MET A 1 164 ? 5.695 7.895 6.273 1 98.31 164 MET A O 1
ATOM 1240 N N . ALA A 1 165 ? 7.148 6.91 7.66 1 98.69 165 ALA A N 1
ATOM 1241 C CA . ALA A 1 165 ? 6.102 6.422 8.555 1 98.69 165 ALA A CA 1
ATOM 1242 C C . ALA A 1 165 ? 5.281 7.582 9.109 1 98.69 165 ALA A C 1
ATOM 1244 O O . ALA A 1 165 ? 4.047 7.523 9.125 1 98.69 165 ALA A O 1
ATOM 1245 N N . ASP A 1 166 ? 5.91 8.641 9.547 1 98.94 166 ASP A N 1
ATOM 1246 C CA . ASP A 1 166 ? 5.242 9.805 10.133 1 98.94 166 ASP A CA 1
ATOM 1247 C C . ASP A 1 166 ? 4.441 10.562 9.078 1 98.94 166 ASP A C 1
ATOM 1249 O O . ASP A 1 166 ? 3.35 11.062 9.359 1 98.94 166 ASP A O 1
ATOM 1253 N N . ILE A 1 167 ? 5.035 10.617 7.898 1 98.94 167 ILE A N 1
ATOM 1254 C CA . ILE A 1 167 ? 4.395 11.289 6.773 1 98.94 167 ILE A CA 1
ATOM 1255 C C . ILE A 1 167 ? 3.07 10.609 6.445 1 98.94 167 ILE A C 1
ATOM 1257 O O . ILE A 1 167 ? 2.102 11.266 6.062 1 98.94 167 ILE A O 1
ATOM 1261 N N . PHE A 1 168 ? 2.965 9.328 6.602 1 98.94 168 PHE A N 1
ATOM 1262 C CA . PHE A 1 168 ? 1.731 8.594 6.352 1 98.94 168 PHE A CA 1
ATOM 1263 C C . PHE A 1 168 ? 0.817 8.641 7.57 1 98.94 168 PHE A C 1
ATOM 1265 O O . PHE A 1 168 ? -0.403 8.742 7.434 1 98.94 168 PHE A O 1
ATOM 1272 N N . LEU A 1 169 ? 1.38 8.617 8.758 1 98.94 169 LEU A N 1
ATOM 1273 C CA . LEU A 1 169 ? 0.615 8.562 10 1 98.94 169 LEU A CA 1
ATOM 1274 C C . LEU A 1 169 ? -0.159 9.852 10.219 1 98.94 169 LEU A C 1
ATOM 1276 O O . LEU A 1 169 ? -1.326 9.828 10.617 1 98.94 169 LEU A O 1
ATOM 1280 N N . PHE A 1 170 ? 0.403 10.961 9.961 1 98.94 170 PHE A N 1
ATOM 1281 C CA . PHE A 1 170 ? -0.151 12.258 10.336 1 98.94 170 PHE A CA 1
ATOM 1282 C C . PHE A 1 170 ? -1.472 12.508 9.617 1 98.94 170 PHE A C 1
ATOM 1284 O O . PHE A 1 170 ? -2.5 12.727 10.258 1 98.94 170 PHE A O 1
ATOM 1291 N N . PRO A 1 171 ? -1.529 12.453 8.258 1 98.94 171 PRO A N 1
ATOM 1292 C CA . PRO A 1 171 ? -2.826 12.672 7.609 1 98.94 171 PRO A CA 1
ATOM 1293 C C . PRO A 1 171 ? -3.871 11.633 8.023 1 98.94 171 PRO A C 1
ATOM 1295 O O . PRO A 1 171 ? -5.059 11.953 8.117 1 98.94 171 PRO A O 1
ATOM 1298 N N . GLN A 1 172 ? -3.467 10.391 8.203 1 98.94 172 GLN A N 1
ATOM 1299 C CA . GLN A 1 172 ? -4.414 9.375 8.656 1 98.94 172 GLN A CA 1
ATOM 1300 C C . GLN A 1 172 ? -4.996 9.742 10.016 1 98.94 172 GLN A C 1
ATOM 1302 O O . GLN A 1 172 ? -6.195 9.57 10.25 1 98.94 172 GLN A O 1
ATOM 1307 N N . ALA A 1 173 ? -4.121 10.219 10.914 1 98.94 173 ALA A N 1
ATOM 1308 C CA . ALA A 1 173 ? -4.562 10.641 12.242 1 98.94 173 ALA A CA 1
ATOM 1309 C C . ALA A 1 173 ? -5.547 11.805 12.148 1 98.94 173 ALA A C 1
ATOM 1311 O O . ALA A 1 173 ? -6.559 11.828 12.859 1 98.94 173 ALA A O 1
ATOM 1312 N N . VAL A 1 174 ? -5.23 12.773 11.305 1 98.81 174 VAL A N 1
ATOM 1313 C CA . VAL A 1 174 ? -6.125 13.906 11.102 1 98.81 174 VAL A CA 1
ATOM 1314 C C . VAL A 1 174 ? -7.496 13.414 10.641 1 98.81 174 VAL A C 1
ATOM 1316 O O . VAL A 1 174 ? -8.523 13.836 11.172 1 98.81 174 VAL A O 1
ATOM 1319 N N . GLY A 1 175 ? -7.48 12.5 9.648 1 98.25 175 GLY A N 1
ATOM 1320 C CA . GLY A 1 175 ? -8.734 11.914 9.195 1 98.25 175 GLY A CA 1
ATOM 1321 C C . GLY A 1 175 ? -9.477 11.164 10.281 1 98.25 175 GLY A C 1
ATOM 1322 O O . GLY A 1 175 ? -10.703 11.203 10.344 1 98.25 175 GLY A O 1
ATOM 1323 N N . THR A 1 176 ? -8.75 10.461 11.109 1 98.69 176 THR A N 1
ATOM 1324 C CA . THR A 1 176 ? -9.312 9.703 12.219 1 98.69 176 THR A CA 1
ATOM 1325 C C . THR A 1 176 ? -10.047 10.625 13.188 1 98.69 176 THR A C 1
ATOM 1327 O O . THR A 1 176 ? -11.18 10.344 13.586 1 98.69 176 THR A O 1
ATOM 1330 N N . GLU A 1 177 ? -9.453 11.734 13.492 1 98.44 177 GLU A N 1
ATOM 1331 C CA . GLU A 1 177 ? -10.07 12.703 14.391 1 98.44 177 GLU A CA 1
ATOM 1332 C C . GLU A 1 177 ? -11.312 13.328 13.75 1 98.44 177 GLU A C 1
ATOM 1334 O O . GLU A 1 177 ? -12.297 13.609 14.438 1 98.44 177 GLU A O 1
ATOM 1339 N N . ARG A 1 178 ? -11.297 13.508 12.531 1 97 178 ARG A N 1
ATOM 1340 C CA . ARG A 1 178 ? -12.375 14.188 11.828 1 97 178 ARG A CA 1
ATOM 1341 C C . ARG A 1 178 ? -13.656 13.359 11.852 1 97 178 ARG A C 1
ATOM 1343 O O . ARG A 1 178 ? -14.758 13.898 11.75 1 97 178 ARG A O 1
ATOM 1350 N N . ILE A 1 179 ? -13.516 12.062 12.008 1 96.38 179 ILE A N 1
ATOM 1351 C CA . ILE A 1 179 ? -14.727 11.25 12.047 1 96.38 179 ILE A CA 1
ATOM 1352 C C . ILE A 1 179 ? -15.133 10.992 13.492 1 96.38 179 ILE A C 1
ATOM 1354 O O . ILE A 1 179 ? -15.922 10.086 13.773 1 96.38 179 ILE A O 1
ATOM 1358 N N . GLY A 1 180 ? -14.422 11.641 14.383 1 97.25 180 GLY A N 1
ATOM 1359 C CA . GLY A 1 180 ? -14.875 11.664 15.758 1 97.25 180 GLY A CA 1
ATOM 1360 C C . GLY A 1 180 ? -14.156 10.664 16.641 1 97.25 180 GLY A C 1
ATOM 1361 O O . GLY A 1 180 ? -14.586 10.414 17.781 1 97.25 180 GLY A O 1
ATOM 1362 N N . LEU A 1 181 ? -13.141 10.062 16.188 1 98.44 181 LEU A N 1
ATOM 1363 C CA . LEU A 1 181 ? -12.375 9.141 17.016 1 98.44 181 LEU A CA 1
ATOM 1364 C C . LEU A 1 181 ? -11.242 9.859 17.734 1 98.44 181 LEU A C 1
ATOM 1366 O O . LEU A 1 181 ? -10.453 10.562 17.094 1 98.44 181 LEU A O 1
ATOM 1370 N N . ASP A 1 182 ? -11.141 9.672 19.031 1 98.56 182 ASP A N 1
ATOM 1371 C CA . ASP A 1 182 ? -10.117 10.305 19.859 1 98.56 182 ASP A CA 1
ATOM 1372 C C . ASP A 1 182 ? -8.789 9.57 19.766 1 98.56 182 ASP A C 1
ATOM 1374 O O . ASP A 1 182 ? -8.703 8.383 20.094 1 98.56 182 ASP A O 1
ATOM 1378 N N . LEU A 1 183 ? -7.758 10.273 19.391 1 98.75 183 LEU A N 1
ATOM 1379 C CA . LEU A 1 183 ? -6.449 9.648 19.203 1 98.75 183 LEU A CA 1
ATOM 1380 C C . LEU A 1 183 ? -5.902 9.125 20.531 1 98.75 183 LEU A C 1
ATOM 1382 O O . LEU A 1 183 ? -4.988 8.297 20.547 1 98.75 183 LEU A O 1
ATOM 1386 N N . GLU A 1 184 ? -6.434 9.586 21.609 1 98.62 184 GLU A N 1
ATOM 1387 C CA . GLU A 1 184 ? -5.938 9.18 22.922 1 98.62 184 GLU A CA 1
ATOM 1388 C C . GLU A 1 184 ? -6.148 7.688 23.156 1 98.62 184 GLU A C 1
ATOM 1390 O O . GLU A 1 184 ? -5.535 7.102 24.047 1 98.62 184 GLU A O 1
ATOM 1395 N N . GLN A 1 185 ? -7.035 7.062 22.375 1 98.25 185 GLN A N 1
ATOM 1396 C CA . GLN A 1 185 ? -7.211 5.617 22.453 1 98.25 185 GLN A CA 1
ATOM 1397 C C . GLN A 1 185 ? -5.953 4.883 22 1 98.25 185 GLN A C 1
ATOM 1399 O O . GLN A 1 185 ? -5.793 3.689 22.266 1 98.25 185 GLN A O 1
ATOM 1404 N N . TRP A 1 186 ? -5.078 5.59 21.281 1 98.75 186 TRP A N 1
ATOM 1405 C CA . TRP A 1 186 ? -3.768 5.125 20.844 1 98.75 186 TRP A CA 1
ATOM 1406 C C . TRP A 1 186 ? -2.664 6.051 21.344 1 98.75 186 TRP A C 1
ATOM 1408 O O . TRP A 1 186 ? -2.18 6.906 20.594 1 98.75 186 TRP A O 1
ATOM 1418 N N . PRO A 1 187 ? -2.162 5.836 22.516 1 98.38 187 PRO A N 1
ATOM 1419 C CA . PRO A 1 187 ? -1.336 6.824 23.219 1 98.38 187 PRO A CA 1
ATOM 1420 C C . PRO A 1 187 ? -0.033 7.129 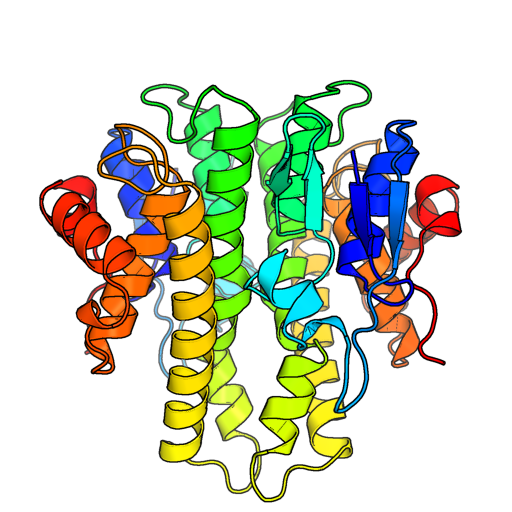22.484 1 98.38 187 PRO A C 1
ATOM 1422 O O . PRO A 1 187 ? 0.41 8.281 22.453 1 98.38 187 PRO A O 1
ATOM 1425 N N . ASN A 1 188 ? 0.683 6.113 21.984 1 98.62 188 ASN A N 1
ATOM 1426 C CA . ASN A 1 188 ? 1.905 6.395 21.234 1 98.62 188 ASN A CA 1
ATOM 1427 C C . ASN A 1 188 ? 1.625 7.25 20 1 98.62 188 ASN A C 1
ATOM 1429 O O . ASN A 1 188 ? 2.344 8.211 19.734 1 98.62 188 ASN A O 1
ATOM 1433 N N . ILE A 1 189 ? 0.568 6.895 19.281 1 98.81 189 ILE A N 1
ATOM 1434 C CA . ILE A 1 189 ? 0.193 7.648 18.094 1 98.81 189 ILE A CA 1
ATOM 1435 C C . ILE A 1 189 ? -0.155 9.086 18.484 1 98.81 189 ILE A C 1
ATOM 1437 O O . ILE A 1 189 ? 0.282 10.031 17.828 1 98.81 189 ILE A O 1
ATOM 1441 N N . ALA A 1 190 ? -0.921 9.25 19.547 1 98.75 190 ALA A N 1
ATOM 1442 C CA . ALA A 1 190 ? -1.319 10.578 20 1 98.75 190 ALA A CA 1
ATOM 1443 C C . ALA A 1 190 ? -0.098 11.453 20.281 1 98.75 190 ALA A C 1
ATOM 1445 O O . ALA A 1 190 ? -0.044 12.609 19.859 1 98.75 190 ALA A O 1
ATOM 1446 N N . ARG A 1 191 ? 0.864 10.914 20.938 1 98.56 191 ARG A N 1
ATOM 1447 C CA . ARG A 1 191 ? 2.076 11.656 21.266 1 98.56 191 ARG A CA 1
ATOM 1448 C C . ARG A 1 191 ? 2.857 12.023 20.016 1 98.56 191 ARG A C 1
ATOM 1450 O O . ARG A 1 191 ? 3.311 13.164 19.875 1 98.56 191 ARG A O 1
ATOM 1457 N N . ILE A 1 192 ? 3.02 11.07 19.156 1 98.81 192 ILE A N 1
ATOM 1458 C CA . ILE A 1 192 ? 3.758 11.312 17.922 1 98.81 192 ILE A CA 1
ATOM 1459 C C . ILE A 1 192 ? 3.068 12.406 17.109 1 98.81 192 ILE A C 1
ATOM 1461 O O . ILE A 1 192 ? 3.723 13.336 16.625 1 98.81 192 ILE A O 1
ATOM 1465 N N . VAL A 1 193 ? 1.76 12.305 16.984 1 98.88 193 VAL A N 1
ATOM 1466 C CA . VAL A 1 193 ? 1.001 13.25 16.172 1 98.88 193 VAL A CA 1
ATOM 1467 C C . VAL A 1 193 ? 1.092 14.641 16.797 1 98.88 193 VAL A C 1
ATOM 1469 O O . VAL A 1 193 ? 1.188 15.641 16.078 1 98.88 193 VAL A O 1
ATOM 1472 N N . ALA A 1 194 ? 1.051 14.719 18.094 1 98.81 194 ALA A N 1
ATOM 1473 C CA . ALA A 1 194 ? 1.248 16 18.75 1 98.81 194 ALA A CA 1
ATOM 1474 C C . ALA A 1 194 ? 2.594 16.609 18.375 1 98.81 194 ALA A C 1
ATOM 1476 O O . ALA A 1 194 ? 2.682 17.812 18.094 1 98.81 194 ALA A O 1
ATOM 1477 N N . ASN A 1 195 ? 3.668 15.852 18.375 1 98.75 195 ASN A N 1
ATOM 1478 C CA . ASN A 1 195 ? 4.988 16.312 17.969 1 98.75 195 ASN A CA 1
ATOM 1479 C C . ASN A 1 195 ? 4.988 16.75 16.5 1 98.75 195 ASN A C 1
ATOM 1481 O O . ASN A 1 195 ? 5.602 17.766 16.156 1 98.75 195 ASN A O 1
ATOM 1485 N N . LEU A 1 196 ? 4.305 15.992 15.672 1 98.88 196 LEU A N 1
ATOM 1486 C CA . LEU A 1 196 ? 4.266 16.297 14.242 1 98.88 196 LEU A CA 1
ATOM 1487 C C . LEU A 1 196 ? 3.52 17.594 13.984 1 98.88 196 LEU A C 1
ATOM 1489 O O . LEU A 1 196 ? 3.891 18.375 13.094 1 98.88 196 LEU A O 1
ATOM 1493 N N . ARG A 1 197 ? 2.494 17.859 14.75 1 98.69 197 ARG A N 1
ATOM 1494 C CA . ARG A 1 197 ? 1.704 19.078 14.609 1 98.69 197 ARG A CA 1
ATOM 1495 C C . ARG A 1 197 ? 2.555 20.312 14.867 1 98.69 197 ARG A C 1
ATOM 1497 O O . ARG A 1 197 ? 2.262 21.391 14.352 1 98.69 197 ARG A O 1
ATOM 1504 N N . ALA A 1 198 ? 3.576 20.156 15.602 1 98.5 198 ALA A N 1
ATOM 1505 C CA . ALA A 1 198 ? 4.453 21.281 15.945 1 98.5 198 ALA A CA 1
ATOM 1506 C C . ALA A 1 198 ? 5.441 21.562 14.82 1 98.5 198 ALA A C 1
ATOM 1508 O O . ALA A 1 198 ? 6.16 22.562 14.859 1 98.5 198 ALA A O 1
ATOM 1509 N N . ILE A 1 199 ? 5.516 20.766 13.852 1 98.75 199 ILE A N 1
ATOM 1510 C CA . ILE A 1 199 ? 6.398 20.938 12.703 1 98.75 199 ILE A CA 1
ATOM 1511 C C . ILE A 1 199 ? 5.617 21.562 11.547 1 98.75 199 ILE A C 1
ATOM 1513 O O . ILE A 1 199 ? 4.648 20.969 11.055 1 98.75 199 ILE A O 1
ATOM 1517 N N . ARG A 1 200 ? 6.027 22.656 11.008 1 98.69 200 ARG A N 1
ATOM 1518 C CA . ARG A 1 200 ? 5.297 23.453 10.023 1 98.69 200 ARG A CA 1
ATOM 1519 C C . ARG A 1 200 ? 4.996 22.641 8.773 1 98.69 200 ARG A C 1
ATOM 1521 O O . ARG A 1 200 ? 3.918 22.766 8.188 1 98.69 200 ARG A O 1
ATOM 1528 N N . ALA A 1 201 ? 5.914 21.797 8.344 1 98.81 201 ALA A N 1
ATOM 1529 C CA . ALA A 1 201 ? 5.699 20.969 7.148 1 98.81 201 ALA A CA 1
ATOM 1530 C C . ALA A 1 201 ? 4.441 20.125 7.285 1 98.81 201 ALA A C 1
ATOM 1532 O O . ALA A 1 201 ? 3.715 19.922 6.309 1 98.81 201 ALA A O 1
ATOM 1533 N N . PHE A 1 202 ? 4.18 19.625 8.484 1 98.88 202 PHE A N 1
ATOM 1534 C CA . PHE A 1 202 ? 3.006 18.797 8.727 1 98.88 202 PHE A CA 1
ATOM 1535 C C . PHE A 1 202 ? 1.769 19.656 8.945 1 98.88 202 PHE A C 1
ATOM 1537 O O . PHE A 1 202 ? 0.744 19.453 8.289 1 98.88 202 PHE A O 1
ATOM 1544 N N . ALA A 1 203 ? 1.862 20.641 9.75 1 98.69 203 ALA A N 1
ATOM 1545 C CA . ALA A 1 203 ? 0.726 21.5 10.102 1 98.69 203 ALA A CA 1
ATOM 1546 C C . ALA A 1 203 ? 0.177 22.219 8.867 1 98.69 203 ALA A C 1
ATOM 1548 O O . ALA A 1 203 ? -1.034 22.219 8.641 1 98.69 203 ALA A O 1
ATOM 1549 N N . ASP A 1 204 ? 1.056 22.734 8.039 1 98.56 204 ASP A N 1
ATOM 1550 C CA . ASP A 1 204 ? 0.658 23.547 6.898 1 98.56 204 ASP A CA 1
ATOM 1551 C C . ASP A 1 204 ? 0.116 22.688 5.766 1 98.56 204 ASP A C 1
ATOM 1553 O O . ASP A 1 204 ? -0.511 23.188 4.832 1 98.56 204 ASP A O 1
ATOM 1557 N N . ASN A 1 205 ? 0.352 21.344 5.879 1 98.75 205 ASN A N 1
ATOM 1558 C CA . ASN A 1 205 ? -0.018 20.484 4.758 1 98.75 205 ASN A CA 1
ATOM 1559 C C . ASN A 1 205 ? -0.988 19.391 5.191 1 98.75 205 ASN A C 1
ATOM 1561 O O . ASN A 1 205 ? -1.113 18.359 4.516 1 98.75 205 ASN A O 1
ATOM 1565 N N . ALA A 1 206 ? -1.603 19.594 6.316 1 98.75 206 ALA A N 1
ATOM 1566 C CA . ALA A 1 206 ? -2.662 18.672 6.734 1 98.75 206 ALA A CA 1
ATOM 1567 C C . ALA A 1 206 ? -3.795 18.641 5.715 1 98.75 206 ALA A C 1
ATOM 1569 O O . ALA A 1 206 ? -4.062 19.641 5.043 1 98.75 206 ALA A O 1
ATOM 1570 N N . PRO A 1 207 ? -4.434 17.453 5.559 1 98.56 207 PRO A N 1
ATOM 1571 C CA . PRO A 1 207 ? -5.586 17.453 4.66 1 98.56 207 PRO A CA 1
ATOM 1572 C C . PRO A 1 207 ? -6.684 18.422 5.105 1 98.56 207 PRO A C 1
ATOM 1574 O O . PRO A 1 207 ? -7.012 18.484 6.293 1 98.56 207 PRO A O 1
ATOM 1577 N N . ALA A 1 208 ? -7.242 19.141 4.191 1 96.75 208 ALA A N 1
ATOM 1578 C CA . ALA A 1 208 ? -8.336 20.062 4.48 1 96.75 208 ALA A CA 1
ATOM 1579 C C . ALA A 1 208 ? -9.617 19.297 4.828 1 96.75 208 ALA A C 1
ATOM 1581 O O . ALA A 1 208 ? -9.805 18.156 4.398 1 96.75 208 ALA A O 1
ATOM 1582 N N . PRO A 1 209 ? -10.43 19.938 5.629 1 91.31 209 PRO A N 1
ATOM 1583 C CA . PRO A 1 209 ? -11.727 19.297 5.883 1 91.31 209 PRO A CA 1
ATOM 1584 C C . PRO A 1 209 ? -12.625 19.281 4.648 1 91.31 209 PRO A C 1
ATOM 1586 O O . PRO A 1 209 ? -12.5 20.141 3.771 1 91.31 209 PRO A O 1
ATOM 1589 N N . ARG A 1 210 ? -13.445 18.25 4.566 1 83 210 ARG A N 1
ATOM 1590 C CA . ARG A 1 210 ? -14.438 18.188 3.498 1 83 210 ARG A CA 1
ATOM 1591 C C . ARG A 1 210 ? -15.484 19.281 3.67 1 83 210 ARG A C 1
ATOM 1593 O O . ARG A 1 210 ? -16.016 19.484 4.766 1 83 210 ARG A O 1
ATOM 1600 N N . LYS A 1 211 ? -15.461 20.109 2.633 1 68.69 211 LYS A N 1
ATOM 1601 C CA . LYS A 1 211 ? -16.453 21.188 2.662 1 68.69 211 LYS A CA 1
ATOM 1602 C C . LYS A 1 211 ? -17.844 20.656 2.342 1 68.69 211 LYS A C 1
ATOM 1604 O O . LYS A 1 211 ? -18 19.703 1.568 1 68.69 211 LYS A O 1
ATOM 1609 N N . MET B 1 1 ? 16.719 -15.719 9.305 1 97.75 1 MET B N 1
ATOM 1610 C CA . MET B 1 1 ? 15.438 -15.062 9.094 1 97.75 1 MET B CA 1
ATOM 1611 C C . MET B 1 1 ? 14.305 -16.078 9.086 1 97.75 1 MET B C 1
ATOM 1613 O O . MET B 1 1 ? 14.5 -17.234 8.711 1 97.75 1 MET B O 1
ATOM 1617 N N . LYS B 1 2 ? 13.141 -15.695 9.602 1 98.75 2 LYS B N 1
ATOM 1618 C CA . LYS B 1 2 ? 11.93 -16.516 9.625 1 98.75 2 LYS B CA 1
ATOM 1619 C C . LYS B 1 2 ? 10.781 -15.805 8.898 1 98.75 2 LYS B C 1
ATOM 1621 O O . LYS B 1 2 ? 10.547 -14.617 9.109 1 98.75 2 LYS B O 1
ATOM 1626 N N . LEU B 1 3 ? 10.148 -16.547 8.039 1 98.88 3 LEU B N 1
ATOM 1627 C CA . LEU B 1 3 ? 9.023 -16 7.281 1 98.88 3 LEU B CA 1
ATOM 1628 C C . LEU B 1 3 ? 7.711 -16.641 7.715 1 98.88 3 LEU B C 1
ATOM 1630 O O . LEU B 1 3 ? 7.516 -17.844 7.539 1 98.88 3 LEU B O 1
ATOM 1634 N N . TYR B 1 4 ? 6.871 -15.867 8.352 1 98.94 4 TYR B N 1
ATOM 1635 C CA . TYR B 1 4 ? 5.488 -16.281 8.562 1 98.94 4 TYR B CA 1
ATOM 1636 C C . TYR B 1 4 ? 4.684 -16.188 7.273 1 98.94 4 TYR B C 1
ATOM 1638 O O . TYR B 1 4 ? 4.551 -15.094 6.699 1 98.94 4 TYR B O 1
ATOM 1646 N N . GLU B 1 5 ? 4.141 -17.344 6.832 1 98.62 5 GLU B N 1
ATOM 1647 C CA . GLU B 1 5 ? 3.611 -17.359 5.473 1 98.62 5 GLU B CA 1
ATOM 1648 C C . GLU B 1 5 ? 2.385 -18.266 5.371 1 98.62 5 GLU B C 1
ATOM 1650 O O . GLU B 1 5 ? 2.057 -18.984 6.316 1 98.62 5 GLU B O 1
ATOM 1655 N N . ASN B 1 6 ? 1.692 -18.094 4.348 1 98.44 6 ASN B N 1
ATOM 1656 C CA . ASN B 1 6 ? 0.59 -18.953 3.928 1 98.44 6 ASN B CA 1
ATOM 1657 C C . ASN B 1 6 ? 0.675 -19.297 2.441 1 98.44 6 ASN B C 1
ATOM 1659 O O . ASN B 1 6 ? 0.982 -18.422 1.621 1 98.44 6 ASN B O 1
ATOM 1663 N N . GLU B 1 7 ? 0.347 -20.5 2.053 1 97.44 7 GLU B N 1
ATOM 1664 C CA . GLU B 1 7 ? 0.592 -21 0.7 1 97.44 7 GLU B CA 1
ATOM 1665 C C . GLU B 1 7 ? -0.358 -20.359 -0.304 1 97.44 7 GLU B C 1
ATOM 1667 O O . GLU B 1 7 ? -0.032 -20.234 -1.486 1 97.44 7 GLU B O 1
ATOM 1672 N N . ILE B 1 8 ? -1.514 -19.891 0.14 1 97.19 8 ILE B N 1
ATOM 1673 C CA . ILE B 1 8 ? -2.504 -19.375 -0.796 1 97.19 8 ILE B CA 1
ATOM 1674 C C . ILE B 1 8 ? -2.35 -17.859 -0.918 1 97.19 8 ILE B C 1
ATOM 1676 O O . ILE B 1 8 ? -2.914 -17.234 -1.825 1 97.19 8 ILE B O 1
ATOM 1680 N N . SER B 1 9 ? -1.658 -17.219 0.006 1 97.94 9 SER B N 1
ATOM 1681 C CA . SER B 1 9 ? -1.556 -15.766 0.107 1 97.94 9 SER B CA 1
ATOM 1682 C C . SER B 1 9 ? -0.746 -15.188 -1.049 1 97.94 9 SER B C 1
ATOM 1684 O O . SER B 1 9 ? 0.427 -15.523 -1.223 1 97.94 9 SER B O 1
ATOM 1686 N N . SER B 1 10 ? -1.365 -14.273 -1.772 1 98.44 10 SER B N 1
ATOM 1687 C CA . SER B 1 10 ? -0.666 -13.57 -2.842 1 98.44 10 SER B CA 1
ATOM 1688 C C . SER B 1 10 ? 0.47 -12.719 -2.289 1 98.44 10 SER B C 1
ATOM 1690 O O . SER B 1 10 ? 1.529 -12.609 -2.908 1 98.44 10 SER B O 1
ATOM 1692 N N . ALA B 1 11 ? 0.246 -12.133 -1.127 1 98.81 11 ALA B N 1
ATOM 1693 C CA . ALA B 1 11 ? 1.269 -11.289 -0.515 1 98.81 11 ALA B CA 1
ATOM 1694 C C . ALA B 1 11 ? 2.486 -12.109 -0.104 1 98.81 11 ALA B C 1
ATOM 1696 O O . ALA B 1 11 ? 3.625 -11.648 -0.233 1 98.81 11 ALA B O 1
ATOM 1697 N N . THR B 1 12 ? 2.252 -13.32 0.435 1 98.81 12 THR B N 1
ATOM 1698 C CA . THR B 1 12 ? 3.359 -14.211 0.769 1 98.81 12 THR B CA 1
ATOM 1699 C C . THR B 1 12 ? 4.105 -14.641 -0.49 1 98.81 12 THR B C 1
ATOM 1701 O O . THR B 1 12 ? 5.336 -14.719 -0.492 1 98.81 12 THR B O 1
ATOM 1704 N N . SER B 1 13 ? 3.344 -14.938 -1.554 1 98.94 13 SER B N 1
ATOM 1705 C CA . SER B 1 13 ? 3.932 -15.305 -2.838 1 98.94 13 SER B CA 1
ATOM 1706 C C . SER B 1 13 ? 4.926 -14.25 -3.309 1 98.94 13 SER B C 1
ATOM 1708 O O . SER B 1 13 ? 6.004 -14.586 -3.809 1 98.94 13 SER B O 1
ATOM 1710 N N . ARG B 1 14 ? 4.648 -12.984 -3.145 1 98.94 14 ARG B N 1
ATOM 1711 C CA . ARG B 1 14 ? 5.539 -11.891 -3.51 1 98.94 14 ARG B CA 1
ATOM 1712 C C . ARG B 1 14 ? 6.902 -12.039 -2.838 1 98.94 14 ARG B C 1
ATOM 1714 O O . ARG B 1 14 ? 7.938 -11.961 -3.5 1 98.94 14 ARG B O 1
ATOM 1721 N N . VAL B 1 15 ? 6.855 -12.289 -1.531 1 98.94 15 VAL B N 1
ATOM 1722 C CA . VAL B 1 15 ? 8.086 -12.367 -0.75 1 98.94 15 VAL B CA 1
ATOM 1723 C C . VAL B 1 15 ? 8.852 -13.633 -1.115 1 98.94 15 VAL B C 1
ATOM 1725 O O . VAL B 1 15 ? 10.078 -13.617 -1.241 1 98.94 15 VAL B O 1
ATOM 1728 N N . ARG B 1 16 ? 8.125 -14.734 -1.354 1 98.94 16 ARG B N 1
ATOM 1729 C CA . ARG B 1 16 ? 8.781 -15.977 -1.758 1 98.94 16 ARG B CA 1
ATOM 1730 C C . ARG B 1 16 ? 9.477 -15.82 -3.105 1 98.94 16 ARG B C 1
ATOM 1732 O O . ARG B 1 16 ? 10.586 -16.328 -3.305 1 98.94 16 ARG B O 1
ATOM 1739 N N . ILE B 1 17 ? 8.836 -15.141 -4.004 1 98.94 17 ILE B N 1
ATOM 1740 C CA . ILE B 1 17 ? 9.43 -14.891 -5.312 1 98.94 17 ILE B CA 1
ATOM 1741 C C . ILE B 1 17 ? 10.703 -14.062 -5.152 1 98.94 17 ILE B C 1
ATOM 1743 O O . ILE B 1 17 ? 11.742 -14.383 -5.742 1 98.94 17 ILE B O 1
ATOM 1747 N N . ALA B 1 18 ? 10.648 -12.992 -4.348 1 98.94 18 ALA B N 1
ATOM 1748 C CA . ALA B 1 18 ? 11.82 -12.156 -4.098 1 98.94 18 ALA B CA 1
ATOM 1749 C C . ALA B 1 18 ? 12.961 -12.984 -3.508 1 98.94 18 ALA B C 1
ATOM 1751 O O . ALA B 1 18 ? 14.109 -12.859 -3.936 1 98.94 18 ALA B O 1
ATOM 1752 N N . LEU B 1 19 ? 12.656 -13.82 -2.492 1 98.88 19 LEU B N 1
ATOM 1753 C CA . LEU B 1 19 ? 13.656 -14.68 -1.873 1 98.88 19 LEU B CA 1
ATOM 1754 C C . LEU B 1 19 ? 14.289 -15.609 -2.906 1 98.88 19 LEU B C 1
ATOM 1756 O O . LEU B 1 19 ? 15.516 -15.766 -2.939 1 98.88 19 LEU B O 1
ATOM 1760 N N . ALA B 1 20 ? 13.469 -16.172 -3.748 1 98.88 20 ALA B N 1
ATOM 1761 C CA . ALA B 1 20 ? 13.945 -17.094 -4.77 1 98.88 20 ALA B CA 1
ATOM 1762 C C . ALA B 1 20 ? 14.844 -16.391 -5.781 1 98.88 20 ALA B C 1
ATOM 1764 O O . ALA B 1 20 ? 15.906 -16.891 -6.148 1 98.88 20 ALA B O 1
ATOM 1765 N N . LEU B 1 21 ? 14.406 -15.242 -6.258 1 98.81 21 LEU B N 1
ATOM 1766 C CA . LEU B 1 21 ? 15.195 -14.477 -7.215 1 98.81 21 LEU B CA 1
ATOM 1767 C C . LEU B 1 21 ? 16.562 -14.141 -6.637 1 98.81 21 LEU B C 1
ATOM 1769 O O . LEU B 1 21 ? 17.562 -14.094 -7.371 1 98.81 21 LEU B O 1
ATOM 1773 N N . LYS B 1 22 ? 16.594 -13.945 -5.32 1 98.56 22 LYS B N 1
ATOM 1774 C CA . LYS B 1 22 ? 17.844 -13.523 -4.672 1 98.56 22 LYS B CA 1
ATOM 1775 C C . LYS B 1 22 ? 18.641 -14.727 -4.195 1 98.56 22 LYS B C 1
ATOM 1777 O O . LYS B 1 22 ? 19.766 -14.578 -3.711 1 98.56 22 LYS B O 1
ATOM 1782 N N . GLY B 1 23 ? 18.109 -15.891 -4.324 1 98.31 23 GLY B N 1
ATOM 1783 C CA . GLY B 1 23 ? 18.781 -17.094 -3.865 1 98.31 23 GLY B CA 1
ATOM 1784 C C . GLY B 1 23 ? 18.906 -17.172 -2.355 1 98.31 23 GLY B C 1
ATOM 1785 O O . GLY B 1 23 ? 19.922 -17.641 -1.837 1 98.31 23 GLY B O 1
ATOM 1786 N N . LEU B 1 24 ? 17.938 -16.625 -1.652 1 98.25 24 LEU B N 1
ATOM 1787 C CA . LEU B 1 24 ? 17.969 -16.594 -0.194 1 98.25 24 LEU B CA 1
ATOM 1788 C C . LEU B 1 24 ? 17.062 -17.688 0.392 1 98.25 24 LEU B C 1
ATOM 1790 O O . LEU B 1 24 ? 16 -17.984 -0.153 1 98.25 24 LEU B O 1
ATOM 1794 N N . SER B 1 25 ? 17.516 -18.25 1.452 1 97.5 25 SER B N 1
ATOM 1795 C CA . SER B 1 25 ? 16.75 -19.219 2.209 1 97.5 25 SER B CA 1
ATOM 1796 C C . SER B 1 25 ? 16.312 -18.656 3.559 1 97.5 25 SER B C 1
ATOM 1798 O O . SER B 1 25 ? 17.062 -17.906 4.195 1 97.5 25 SER B O 1
ATOM 1800 N N . VAL B 1 26 ? 15.078 -19 3.947 1 98.31 26 VAL B N 1
ATOM 1801 C CA . VAL B 1 26 ? 14.555 -18.594 5.25 1 98.31 26 VAL B CA 1
ATOM 1802 C C . VAL B 1 26 ? 13.805 -19.766 5.891 1 98.31 26 VAL B C 1
ATOM 1804 O O . VAL B 1 26 ? 13.398 -20.703 5.199 1 98.31 26 VAL B O 1
ATOM 1807 N N . GLU B 1 27 ? 13.695 -19.734 7.172 1 98.62 27 GLU B N 1
ATOM 1808 C CA . GLU B 1 27 ? 12.781 -20.656 7.844 1 98.62 27 GLU B CA 1
ATOM 1809 C C . GLU B 1 27 ? 11.328 -20.25 7.602 1 98.62 27 GLU B C 1
ATOM 1811 O O . GLU B 1 27 ? 10.953 -19.094 7.812 1 98.62 27 GLU B O 1
ATOM 1816 N N . LYS B 1 28 ? 10.562 -21.172 7.129 1 98.56 28 LYS B N 1
ATOM 1817 C CA . LYS B 1 28 ? 9.156 -20.906 6.84 1 98.56 28 LYS B CA 1
ATOM 1818 C C . LYS B 1 28 ? 8.258 -21.359 7.98 1 98.56 28 LYS B C 1
ATOM 1820 O O . LYS B 1 28 ? 8.375 -22.5 8.453 1 98.56 28 LYS B O 1
ATOM 1825 N N . LEU B 1 29 ? 7.426 -20.516 8.461 1 98.69 29 LEU B N 1
ATOM 1826 C CA . LEU B 1 29 ? 6.453 -20.797 9.508 1 98.69 29 LEU B CA 1
ATOM 1827 C C . LEU B 1 29 ? 5.031 -20.609 8.992 1 98.69 29 LEU B C 1
ATOM 1829 O O . LEU B 1 29 ? 4.539 -19.469 8.906 1 98.69 29 LEU B O 1
ATOM 1833 N N . PRO B 1 30 ? 4.359 -21.703 8.641 1 98.31 30 PRO B N 1
ATOM 1834 C CA . PRO B 1 30 ? 3.01 -21.594 8.086 1 98.31 30 PRO B CA 1
ATOM 1835 C C . PRO B 1 30 ? 2.002 -21.031 9.086 1 98.31 30 PRO B C 1
ATOM 1837 O O . PRO B 1 30 ? 2.039 -21.391 10.266 1 98.31 30 PRO B O 1
ATOM 1840 N N . ILE B 1 31 ? 1.198 -20.109 8.648 1 98.62 31 ILE B N 1
ATOM 1841 C CA . ILE B 1 31 ? 0.117 -19.5 9.43 1 98.62 31 ILE B CA 1
ATOM 1842 C C . ILE B 1 31 ? -1.209 -19.688 8.695 1 98.62 31 ILE B C 1
ATOM 1844 O O . ILE B 1 31 ? -1.361 -19.25 7.551 1 98.62 31 ILE B O 1
ATOM 1848 N N . GLY B 1 32 ? -2.248 -20.344 9.305 1 97.44 32 GLY B N 1
ATOM 1849 C CA . GLY B 1 32 ? -3.576 -20.453 8.719 1 97.44 32 GLY B CA 1
ATOM 1850 C C . GLY B 1 32 ? -4.312 -19.125 8.664 1 97.44 32 GLY B C 1
ATOM 1851 O O . GLY B 1 32 ? -4.332 -18.375 9.648 1 97.44 32 GLY B O 1
ATOM 1852 N N . ILE B 1 33 ? -4.965 -18.828 7.508 1 96.25 33 ILE B N 1
ATOM 1853 C CA . ILE B 1 33 ? -5.551 -17.5 7.375 1 96.25 33 ILE B CA 1
ATOM 1854 C C . ILE B 1 33 ? -7.02 -17.609 6.973 1 96.25 33 ILE B C 1
ATOM 1856 O O . ILE B 1 33 ? -7.676 -16.609 6.691 1 96.25 33 ILE B O 1
ATOM 1860 N N . LEU B 1 34 ? -7.59 -18.828 6.895 1 92.94 34 LEU B N 1
ATOM 1861 C CA . LEU B 1 34 ? -8.969 -19.016 6.461 1 92.94 34 LEU B CA 1
ATOM 1862 C C . LEU B 1 34 ? -9.828 -19.547 7.602 1 92.94 34 LEU B C 1
ATOM 1864 O O . LEU B 1 34 ? -9.352 -20.312 8.445 1 92.94 34 LEU B O 1
ATOM 1868 N N . GLY B 1 35 ? -11.086 -19.172 7.574 1 87.5 35 GLY B N 1
ATOM 1869 C CA . GLY B 1 35 ? -12.062 -19.719 8.5 1 87.5 35 GLY B CA 1
ATOM 1870 C C . GLY B 1 35 ? -12.242 -18.875 9.75 1 87.5 35 GLY B C 1
ATOM 1871 O O . GLY B 1 35 ? -11.469 -17.953 9.992 1 87.5 35 GLY B O 1
ATOM 1872 N N . ALA B 1 36 ? -13.18 -19.156 10.578 1 85.5 36 ALA B N 1
ATOM 1873 C CA . ALA B 1 36 ? -13.539 -18.391 11.773 1 85.5 36 ALA B CA 1
ATOM 1874 C C . ALA B 1 36 ? -12.461 -18.5 12.844 1 85.5 36 ALA B C 1
ATOM 1876 O O . ALA B 1 36 ? -12.273 -17.578 13.633 1 85.5 36 ALA B O 1
ATOM 1877 N N . ASP B 1 37 ? -11.711 -19.562 12.789 1 89.81 37 ASP B N 1
ATOM 1878 C CA . ASP B 1 37 ? -10.672 -19.781 13.789 1 89.81 37 ASP B CA 1
ATOM 1879 C C . ASP B 1 37 ? -9.281 -19.703 13.156 1 89.81 37 ASP B C 1
ATOM 1881 O O . ASP B 1 37 ? -8.367 -20.422 13.57 1 89.81 37 ASP B O 1
ATOM 1885 N N . ALA B 1 38 ? -9.266 -18.844 12.211 1 95.06 38 ALA B N 1
ATOM 1886 C CA . ALA B 1 38 ? -8 -18.703 11.5 1 95.06 38 ALA B CA 1
ATOM 1887 C C . ALA B 1 38 ? -6.867 -18.359 12.461 1 95.06 38 ALA B C 1
ATOM 1889 O O . ALA B 1 38 ? -7.023 -17.5 13.328 1 95.06 38 ALA B O 1
ATOM 1890 N N . GLU B 1 39 ? -5.738 -19.016 12.328 1 97.75 39 GLU B N 1
ATOM 1891 C CA . GLU B 1 39 ? -4.586 -18.859 13.203 1 97.75 39 GLU B CA 1
ATOM 1892 C C . GLU B 1 39 ? -4.094 -17.422 13.227 1 97.75 39 GLU B C 1
ATOM 1894 O O . GLU B 1 39 ? -3.656 -16.922 14.266 1 97.75 39 GLU B O 1
ATOM 1899 N N . ASN B 1 40 ? -4.176 -16.719 12.102 1 97.75 40 ASN B N 1
ATOM 1900 C CA . ASN B 1 40 ? -3.66 -15.359 11.984 1 97.75 40 ASN B CA 1
ATOM 1901 C C . ASN B 1 40 ? -4.488 -14.375 12.805 1 97.75 40 ASN B C 1
ATOM 1903 O O . ASN B 1 40 ? -4.082 -13.227 13 1 97.75 40 ASN B O 1
ATOM 1907 N N . ARG B 1 41 ? -5.617 -14.836 13.328 1 95.94 41 ARG B N 1
ATOM 1908 C CA . ARG B 1 41 ? -6.477 -13.961 14.117 1 95.94 41 ARG B CA 1
ATOM 1909 C C . ARG B 1 41 ? -6.473 -14.367 15.586 1 95.94 41 ARG B C 1
ATOM 1911 O O . ARG B 1 41 ? -7.23 -13.82 16.391 1 95.94 41 ARG B O 1
ATOM 1918 N N . GLN B 1 42 ? -5.707 -15.336 15.922 1 97.25 42 GLN B N 1
ATOM 1919 C CA . GLN B 1 42 ? -5.602 -15.812 17.297 1 97.25 42 GLN B CA 1
ATOM 1920 C C . GLN B 1 42 ? -4.449 -15.125 18.031 1 97.25 42 GLN B C 1
ATOM 1922 O O . GLN B 1 42 ? -3.521 -14.617 17.391 1 97.25 42 GLN B O 1
ATOM 1927 N N . ALA B 1 43 ? -4.523 -15.188 19.359 1 97.25 43 ALA B N 1
ATOM 1928 C CA . ALA B 1 43 ? -3.576 -14.469 20.203 1 97.25 43 ALA B CA 1
ATOM 1929 C C . ALA B 1 43 ? -2.141 -14.891 19.906 1 97.25 43 ALA B C 1
ATOM 1931 O O . ALA B 1 43 ? -1.227 -14.062 19.938 1 97.25 43 ALA B O 1
ATOM 1932 N N . GLY B 1 44 ? -1.953 -16.156 19.688 1 97.69 44 GLY B N 1
ATOM 1933 C CA . GLY B 1 44 ? -0.616 -16.656 19.422 1 97.69 44 GLY B CA 1
ATOM 1934 C C . GLY B 1 44 ? 0.088 -15.906 18.312 1 97.69 44 GLY B C 1
ATOM 1935 O O . GLY B 1 44 ? 1.203 -15.414 18.5 1 97.69 44 GLY B O 1
ATOM 1936 N N . TYR B 1 45 ? -0.597 -15.758 17.109 1 98.56 45 TYR B N 1
ATOM 1937 C CA . TYR B 1 45 ? 0.032 -15.07 15.992 1 98.56 45 TYR B CA 1
ATOM 1938 C C . TYR B 1 45 ? -0.058 -13.555 16.172 1 98.56 45 TYR B C 1
ATOM 1940 O O . TYR B 1 45 ? 0.857 -12.828 15.781 1 98.56 45 TYR B O 1
ATOM 1948 N N . LEU B 1 46 ? -1.121 -13.07 16.797 1 97.94 46 LEU B N 1
ATOM 1949 C CA . LEU B 1 46 ? -1.293 -11.633 16.984 1 97.94 46 LEU B CA 1
ATOM 1950 C C . LEU B 1 46 ? -0.219 -11.07 17.922 1 97.94 46 LEU B C 1
ATOM 1952 O O . LEU B 1 46 ? 0.113 -9.891 17.844 1 97.94 46 LEU B O 1
ATOM 1956 N N . ASN B 1 47 ? 0.361 -11.891 18.734 1 97.31 47 ASN B N 1
ATOM 1957 C CA . ASN B 1 47 ? 1.482 -11.484 19.562 1 97.31 47 ASN B CA 1
ATOM 1958 C C . ASN B 1 47 ? 2.76 -11.312 18.75 1 97.31 47 ASN B C 1
ATOM 1960 O O . ASN B 1 47 ? 3.688 -10.625 19.188 1 97.31 47 ASN B O 1
ATOM 1964 N N . VAL B 1 48 ? 2.803 -11.977 17.641 1 97.56 48 VAL B N 1
ATOM 1965 C CA . VAL B 1 48 ? 3.93 -11.828 16.719 1 97.56 48 VAL B CA 1
ATOM 1966 C C . VAL B 1 48 ? 3.705 -10.625 15.805 1 97.56 48 VAL B C 1
ATOM 1968 O O . VAL B 1 48 ? 4.543 -9.727 15.734 1 97.56 48 VAL B O 1
ATOM 1971 N N . ASN B 1 49 ? 2.562 -10.617 15.188 1 98.5 49 ASN B N 1
ATOM 1972 C CA . ASN B 1 49 ? 2.17 -9.562 14.266 1 98.5 49 ASN B CA 1
ATOM 1973 C C . ASN B 1 49 ? 0.786 -9.016 14.602 1 98.5 49 ASN B C 1
ATOM 1975 O O . ASN B 1 49 ? -0.229 -9.586 14.195 1 98.5 49 ASN B O 1
ATOM 1979 N N . PRO B 1 50 ? 0.71 -7.844 15.148 1 98.38 50 PRO B N 1
ATOM 1980 C CA . PRO B 1 50 ? -0.566 -7.277 15.594 1 98.38 50 PRO B CA 1
ATOM 1981 C C . PRO B 1 50 ? -1.527 -7.012 14.438 1 98.38 50 PRO B C 1
ATOM 1983 O O . PRO B 1 50 ? -2.73 -6.848 14.656 1 98.38 50 PRO B O 1
ATOM 1986 N N . GLN B 1 51 ? -1.07 -6.957 13.188 1 98.38 51 GLN B N 1
ATOM 1987 C CA . GLN B 1 51 ? -1.959 -6.785 12.047 1 98.38 51 GLN B CA 1
ATOM 1988 C C . GLN B 1 51 ? -2.699 -8.078 11.719 1 98.38 51 GLN B C 1
ATOM 1990 O O . GLN B 1 51 ? -3.697 -8.07 11 1 98.38 51 GLN B O 1
ATOM 1995 N N . GLY B 1 52 ? -2.104 -9.195 12.18 1 98.38 52 GLY B N 1
ATOM 1996 C CA . GLY B 1 52 ? -2.717 -10.484 11.898 1 98.38 52 GLY B CA 1
ATOM 1997 C C . GLY B 1 52 ? -2.668 -10.867 10.43 1 98.38 52 GLY B C 1
ATOM 1998 O O . GLY B 1 52 ? -3.557 -11.562 9.938 1 98.38 52 GLY B O 1
ATOM 1999 N N . LEU B 1 53 ? -1.707 -10.352 9.742 1 98.38 53 LEU B N 1
ATOM 2000 C CA . LEU B 1 53 ? -1.58 -10.609 8.312 1 98.38 53 LEU B CA 1
ATOM 2001 C C . LEU B 1 53 ? -0.33 -11.438 8.023 1 98.38 53 LEU B C 1
ATOM 2003 O O . LEU B 1 53 ? 0.538 -11.586 8.883 1 98.38 53 LEU B O 1
ATOM 2007 N N . VAL B 1 54 ? -0.251 -12.055 6.906 1 98.62 54 VAL B N 1
ATOM 2008 C CA . VAL B 1 54 ? 0.962 -12.609 6.316 1 98.62 54 VAL B CA 1
ATOM 2009 C C . VAL B 1 54 ? 1.245 -11.938 4.977 1 98.62 54 VAL B C 1
ATOM 2011 O O . VAL B 1 54 ? 0.329 -11.43 4.324 1 98.62 54 VAL B O 1
ATOM 2014 N N . PRO B 1 55 ? 2.488 -11.844 4.559 1 98.88 55 PRO B N 1
ATOM 2015 C CA . PRO B 1 55 ? 3.703 -12.336 5.211 1 98.88 55 PRO B CA 1
ATOM 2016 C C . PRO B 1 55 ? 4.18 -11.43 6.34 1 98.88 55 PRO B C 1
ATOM 2018 O O . PRO B 1 55 ? 3.779 -10.266 6.41 1 98.88 55 PRO B O 1
ATOM 2021 N N . ALA B 1 56 ? 4.895 -11.922 7.211 1 98.94 56 ALA B N 1
ATOM 2022 C CA . ALA B 1 56 ? 5.746 -11.203 8.156 1 98.94 56 ALA B CA 1
ATOM 2023 C C . ALA B 1 56 ? 7.133 -11.836 8.242 1 98.94 56 ALA B C 1
ATOM 2025 O O . ALA B 1 56 ? 7.262 -13.062 8.195 1 98.94 56 ALA B O 1
ATOM 2026 N N . LEU B 1 57 ? 8.18 -11.055 8.305 1 98.94 57 LEU B N 1
ATOM 2027 C CA . LEU B 1 57 ? 9.555 -11.539 8.344 1 98.94 57 LEU B CA 1
ATOM 2028 C C . LEU B 1 57 ? 10.211 -11.188 9.672 1 98.94 57 LEU B C 1
ATOM 2030 O O . LEU B 1 57 ? 10.273 -10.008 10.047 1 98.94 57 LEU B O 1
ATOM 2034 N N . SER B 1 58 ? 10.625 -12.148 10.438 1 98.5 58 SER B N 1
ATOM 2035 C CA . SER B 1 58 ? 11.516 -11.93 11.578 1 98.5 58 SER B CA 1
ATOM 2036 C C . SER B 1 58 ? 12.977 -11.969 11.141 1 98.5 58 SER B C 1
ATOM 2038 O O . SER B 1 58 ? 13.445 -12.969 10.594 1 98.5 58 SER B O 1
ATOM 2040 N N . THR B 1 59 ? 13.656 -10.906 11.344 1 97.69 59 THR B N 1
ATOM 2041 C CA . THR B 1 59 ? 15.062 -10.828 10.953 1 97.69 59 THR B CA 1
ATOM 2042 C C . THR B 1 59 ? 15.938 -11.625 11.922 1 97.69 59 THR B C 1
ATOM 2044 O O . THR B 1 59 ? 15.469 -12.055 12.977 1 97.69 59 THR B O 1
ATOM 2047 N N . ASP B 1 60 ? 17.234 -11.75 11.555 1 95.19 60 ASP B N 1
ATOM 2048 C CA . ASP B 1 60 ? 18.172 -12.469 12.406 1 95.19 60 ASP B CA 1
ATOM 2049 C C . ASP B 1 60 ? 18.391 -11.734 13.727 1 95.19 60 ASP B C 1
ATOM 2051 O O . ASP B 1 60 ? 18.719 -12.344 14.742 1 95.19 60 ASP B O 1
ATOM 2055 N N . GLU B 1 61 ? 18.188 -10.445 13.719 1 92.62 61 GLU B N 1
ATOM 2056 C CA . GLU B 1 61 ? 18.359 -9.617 14.906 1 92.62 61 GLU B CA 1
ATOM 2057 C C . GLU B 1 61 ? 17.109 -9.594 15.766 1 92.62 61 GLU B C 1
ATOM 2059 O O . GLU B 1 61 ? 17.094 -9.023 16.859 1 92.62 61 GLU B O 1
ATOM 2064 N N . GLY B 1 62 ? 16.047 -10.242 15.227 1 92.62 62 GLY B N 1
ATOM 2065 C CA . GLY B 1 62 ? 14.828 -10.367 16.031 1 92.62 62 GLY B CA 1
ATOM 2066 C C . GLY B 1 62 ? 13.797 -9.305 15.719 1 92.62 62 GLY B C 1
ATOM 2067 O O . GLY B 1 62 ? 12.758 -9.227 16.375 1 92.62 62 GLY B O 1
ATOM 2068 N N . SER B 1 63 ? 14.039 -8.484 14.734 1 95.62 63 SER B N 1
ATOM 2069 C CA . SER B 1 63 ? 13.078 -7.457 14.352 1 95.62 63 SER B CA 1
ATOM 2070 C C . SER B 1 63 ? 11.992 -8.023 13.445 1 95.62 63 SER B C 1
ATOM 2072 O O . SER B 1 63 ? 12.258 -8.906 12.625 1 95.62 63 SER B O 1
ATOM 2074 N N . LEU B 1 64 ? 10.766 -7.5 13.586 1 98.19 64 LEU B N 1
ATOM 2075 C CA . LEU B 1 64 ? 9.656 -7.891 12.734 1 98.19 64 LEU B CA 1
ATOM 2076 C C . LEU B 1 64 ? 9.453 -6.883 11.602 1 98.19 64 LEU B C 1
ATOM 2078 O O . LEU B 1 64 ? 9.367 -5.676 11.852 1 98.19 64 LEU B O 1
ATOM 2082 N N . ILE B 1 65 ? 9.445 -7.336 10.414 1 98.69 65 ILE B N 1
ATOM 2083 C CA . ILE B 1 65 ? 9.078 -6.531 9.258 1 98.69 65 ILE B CA 1
ATOM 2084 C C . ILE B 1 65 ? 7.785 -7.066 8.648 1 98.69 65 ILE B C 1
ATOM 2086 O O . ILE B 1 65 ? 7.672 -8.258 8.352 1 98.69 65 ILE B O 1
ATOM 2090 N N . THR B 1 66 ? 6.805 -6.16 8.531 1 98.81 66 THR B N 1
ATOM 2091 C CA . THR B 1 66 ? 5.52 -6.523 7.949 1 98.81 66 THR B CA 1
ATOM 2092 C C . THR B 1 66 ? 5.332 -5.852 6.594 1 98.81 66 THR B C 1
ATOM 2094 O O . THR B 1 66 ? 6.156 -5.031 6.184 1 98.81 66 THR B O 1
ATOM 2097 N N . GLN B 1 67 ? 4.27 -6.27 5.898 1 98.88 67 GLN B N 1
ATOM 2098 C CA . GLN B 1 67 ? 3.945 -5.742 4.578 1 98.88 67 GLN B CA 1
ATOM 2099 C C . GLN B 1 67 ? 4.934 -6.238 3.529 1 98.88 67 GLN B C 1
ATOM 2101 O O . GLN B 1 67 ? 6.141 -6.008 3.646 1 98.88 67 GLN B O 1
ATOM 2106 N N . SER B 1 68 ? 4.426 -6.793 2.479 1 98.94 68 SER B N 1
ATOM 2107 C CA . SER B 1 68 ? 5.262 -7.488 1.505 1 98.94 68 SER B CA 1
ATOM 2108 C C . SER B 1 68 ? 6.227 -6.523 0.821 1 98.94 68 SER B C 1
ATOM 2110 O O . SER B 1 68 ? 7.391 -6.863 0.588 1 98.94 68 SER B O 1
ATOM 2112 N N . LEU B 1 69 ? 5.754 -5.301 0.52 1 98.94 69 LEU B N 1
ATOM 2113 C CA . LEU B 1 69 ? 6.633 -4.348 -0.15 1 98.94 69 LEU B CA 1
ATOM 2114 C C . LEU B 1 69 ? 7.812 -3.975 0.743 1 98.94 69 LEU B C 1
ATOM 2116 O O . LEU B 1 69 ? 8.953 -3.908 0.278 1 98.94 69 LEU B O 1
ATOM 2120 N N . ALA B 1 70 ? 7.566 -3.709 2.025 1 98.88 70 ALA B N 1
ATOM 2121 C CA . ALA B 1 70 ? 8.633 -3.363 2.967 1 98.88 70 ALA B CA 1
ATOM 2122 C C . ALA B 1 70 ? 9.617 -4.512 3.121 1 98.88 70 ALA B C 1
ATOM 2124 O O . ALA B 1 70 ? 10.836 -4.293 3.184 1 98.88 70 ALA B O 1
ATOM 2125 N N . ILE B 1 71 ? 9.133 -5.73 3.156 1 98.94 71 ILE B N 1
ATOM 2126 C CA . ILE B 1 71 ? 9.977 -6.914 3.289 1 98.94 71 ILE B CA 1
ATOM 2127 C C . ILE B 1 71 ? 10.883 -7.043 2.062 1 98.94 71 ILE B C 1
ATOM 2129 O O . ILE B 1 71 ? 12.086 -7.254 2.191 1 98.94 71 ILE B O 1
ATOM 2133 N N . ILE B 1 72 ? 10.297 -6.871 0.904 1 98.94 72 ILE B N 1
ATOM 2134 C CA . ILE B 1 72 ? 11.039 -7.051 -0.337 1 98.94 72 ILE B CA 1
ATOM 2135 C C . ILE B 1 72 ? 12.102 -5.953 -0.467 1 98.94 72 ILE B C 1
ATOM 2137 O O . ILE B 1 72 ? 13.234 -6.227 -0.859 1 98.94 72 ILE B O 1
ATOM 2141 N N . GLU B 1 73 ? 11.734 -4.703 -0.125 1 98.81 73 GLU B N 1
ATOM 2142 C CA . GLU B 1 73 ? 12.719 -3.629 -0.124 1 98.81 73 GLU B CA 1
ATOM 2143 C C . GLU B 1 73 ? 13.859 -3.928 0.849 1 98.81 73 GLU B C 1
ATOM 2145 O O . GLU B 1 73 ? 15.031 -3.707 0.531 1 98.81 73 GLU B O 1
ATOM 2150 N N . TYR B 1 74 ? 13.539 -4.441 2.031 1 98.81 74 TYR B N 1
ATOM 2151 C CA . TYR B 1 74 ? 14.539 -4.801 3.025 1 98.81 74 TYR B CA 1
ATOM 2152 C C . TYR B 1 74 ? 15.5 -5.848 2.473 1 98.81 74 TYR B C 1
ATOM 2154 O O . TYR B 1 74 ? 16.719 -5.688 2.562 1 98.81 74 TYR B O 1
ATOM 2162 N N . LEU B 1 75 ? 14.984 -6.887 1.852 1 98.81 75 LEU B N 1
ATOM 2163 C CA . LEU B 1 75 ? 15.797 -7.953 1.278 1 98.81 75 LEU B CA 1
ATOM 2164 C C . LEU B 1 75 ? 16.688 -7.414 0.169 1 98.81 75 LEU B C 1
ATOM 2166 O O . LEU B 1 75 ? 17.859 -7.805 0.065 1 98.81 75 LEU B O 1
ATOM 2170 N N . ASP B 1 76 ? 16.078 -6.535 -0.629 1 98.69 76 ASP B N 1
ATOM 2171 C CA . ASP B 1 76 ? 16.828 -5.965 -1.748 1 98.69 76 ASP B CA 1
ATOM 2172 C C . ASP B 1 76 ? 17.969 -5.086 -1.253 1 98.69 76 ASP B C 1
ATOM 2174 O O . ASP B 1 76 ? 19.047 -5.047 -1.864 1 98.69 76 ASP B O 1
ATOM 2178 N N . GLU B 1 77 ? 17.75 -4.34 -0.188 1 98.19 77 GLU B N 1
ATOM 2179 C CA . GLU B 1 77 ? 18.781 -3.469 0.378 1 98.19 77 GLU B CA 1
ATOM 2180 C C . GLU B 1 77 ? 19.828 -4.277 1.139 1 98.19 77 GLU B C 1
ATOM 2182 O O . GLU B 1 77 ? 21.016 -3.939 1.117 1 98.19 77 GLU B O 1
ATOM 2187 N N . LEU B 1 78 ? 19.422 -5.316 1.761 1 97.81 78 LEU B N 1
ATOM 2188 C CA . LEU B 1 78 ? 20.328 -6.199 2.484 1 97.81 78 LEU B CA 1
ATOM 2189 C C . LEU B 1 78 ? 21.203 -6.988 1.52 1 97.81 78 LEU B C 1
ATOM 2191 O O . LEU B 1 78 ? 22.375 -7.219 1.793 1 97.81 78 LEU B O 1
ATOM 2195 N N . HIS B 1 79 ? 20.625 -7.402 0.433 1 98.06 79 HIS B N 1
ATOM 2196 C CA . HIS B 1 79 ? 21.281 -8.133 -0.646 1 98.06 79 HIS B CA 1
ATOM 2197 C C . HIS B 1 79 ? 21.078 -7.438 -1.988 1 98.06 79 HIS B C 1
ATOM 2199 O O . HIS B 1 79 ? 20.234 -7.871 -2.787 1 98.06 79 HIS B O 1
ATOM 2205 N N . PRO B 1 80 ? 21.891 -6.52 -2.338 1 97.62 80 PRO B N 1
ATOM 2206 C CA . PRO B 1 80 ? 21.625 -5.617 -3.457 1 97.62 80 PRO B CA 1
ATOM 2207 C C . PRO B 1 80 ? 21.672 -6.324 -4.809 1 97.62 80 PRO B C 1
ATOM 2209 O O . PRO B 1 80 ? 21.125 -5.809 -5.797 1 97.62 80 PRO B O 1
ATOM 2212 N N . GLU B 1 81 ? 22.312 -7.551 -4.82 1 97.44 81 GLU B N 1
ATOM 2213 C CA . GLU B 1 81 ? 22.391 -8.273 -6.086 1 97.44 81 GLU B CA 1
ATOM 2214 C C . GLU B 1 81 ? 21.672 -9.617 -6 1 97.44 81 GLU B C 1
ATOM 2216 O O . GLU B 1 81 ? 21.812 -10.344 -5.012 1 97.44 81 GLU B O 1
ATOM 2221 N N . PRO B 1 82 ? 21.047 -10.016 -7.105 1 97.88 82 PRO B N 1
ATOM 2222 C CA . PRO B 1 82 ? 20.609 -9.141 -8.203 1 97.88 82 PRO B CA 1
ATOM 2223 C C . PRO B 1 82 ? 19.578 -8.102 -7.762 1 97.88 82 PRO B C 1
ATOM 2225 O O . PRO B 1 82 ? 18.828 -8.344 -6.82 1 97.88 82 PRO B O 1
ATOM 2228 N N . PRO B 1 83 ? 19.531 -6.926 -8.383 1 98.31 83 PRO B N 1
ATOM 2229 C CA . PRO B 1 83 ? 18.594 -5.883 -7.965 1 98.31 83 PRO B CA 1
ATOM 2230 C C . PRO B 1 83 ? 17.141 -6.219 -8.312 1 98.31 83 PRO B C 1
ATOM 2232 O O . PRO B 1 83 ? 16.875 -6.777 -9.375 1 98.31 83 PRO B O 1
ATOM 2235 N N . LEU B 1 84 ? 16.266 -5.902 -7.43 1 98.62 84 LEU B N 1
ATOM 2236 C CA . LEU B 1 84 ? 14.836 -6.105 -7.652 1 98.62 84 LEU B CA 1
ATOM 2237 C C . LEU B 1 84 ? 14.172 -4.805 -8.094 1 98.62 84 LEU B C 1
ATOM 2239 O O . LEU B 1 84 ? 12.953 -4.766 -8.297 1 98.62 84 LEU B O 1
ATOM 2243 N N 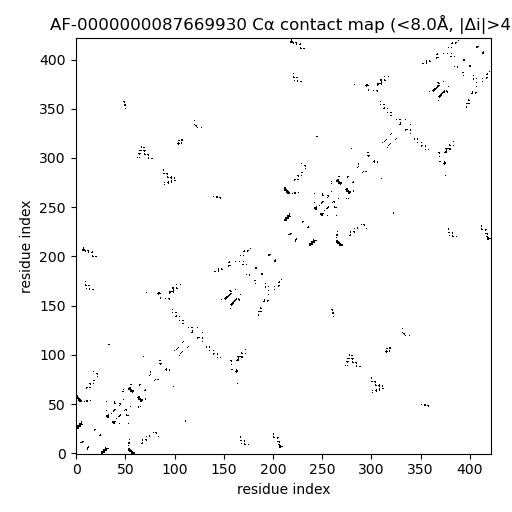. LEU B 1 85 ? 14.938 -3.732 -8.133 1 98.25 85 LEU B N 1
ATOM 2244 C CA . LEU B 1 85 ? 14.508 -2.441 -8.656 1 98.25 85 LEU B CA 1
ATOM 2245 C C . LEU B 1 85 ? 15.492 -1.929 -9.703 1 98.25 85 LEU B C 1
ATOM 2247 O O . LEU B 1 85 ? 16.703 -2.115 -9.57 1 98.25 85 LEU B O 1
ATOM 2251 N N . PRO B 1 86 ? 14.945 -1.257 -10.734 1 96.38 86 PRO B N 1
ATOM 2252 C CA . PRO B 1 86 ? 15.859 -0.665 -11.719 1 96.38 86 PRO B CA 1
ATOM 2253 C C . PRO B 1 86 ? 16.75 0.422 -11.125 1 96.38 86 PRO B C 1
ATOM 2255 O O . PRO B 1 86 ? 16.422 0.976 -10.07 1 96.38 86 PRO B O 1
ATOM 2258 N N . GLN B 1 87 ? 17.844 0.738 -11.836 1 95.44 87 GLN B N 1
ATOM 2259 C CA . GLN B 1 87 ? 18.766 1.764 -11.367 1 95.44 87 GLN B CA 1
ATOM 2260 C C . GLN B 1 87 ? 18.266 3.162 -11.703 1 95.44 87 GLN B C 1
ATOM 2262 O O . GLN B 1 87 ? 18.453 4.102 -10.93 1 95.44 87 GLN B O 1
ATOM 2267 N N . ASP B 1 88 ? 17.641 3.256 -12.852 1 95.88 88 ASP B N 1
ATOM 2268 C CA . ASP B 1 88 ? 17.094 4.543 -13.258 1 95.88 88 ASP B CA 1
ATOM 2269 C C . ASP B 1 88 ? 15.984 4.992 -12.305 1 95.88 88 ASP B C 1
ATOM 2271 O O . ASP B 1 88 ? 15.055 4.238 -12.023 1 95.88 88 ASP B O 1
ATOM 2275 N N . LEU B 1 89 ? 16.031 6.223 -11.828 1 96.94 89 LEU B N 1
ATOM 2276 C CA . LEU B 1 89 ? 15.164 6.711 -10.758 1 96.94 89 LEU B CA 1
ATOM 2277 C C . LEU B 1 89 ? 13.703 6.691 -11.195 1 96.94 89 LEU B C 1
ATOM 2279 O O . LEU B 1 89 ? 12.82 6.332 -10.406 1 96.94 89 LEU B O 1
ATOM 2283 N N . GLU B 1 90 ? 13.422 7.086 -12.422 1 96.62 90 GLU B N 1
ATOM 2284 C CA . GLU B 1 90 ? 12.039 7.125 -12.883 1 96.62 90 GLU B CA 1
ATOM 2285 C C . GLU B 1 90 ? 11.484 5.715 -13.086 1 96.62 90 GLU B C 1
ATOM 2287 O O . GLU B 1 90 ? 10.328 5.445 -12.758 1 96.62 90 GLU B O 1
ATOM 2292 N N . ALA B 1 91 ? 12.328 4.832 -13.68 1 96.75 91 ALA B N 1
ATOM 2293 C CA . ALA B 1 91 ? 11.93 3.436 -13.844 1 96.75 91 ALA B CA 1
ATOM 2294 C C . ALA B 1 91 ? 11.695 2.771 -12.484 1 96.75 91 ALA B C 1
ATOM 2296 O O . ALA B 1 91 ? 10.766 1.973 -12.328 1 96.75 91 ALA B O 1
ATOM 2297 N N . LYS B 1 92 ? 12.609 3.141 -11.555 1 97.88 92 LYS B N 1
ATOM 2298 C CA . LYS B 1 92 ? 12.477 2.635 -10.188 1 97.88 92 LYS B CA 1
ATOM 2299 C C . LYS B 1 92 ? 11.164 3.082 -9.562 1 97.88 92 LYS B C 1
ATOM 2301 O O . LYS B 1 92 ? 10.438 2.268 -8.984 1 97.88 92 LYS B O 1
ATOM 2306 N N . ALA B 1 93 ? 10.812 4.316 -9.719 1 98.44 93 ALA B N 1
ATOM 2307 C CA . ALA B 1 93 ? 9.57 4.871 -9.188 1 98.44 93 ALA B CA 1
ATOM 2308 C C . ALA B 1 93 ? 8.359 4.234 -9.859 1 98.44 93 ALA B C 1
ATOM 2310 O O . ALA B 1 93 ? 7.352 3.953 -9.203 1 98.44 93 ALA B O 1
ATOM 2311 N N . PHE B 1 94 ? 8.453 4.008 -11.125 1 98.19 94 PHE B N 1
ATOM 2312 C CA . PHE B 1 94 ? 7.355 3.383 -11.859 1 98.19 94 PHE B CA 1
ATOM 2313 C C . PHE B 1 94 ? 7.113 1.962 -11.367 1 98.19 94 PHE B C 1
ATOM 2315 O O . PHE B 1 94 ? 5.965 1.553 -11.172 1 98.19 94 PHE B O 1
ATOM 2322 N N . SER B 1 95 ? 8.188 1.236 -11.133 1 98.44 95 SER B N 1
ATOM 2323 C CA . SER B 1 95 ? 8.078 -0.104 -10.57 1 98.44 95 SER B CA 1
ATOM 2324 C C . SER B 1 95 ? 7.34 -0.084 -9.234 1 98.44 95 SER B C 1
ATOM 2326 O O . SER B 1 95 ? 6.414 -0.87 -9.023 1 98.44 95 SER B O 1
ATOM 2328 N N . ARG B 1 96 ? 7.676 0.854 -8.375 1 98.75 96 ARG B N 1
ATOM 2329 C CA . ARG B 1 96 ? 7.012 0.993 -7.082 1 98.75 96 ARG B CA 1
ATOM 2330 C C . ARG 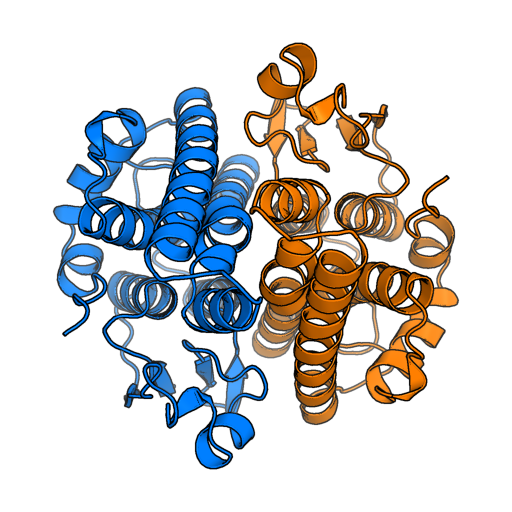B 1 96 ? 5.555 1.401 -7.258 1 98.75 96 ARG B C 1
ATOM 2332 O O . ARG B 1 96 ? 4.68 0.935 -6.523 1 98.75 96 ARG B O 1
ATOM 2339 N N . SER B 1 97 ? 5.297 2.262 -8.258 1 98.81 97 SER B N 1
ATOM 2340 C CA . SER B 1 97 ? 3.93 2.701 -8.523 1 98.81 97 SER B CA 1
ATOM 2341 C C . SER B 1 97 ? 3.029 1.524 -8.883 1 98.81 97 SER B C 1
ATOM 2343 O O . SER B 1 97 ? 1.923 1.4 -8.352 1 98.81 97 SER B O 1
ATOM 2345 N N . ILE B 1 98 ? 3.533 0.66 -9.742 1 98.81 98 ILE B N 1
ATOM 2346 C CA . ILE B 1 98 ? 2.756 -0.495 -10.172 1 98.81 98 ILE B CA 1
ATOM 2347 C C . ILE B 1 98 ? 2.545 -1.447 -9 1 98.81 98 ILE B C 1
ATOM 2349 O O . ILE B 1 98 ? 1.438 -1.947 -8.789 1 98.81 98 ILE B O 1
ATOM 2353 N N . ALA B 1 99 ? 3.607 -1.673 -8.227 1 98.94 99 ALA B N 1
ATOM 2354 C CA . ALA B 1 99 ? 3.496 -2.537 -7.055 1 98.94 99 ALA B CA 1
ATOM 2355 C C . ALA B 1 99 ? 2.445 -2.01 -6.082 1 98.94 99 ALA B C 1
ATOM 2357 O O . ALA B 1 99 ? 1.582 -2.762 -5.625 1 98.94 99 ALA B O 1
ATOM 2358 N N . MET B 1 100 ? 2.451 -0.727 -5.82 1 98.88 100 MET B N 1
ATOM 2359 C CA . MET B 1 100 ? 1.525 -0.112 -4.871 1 98.88 100 MET B CA 1
ATOM 2360 C C . MET B 1 100 ? 0.104 -0.109 -5.422 1 98.88 100 MET B C 1
ATOM 2362 O O . MET B 1 100 ? -0.857 -0.291 -4.676 1 98.88 100 MET B O 1
ATOM 2366 N N . ALA B 1 101 ? -0.003 0.146 -6.738 1 98.88 101 ALA B N 1
ATOM 2367 C CA . ALA B 1 101 ? -1.322 0.094 -7.363 1 98.88 101 ALA B CA 1
ATOM 2368 C C . ALA B 1 101 ? -1.98 -1.265 -7.141 1 98.88 101 ALA B C 1
ATOM 2370 O O . ALA B 1 101 ? -3.182 -1.342 -6.867 1 98.88 101 ALA B O 1
ATOM 2371 N N . ILE B 1 102 ? -1.174 -2.291 -7.238 1 98.94 102 ILE B N 1
ATOM 2372 C CA . ILE B 1 102 ? -1.693 -3.643 -7.051 1 98.94 102 ILE B CA 1
ATOM 2373 C C . ILE B 1 102 ? -1.952 -3.895 -5.566 1 98.94 102 ILE B C 1
ATOM 2375 O O . ILE B 1 102 ? -3.014 -4.395 -5.191 1 98.94 102 ILE B O 1
ATOM 2379 N N . ALA B 1 103 ? -1.044 -3.51 -4.691 1 98.81 103 ALA B N 1
ATOM 2380 C CA . ALA B 1 103 ? -1.122 -3.809 -3.266 1 98.81 103 ALA B CA 1
ATOM 2381 C C . ALA B 1 103 ? -2.285 -3.068 -2.613 1 98.81 103 ALA B C 1
ATOM 2383 O O . ALA B 1 103 ? -3.066 -3.662 -1.865 1 98.81 103 ALA B O 1
ATOM 2384 N N . SER B 1 104 ? -2.432 -1.766 -2.945 1 98.69 104 SER B N 1
ATOM 2385 C CA . SER B 1 104 ? -3.352 -0.914 -2.199 1 98.69 104 SER B CA 1
ATOM 2386 C C . SER B 1 104 ? -4.691 -0.784 -2.916 1 98.69 104 SER B C 1
ATOM 2388 O O . SER B 1 104 ? -5.734 -0.64 -2.273 1 98.69 104 SER B O 1
ATOM 2390 N N . GLU B 1 105 ? -4.688 -0.891 -4.262 1 98.5 105 GLU B N 1
ATOM 2391 C CA . GLU B 1 105 ? -5.902 -0.533 -4.984 1 98.5 105 GLU B CA 1
ATOM 2392 C C . GLU B 1 105 ? -6.59 -1.771 -5.555 1 98.5 105 GLU B C 1
ATOM 2394 O O . GLU B 1 105 ? -7.664 -1.67 -6.156 1 98.5 105 GLU B O 1
ATOM 2399 N N . VAL B 1 106 ? -5.973 -2.951 -5.418 1 98.81 106 VAL B N 1
ATOM 2400 C CA . VAL B 1 106 ? -6.594 -4.203 -5.836 1 98.81 106 VAL B CA 1
ATOM 2401 C C . VAL B 1 106 ? -6.578 -5.199 -4.684 1 98.81 106 VAL B C 1
ATOM 2403 O O . VAL B 1 106 ? -7.598 -5.402 -4.016 1 98.81 106 VAL B O 1
ATOM 2406 N N . HIS B 1 107 ? -5.41 -5.605 -4.273 1 98.81 107 HIS B N 1
ATOM 2407 C CA . HIS B 1 107 ? -5.242 -6.707 -3.336 1 98.81 107 HIS B CA 1
ATOM 2408 C C . HIS B 1 107 ? -5.883 -6.391 -1.989 1 98.81 107 HIS B C 1
ATOM 2410 O O . HIS B 1 107 ? -6.574 -7.234 -1.411 1 98.81 107 HIS B O 1
ATOM 2416 N N . ALA B 1 108 ? -5.648 -5.207 -1.472 1 98.56 108 ALA B N 1
ATOM 2417 C CA . ALA B 1 108 ? -6.145 -4.82 -0.153 1 98.56 108 ALA B CA 1
ATOM 2418 C C . ALA B 1 108 ? -7.664 -4.938 -0.081 1 98.56 108 ALA B C 1
ATOM 2420 O O . ALA B 1 108 ? -8.227 -5.09 1.005 1 98.56 108 ALA B O 1
ATOM 2421 N N . LEU B 1 109 ? -8.344 -4.926 -1.22 1 98.75 109 LEU B N 1
ATOM 2422 C CA . LEU B 1 109 ? -9.805 -4.879 -1.277 1 98.75 109 LEU B CA 1
ATOM 2423 C C . LEU B 1 109 ? -10.383 -6.281 -1.437 1 98.75 109 LEU B C 1
ATOM 2425 O O . LEU B 1 109 ? -11.602 -6.457 -1.423 1 98.75 109 LEU B O 1
ATOM 2429 N N . LEU B 1 110 ? -9.477 -7.297 -1.495 1 98.12 110 LEU B N 1
ATOM 2430 C CA . LEU B 1 110 ? -9.914 -8.617 -1.926 1 98.12 110 LEU B CA 1
ATOM 2431 C C . LEU B 1 110 ? -9.711 -9.648 -0.816 1 98.12 110 LEU B C 1
ATOM 2433 O O . LEU B 1 110 ? -10.125 -10.797 -0.95 1 98.12 110 LEU B O 1
ATOM 2437 N N . THR B 1 111 ? -9.094 -9.32 0.293 1 96.69 111 THR B N 1
ATOM 2438 C CA . THR B 1 111 ? -8.609 -10.273 1.286 1 96.69 111 THR B CA 1
ATOM 2439 C C . THR B 1 111 ? -9.773 -10.883 2.064 1 96.69 111 THR B C 1
ATOM 2441 O O . THR B 1 111 ? -10.867 -10.32 2.098 1 96.69 111 THR B O 1
ATOM 2444 N N . PRO B 1 112 ? -9.508 -11.992 2.727 1 94.81 112 PRO B N 1
ATOM 2445 C CA . PRO B 1 112 ? -10.562 -12.664 3.484 1 94.81 112 PRO B CA 1
ATOM 2446 C C . PRO B 1 112 ? -11.203 -11.75 4.535 1 94.81 112 PRO B C 1
ATOM 2448 O O . PRO B 1 112 ? -12.406 -11.852 4.793 1 94.81 112 PRO B O 1
ATOM 2451 N N . ARG B 1 113 ? -10.477 -10.875 5.105 1 95.56 113 ARG B N 1
ATOM 2452 C CA . ARG B 1 113 ? -11.039 -10.008 6.125 1 95.56 113 ARG B CA 1
ATOM 2453 C C . ARG B 1 113 ? -12.031 -9.016 5.516 1 95.56 113 ARG B C 1
ATOM 2455 O O . ARG B 1 113 ? -13 -8.617 6.164 1 95.56 113 ARG B O 1
ATOM 2462 N N . ILE B 1 114 ? -11.82 -8.578 4.27 1 97.5 114 ILE B N 1
ATOM 2463 C CA . ILE B 1 114 ? -12.758 -7.715 3.564 1 97.5 114 ILE B CA 1
ATOM 2464 C C . ILE B 1 114 ? -14.047 -8.484 3.271 1 97.5 114 ILE B C 1
ATOM 2466 O O . ILE B 1 114 ? -15.141 -7.977 3.512 1 97.5 114 ILE B O 1
ATOM 2470 N N . ALA B 1 115 ? -13.844 -9.727 2.771 1 96.19 115 ALA B N 1
ATOM 2471 C CA . ALA B 1 115 ? -15 -10.57 2.506 1 96.19 115 ALA B CA 1
ATOM 2472 C C . ALA B 1 115 ? -15.836 -10.773 3.77 1 96.19 115 ALA B C 1
ATOM 2474 O O . ALA B 1 115 ? -17.062 -10.711 3.727 1 96.19 115 ALA B O 1
ATOM 2475 N N . ALA B 1 116 ? -15.141 -11.023 4.867 1 95.38 116 ALA B N 1
ATOM 2476 C CA . ALA B 1 116 ? -15.82 -11.234 6.137 1 95.38 116 ALA B CA 1
ATOM 2477 C C . ALA B 1 116 ? -16.578 -9.977 6.562 1 95.38 116 ALA B C 1
ATOM 2479 O O . ALA B 1 116 ? -17.719 -10.07 7.031 1 95.38 116 ALA B O 1
ATOM 2480 N N . ARG B 1 117 ? -15.984 -8.789 6.391 1 96.69 117 ARG B N 1
ATOM 2481 C CA . ARG B 1 117 ? -16.625 -7.535 6.777 1 96.69 117 ARG B CA 1
ATOM 2482 C C . ARG B 1 117 ? -17.844 -7.246 5.887 1 96.69 117 ARG B C 1
ATOM 2484 O O . ARG B 1 117 ? -18.875 -6.805 6.375 1 96.69 117 ARG B O 1
ATOM 2491 N N . LEU B 1 118 ? -17.703 -7.477 4.582 1 97.44 118 LEU B N 1
ATOM 2492 C CA . LEU B 1 118 ? -18.828 -7.34 3.664 1 97.44 118 LEU B CA 1
ATOM 2493 C C . LEU B 1 118 ? -19.953 -8.281 4.055 1 97.44 118 LEU B C 1
ATOM 2495 O O . LEU B 1 118 ? -21.125 -7.875 4.086 1 97.44 118 LEU B O 1
ATOM 2499 N N . GLY B 1 119 ? -19.562 -9.5 4.406 1 95.5 119 GLY B N 1
ATOM 2500 C CA . GLY B 1 119 ? -20.547 -10.516 4.754 1 95.5 119 GLY B CA 1
ATOM 2501 C C . GLY B 1 119 ? -21.328 -10.188 6.016 1 95.5 119 GLY B C 1
ATOM 2502 O O . GLY B 1 119 ? -22.406 -10.742 6.25 1 95.5 119 GLY B O 1
ATOM 2503 N N . ALA B 1 120 ? -20.781 -9.266 6.824 1 94.44 120 ALA B N 1
ATOM 2504 C CA . ALA B 1 120 ? -21.438 -8.867 8.062 1 94.44 120 ALA B CA 1
ATOM 2505 C C . ALA B 1 120 ? -22.531 -7.828 7.801 1 94.44 120 ALA B C 1
ATOM 2507 O O . ALA B 1 120 ? -23.344 -7.539 8.68 1 94.44 120 ALA B O 1
ATOM 2508 N N . ILE B 1 121 ? -22.594 -7.25 6.605 1 95.56 121 ILE B N 1
ATOM 2509 C CA . ILE B 1 121 ? -23.656 -6.312 6.23 1 95.56 121 ILE B CA 1
ATOM 2510 C C . ILE B 1 121 ? -24.938 -7.074 5.93 1 95.56 121 ILE B C 1
ATOM 2512 O O . ILE B 1 121 ? -24.938 -8.016 5.133 1 95.56 121 ILE B O 1
ATOM 2516 N N . PRO B 1 122 ? -26.031 -6.695 6.516 1 93.44 122 PRO B N 1
ATOM 2517 C CA . PRO B 1 122 ? -27.297 -7.398 6.254 1 93.44 122 PRO B CA 1
ATOM 2518 C C . PRO B 1 122 ? -27.641 -7.43 4.77 1 93.44 122 PRO B C 1
ATOM 2520 O O . PRO B 1 122 ? -27.578 -6.402 4.09 1 93.44 122 PRO B O 1
ATOM 2523 N N . GLY B 1 123 ? -27.938 -8.641 4.266 1 92.56 123 GLY B N 1
ATOM 2524 C CA . GLY B 1 123 ? -28.359 -8.789 2.883 1 92.56 123 GLY B CA 1
ATOM 2525 C C . GLY B 1 123 ? -27.234 -9.125 1.936 1 92.56 123 GLY B C 1
ATOM 2526 O O . GLY B 1 123 ? -27.453 -9.445 0.768 1 92.56 123 GLY B O 1
ATOM 2527 N N . VAL B 1 124 ? -26.047 -9.062 2.406 1 96.12 124 VAL B N 1
ATOM 2528 C CA . VAL B 1 124 ? -24.891 -9.367 1.577 1 96.12 124 VAL B CA 1
ATOM 2529 C C . VAL B 1 124 ? -24.609 -10.875 1.614 1 96.12 124 VAL B C 1
ATOM 2531 O O . VAL B 1 124 ? -24.531 -11.469 2.691 1 96.12 124 VAL B O 1
ATOM 2534 N N . ASP B 1 125 ? -24.531 -11.453 0.421 1 95.94 125 ASP B N 1
ATOM 2535 C CA . ASP B 1 125 ? -24.219 -12.875 0.312 1 95.94 125 ASP B CA 1
ATOM 2536 C C . ASP B 1 125 ? -22.969 -13.094 -0.532 1 95.94 125 ASP B C 1
ATOM 2538 O O . ASP B 1 125 ? -22.25 -12.141 -0.86 1 95.94 125 ASP B O 1
ATOM 2542 N N . ALA B 1 126 ? -22.734 -14.336 -0.797 1 96.25 126 ALA 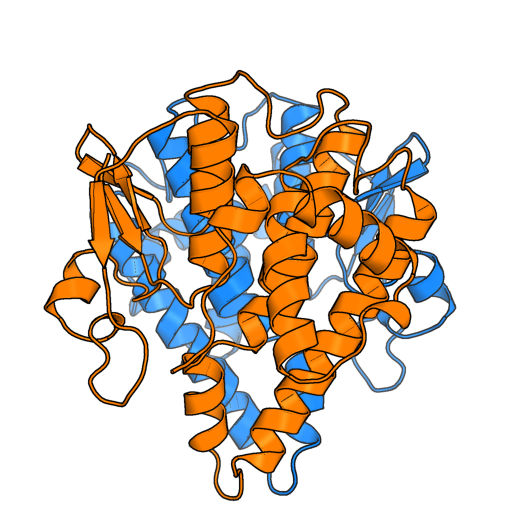B N 1
ATOM 2543 C CA . ALA B 1 126 ? -21.5 -14.711 -1.494 1 96.25 126 ALA B CA 1
ATOM 2544 C C . ALA B 1 126 ? -21.438 -14.078 -2.881 1 96.25 126 ALA B C 1
ATOM 2546 O O . ALA B 1 126 ? -20.359 -13.742 -3.369 1 96.25 126 ALA B O 1
ATOM 2547 N N . SER B 1 127 ? -22.578 -13.859 -3.488 1 97.25 127 SER B N 1
ATOM 2548 C CA . SER B 1 127 ? -22.625 -13.273 -4.82 1 97.25 127 SER B CA 1
ATOM 2549 C C . SER B 1 127 ? -22.203 -11.805 -4.793 1 97.25 127 SER B C 1
ATOM 2551 O O . SER B 1 127 ? -21.531 -11.328 -5.711 1 97.25 127 SER B O 1
ATOM 2553 N N . VAL B 1 128 ? -22.609 -11.07 -3.758 1 97.31 128 VAL B N 1
ATOM 2554 C CA . VAL B 1 128 ? -22.234 -9.664 -3.607 1 97.31 128 VAL B CA 1
ATOM 2555 C C . VAL B 1 128 ? -20.734 -9.547 -3.385 1 97.31 128 VAL B C 1
ATOM 2557 O O . VAL B 1 128 ? -20.078 -8.672 -3.951 1 97.31 128 VAL B O 1
ATOM 2560 N N . VAL B 1 129 ? -20.188 -10.469 -2.613 1 97.75 129 VAL B N 1
ATOM 2561 C CA . VAL B 1 129 ? -18.75 -10.477 -2.348 1 97.75 129 VAL B CA 1
ATOM 2562 C C . VAL B 1 129 ? -17.984 -10.766 -3.639 1 97.75 129 VAL B C 1
ATOM 2564 O O . VAL B 1 129 ? -16.969 -10.117 -3.93 1 97.75 129 VAL B O 1
ATOM 2567 N N . ALA B 1 130 ? -18.453 -11.695 -4.402 1 97.88 130 ALA B N 1
ATOM 2568 C CA . ALA B 1 130 ? -17.828 -12.031 -5.68 1 97.88 130 ALA B CA 1
ATOM 2569 C C . ALA B 1 130 ? -17.859 -10.836 -6.629 1 97.88 130 ALA B C 1
ATOM 2571 O O . ALA B 1 130 ? -16.891 -10.57 -7.34 1 97.88 130 ALA B O 1
ATOM 2572 N N . ASP B 1 131 ? -18.969 -10.156 -6.66 1 97.94 131 ASP B N 1
ATOM 2573 C CA . ASP B 1 131 ? -19.109 -8.984 -7.508 1 97.94 131 ASP B CA 1
ATOM 2574 C C . ASP B 1 131 ? -18.156 -7.871 -7.066 1 97.94 131 ASP B C 1
ATOM 2576 O O . ASP B 1 131 ? -17.594 -7.164 -7.902 1 97.94 131 ASP B O 1
ATOM 2580 N N . TRP B 1 132 ? -18.047 -7.695 -5.742 1 98.38 132 TRP B N 1
ATOM 2581 C CA . TRP B 1 132 ? -17.094 -6.758 -5.176 1 98.38 132 TRP B CA 1
ATOM 2582 C C . TRP B 1 132 ? -15.68 -7.055 -5.676 1 98.38 132 TRP B C 1
ATOM 2584 O O . TRP B 1 132 ? -14.992 -6.172 -6.191 1 98.38 132 TRP B O 1
ATOM 2594 N N . ASN B 1 133 ? -15.328 -8.305 -5.559 1 98.5 133 ASN B N 1
ATOM 2595 C CA . ASN B 1 133 ? -13.984 -8.719 -5.969 1 98.5 133 ASN B CA 1
ATOM 2596 C C . ASN B 1 133 ? -13.758 -8.492 -7.457 1 98.5 133 ASN B C 1
ATOM 2598 O O . ASN B 1 133 ? -12.734 -7.938 -7.855 1 98.5 133 ASN B O 1
ATOM 2602 N N . ARG B 1 134 ? -14.68 -8.867 -8.281 1 98.44 134 ARG B N 1
ATOM 2603 C CA . ARG B 1 134 ? -14.562 -8.703 -9.727 1 98.44 134 ARG B CA 1
ATOM 2604 C C . ARG B 1 134 ? -14.445 -7.234 -10.109 1 98.44 134 ARG B C 1
ATOM 2606 O O . ARG B 1 134 ? -13.672 -6.879 -11 1 98.44 134 ARG B O 1
ATOM 2613 N N . HIS B 1 135 ? -15.195 -6.422 -9.453 1 98.62 135 HIS B N 1
ATOM 2614 C CA . HIS B 1 135 ? -15.18 -4.988 -9.734 1 98.62 135 HIS B CA 1
ATOM 2615 C C . HIS B 1 135 ? -13.789 -4.402 -9.508 1 98.62 135 HIS B C 1
ATOM 2617 O O . HIS B 1 135 ? -13.234 -3.748 -10.398 1 98.62 135 HIS B O 1
ATOM 2623 N N . TRP B 1 136 ? -13.258 -4.688 -8.367 1 98.75 136 TRP B N 1
ATOM 2624 C CA . TRP B 1 136 ? -11.992 -4.047 -8.016 1 98.75 136 TRP B CA 1
ATOM 2625 C C . TRP B 1 136 ? -10.836 -4.656 -8.805 1 98.75 136 TRP B C 1
ATOM 2627 O O . TRP B 1 136 ? -9.883 -3.961 -9.156 1 98.75 136 TRP B O 1
ATOM 2637 N N . ILE B 1 137 ? -10.883 -5.941 -9.07 1 98.88 137 ILE B N 1
ATOM 2638 C CA . ILE B 1 137 ? -9.875 -6.551 -9.922 1 98.88 137 ILE B CA 1
ATOM 2639 C C . ILE B 1 137 ? -9.922 -5.914 -11.312 1 98.88 137 ILE B C 1
ATOM 2641 O O . ILE B 1 137 ? -8.898 -5.484 -11.844 1 98.88 137 ILE B O 1
ATOM 2645 N N . LYS B 1 138 ? -11.102 -5.805 -11.906 1 98.81 138 LYS B N 1
ATOM 2646 C CA . LYS B 1 138 ? -11.219 -5.25 -13.25 1 98.81 138 LYS B CA 1
ATOM 2647 C C . LYS B 1 138 ? -10.766 -3.793 -13.281 1 98.81 138 LYS B C 1
ATOM 2649 O O . LYS B 1 138 ? -10.016 -3.393 -14.172 1 98.81 138 LYS B O 1
ATOM 2654 N N . GLU B 1 139 ? -11.219 -3.018 -12.297 1 98.44 139 GLU B N 1
ATOM 2655 C CA . GLU B 1 139 ? -10.82 -1.614 -12.234 1 98.44 139 GLU B CA 1
ATOM 2656 C C . GLU B 1 139 ? -9.305 -1.476 -12.094 1 98.44 139 GLU B C 1
ATOM 2658 O O . GLU B 1 139 ? -8.672 -0.734 -12.852 1 98.44 139 GLU B O 1
ATOM 2663 N N . GLY B 1 140 ? -8.758 -2.209 -11.172 1 98.75 140 GLY B N 1
ATOM 2664 C CA . GLY B 1 140 ? -7.336 -2.107 -10.875 1 98.75 140 GLY B CA 1
ATOM 2665 C C . GLY B 1 140 ? -6.461 -2.639 -12 1 98.75 140 GLY B C 1
ATOM 2666 O O . GLY B 1 140 ? -5.492 -1.988 -12.398 1 98.75 140 GLY B O 1
ATOM 2667 N N . MET B 1 141 ? -6.781 -3.822 -12.531 1 98.88 141 MET B N 1
ATOM 2668 C CA . MET B 1 141 ? -5.977 -4.43 -13.586 1 98.88 141 MET B CA 1
ATOM 2669 C C . MET B 1 141 ? -6.059 -3.613 -14.867 1 98.88 141 MET B C 1
ATOM 2671 O O . MET B 1 141 ? -5.082 -3.52 -15.617 1 98.88 141 MET B O 1
ATOM 2675 N N . THR B 1 142 ? -7.203 -2.992 -15.133 1 98.88 142 THR B N 1
ATOM 2676 C CA . THR B 1 142 ? -7.344 -2.141 -16.312 1 98.88 142 THR B CA 1
ATOM 2677 C C . THR B 1 142 ? -6.449 -0.908 -16.188 1 98.88 142 THR B C 1
ATOM 2679 O O . THR B 1 142 ? -5.773 -0.531 -17.156 1 98.88 142 THR B O 1
ATOM 2682 N N . ALA B 1 143 ? -6.492 -0.313 -15.031 1 98.81 143 ALA B N 1
ATOM 2683 C CA . ALA B 1 143 ? -5.641 0.854 -14.82 1 98.81 143 ALA B CA 1
ATOM 2684 C C . ALA B 1 143 ? -4.164 0.483 -14.938 1 98.81 143 ALA B C 1
ATOM 2686 O O . ALA B 1 143 ? -3.387 1.201 -15.57 1 98.81 143 ALA B O 1
ATOM 2687 N N . VAL B 1 144 ? -3.746 -0.625 -14.344 1 98.81 144 VAL B N 1
ATOM 2688 C CA . VAL B 1 144 ? -2.361 -1.084 -14.383 1 98.81 144 VAL B CA 1
ATOM 2689 C C . VAL B 1 144 ? -1.963 -1.393 -15.828 1 98.81 144 VAL B C 1
ATOM 2691 O O . VAL B 1 144 ? -0.861 -1.049 -16.266 1 98.81 144 VAL B O 1
ATOM 2694 N N . GLU B 1 145 ? -2.85 -2.033 -16.578 1 98.81 145 GLU B N 1
ATOM 2695 C CA . GLU B 1 145 ? -2.629 -2.299 -18 1 98.81 145 GLU B CA 1
ATOM 2696 C C . GLU B 1 145 ? -2.303 -1.016 -18.75 1 98.81 145 GLU B C 1
ATOM 2698 O O . GLU B 1 145 ? -1.356 -0.977 -19.547 1 98.81 145 GLU B O 1
ATOM 2703 N N . THR B 1 146 ? -3.088 0.013 -18.516 1 98.69 146 THR B N 1
ATOM 2704 C CA . THR B 1 146 ? -2.904 1.28 -19.219 1 98.69 146 THR B CA 1
ATOM 2705 C C . THR B 1 146 ? -1.591 1.939 -18.797 1 98.69 146 THR B C 1
ATOM 2707 O O . THR B 1 146 ? -0.865 2.471 -19.641 1 98.69 146 THR B O 1
ATOM 2710 N N . LEU B 1 147 ? -1.276 1.88 -17.516 1 98.5 147 LEU B N 1
ATOM 2711 C CA . LEU B 1 147 ? -0.008 2.42 -17.031 1 98.5 147 LEU B CA 1
ATOM 2712 C C . LEU B 1 147 ? 1.169 1.722 -17.703 1 98.5 147 LEU B C 1
ATOM 2714 O O . LEU B 1 147 ? 2.111 2.379 -18.156 1 98.5 147 LEU B O 1
ATOM 2718 N N . ILE B 1 148 ? 1.098 0.409 -17.766 1 98.31 148 ILE B N 1
ATOM 2719 C CA . ILE B 1 148 ? 2.166 -0.396 -18.344 1 98.31 148 ILE B CA 1
ATOM 2720 C C . ILE B 1 148 ? 2.275 -0.104 -19.844 1 98.31 148 ILE B C 1
ATOM 2722 O O . ILE B 1 148 ? 3.377 0.079 -20.359 1 98.31 148 ILE B O 1
ATOM 2726 N N . ALA B 1 149 ? 1.17 -0.031 -20.516 1 97.25 149 ALA B N 1
ATOM 2727 C CA . ALA B 1 149 ? 1.151 0.208 -21.953 1 97.25 149 ALA B CA 1
ATOM 2728 C C . ALA B 1 149 ? 1.853 1.519 -22.297 1 97.25 149 ALA B C 1
ATOM 2730 O O . ALA B 1 149 ? 2.52 1.617 -23.328 1 97.25 149 ALA B O 1
ATOM 2731 N N . ASN B 1 150 ? 1.772 2.441 -21.453 1 93.94 150 ASN B N 1
ATOM 2732 C CA . ASN B 1 150 ? 2.312 3.773 -21.703 1 93.94 150 ASN B CA 1
ATOM 2733 C C . ASN B 1 150 ? 3.816 3.826 -21.438 1 93.94 150 ASN B C 1
ATOM 2735 O O . ASN B 1 150 ? 4.492 4.762 -21.875 1 93.94 150 ASN B O 1
ATOM 2739 N N . ARG B 1 151 ? 4.363 2.756 -20.828 1 91 151 ARG B N 1
ATOM 2740 C CA . ARG B 1 151 ? 5.719 2.961 -20.312 1 91 151 ARG B CA 1
ATOM 2741 C C . ARG B 1 151 ? 6.578 1.721 -20.531 1 91 151 ARG B C 1
ATOM 2743 O O . ARG B 1 151 ? 7.793 1.754 -20.312 1 91 151 ARG B O 1
ATOM 2750 N N . ARG B 1 152 ? 6.008 0.663 -20.844 1 84.5 152 ARG B N 1
ATOM 2751 C CA . ARG B 1 152 ? 6.746 -0.592 -20.953 1 84.5 152 ARG B CA 1
ATOM 2752 C C . ARG B 1 152 ? 7.852 -0.49 -21.984 1 84.5 152 ARG B C 1
ATOM 2754 O O . ARG B 1 152 ? 7.625 0.018 -23.094 1 84.5 152 ARG B O 1
ATOM 2761 N N . THR B 1 153 ? 9 -1.048 -21.562 1 85.31 153 THR B N 1
ATOM 2762 C CA . THR B 1 153 ? 10.164 -0.888 -22.438 1 85.31 153 THR B CA 1
ATOM 2763 C C . THR B 1 153 ? 10.805 -2.24 -22.719 1 85.31 153 THR B C 1
ATOM 2765 O O . THR B 1 153 ? 11.883 -2.303 -23.312 1 85.31 153 THR B O 1
ATOM 2768 N N . GLY B 1 154 ? 10.281 -3.311 -22.297 1 92.25 154 GLY B N 1
ATOM 2769 C CA . GLY B 1 154 ? 10.859 -4.637 -22.438 1 92.25 154 GLY B CA 1
ATOM 2770 C C . GLY B 1 154 ? 9.875 -5.754 -22.141 1 92.25 154 GLY B C 1
ATOM 2771 O O . GLY B 1 154 ? 8.664 -5.559 -22.234 1 92.25 154 GLY B O 1
ATOM 2772 N N . PRO B 1 155 ? 10.438 -6.961 -21.891 1 97.5 155 PRO B N 1
ATOM 2773 C CA . PRO B 1 155 ? 9.586 -8.133 -21.703 1 97.5 155 PRO B CA 1
ATOM 2774 C C . PRO B 1 155 ? 8.844 -8.125 -20.375 1 97.5 155 PRO B C 1
ATOM 2776 O O . PRO B 1 155 ? 7.918 -8.914 -20.172 1 97.5 155 PRO B O 1
ATOM 2779 N N . PHE B 1 156 ? 9.211 -7.242 -19.484 1 98.44 156 PHE B N 1
ATOM 2780 C CA . PHE B 1 156 ? 8.594 -7.141 -18.172 1 98.44 156 PHE B CA 1
ATOM 2781 C C . PHE B 1 156 ? 8.023 -5.746 -17.953 1 98.44 156 PHE B C 1
ATOM 2783 O O . PHE B 1 156 ? 7.879 -4.969 -18.906 1 98.44 156 PHE B O 1
ATOM 2790 N N . VAL B 1 157 ? 7.535 -5.43 -16.766 1 98.31 157 VAL B N 1
ATOM 2791 C CA . VAL B 1 157 ? 6.887 -4.145 -16.531 1 98.31 157 VAL B CA 1
ATOM 2792 C C . VAL B 1 157 ? 7.867 -3.01 -16.828 1 98.31 157 VAL B C 1
ATOM 2794 O O . VAL B 1 157 ? 7.5 -1.999 -17.422 1 98.31 157 VAL B O 1
ATOM 2797 N N . VAL B 1 158 ? 9.125 -3.238 -16.281 1 95.5 158 VAL B N 1
ATOM 2798 C CA . VAL B 1 158 ? 10.195 -2.27 -16.5 1 95.5 158 VAL B CA 1
ATOM 2799 C C . VAL B 1 158 ? 11.453 -2.99 -16.984 1 95.5 158 VAL B C 1
ATOM 2801 O O . VAL B 1 158 ? 12.016 -3.811 -16.25 1 95.5 158 VAL B O 1
ATOM 2804 N N . GLY B 1 159 ? 11.945 -2.727 -18.125 1 94.19 159 GLY B N 1
ATOM 2805 C CA . GLY B 1 159 ? 13.25 -3.17 -18.578 1 94.19 159 GLY B CA 1
ATOM 2806 C C . GLY B 1 159 ? 13.297 -4.648 -18.906 1 94.19 159 GLY B C 1
ATOM 2807 O O . GLY B 1 159 ? 12.281 -5.234 -19.312 1 94.19 159 GLY B O 1
ATOM 2808 N N . ASP B 1 160 ? 14.531 -5.203 -18.719 1 96 160 ASP B N 1
ATOM 2809 C CA . ASP B 1 160 ? 14.797 -6.523 -19.281 1 96 160 ASP B CA 1
ATOM 2810 C C . ASP B 1 160 ? 14.828 -7.59 -18.188 1 96 160 ASP B C 1
ATOM 2812 O O . ASP B 1 160 ? 14.969 -8.781 -18.484 1 96 160 ASP B O 1
ATOM 2816 N N . PHE B 1 161 ? 14.648 -7.164 -16.969 1 96.38 161 PHE B N 1
ATOM 2817 C CA . PHE B 1 161 ? 14.656 -8.094 -15.852 1 96.38 161 PHE B CA 1
ATOM 2818 C C . PHE B 1 161 ? 13.461 -7.859 -14.938 1 96.38 161 PHE B C 1
ATOM 2820 O O . PHE B 1 161 ? 13 -6.723 -14.789 1 96.38 161 PHE B O 1
ATOM 2827 N N . PRO B 1 162 ? 12.961 -8.953 -14.297 1 98 162 PRO B N 1
ATOM 2828 C CA . PRO B 1 162 ? 11.844 -8.758 -13.367 1 98 162 PRO B CA 1
ATOM 2829 C C . PRO B 1 162 ? 12.188 -7.812 -12.219 1 98 162 PRO B C 1
ATOM 2831 O O . PRO B 1 162 ? 13.305 -7.852 -11.695 1 98 162 PRO B O 1
ATOM 2834 N N . SER B 1 163 ? 11.312 -6.977 -11.891 1 97.44 163 SER B N 1
ATOM 2835 C CA . SER B 1 163 ? 11.445 -6.035 -10.789 1 97.44 163 SER B CA 1
ATOM 2836 C C . SER B 1 163 ? 10.328 -6.215 -9.766 1 97.44 163 SER B C 1
ATOM 2838 O O . SER B 1 163 ? 9.539 -7.156 -9.859 1 97.44 163 SER B O 1
ATOM 2840 N N . MET B 1 164 ? 10.281 -5.324 -8.773 1 98.38 164 MET B N 1
ATOM 2841 C CA . MET B 1 164 ? 9.242 -5.266 -7.754 1 98.38 164 MET B CA 1
ATOM 2842 C C . MET B 1 164 ? 7.855 -5.246 -8.398 1 98.38 164 MET B C 1
ATOM 2844 O O . MET B 1 164 ? 6.934 -5.902 -7.906 1 98.38 164 MET B O 1
ATOM 2848 N N . ALA B 1 165 ? 7.719 -4.527 -9.484 1 98.75 165 ALA B N 1
ATOM 2849 C CA . ALA B 1 165 ? 6.438 -4.453 -10.18 1 98.75 165 ALA B CA 1
ATOM 2850 C C . ALA B 1 165 ? 5.977 -5.836 -10.633 1 98.75 165 ALA B C 1
ATOM 2852 O O . ALA B 1 165 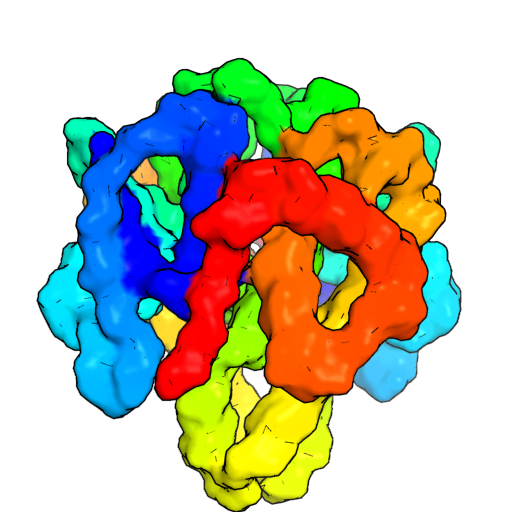? 4.816 -6.203 -10.445 1 98.75 165 ALA B O 1
ATOM 2853 N N . ASP B 1 166 ? 6.852 -6.629 -11.195 1 98.94 166 ASP B N 1
ATOM 2854 C CA . ASP B 1 166 ? 6.535 -7.965 -11.695 1 98.94 166 ASP B CA 1
ATOM 2855 C C . ASP B 1 166 ? 6.227 -8.922 -10.547 1 98.94 166 ASP B C 1
ATOM 2857 O O . ASP B 1 166 ? 5.336 -9.766 -10.656 1 98.94 166 ASP B O 1
ATOM 2861 N N . ILE B 1 167 ? 6.988 -8.742 -9.484 1 98.94 167 ILE B N 1
ATOM 2862 C CA . ILE B 1 167 ? 6.812 -9.555 -8.289 1 98.94 167 ILE B CA 1
ATOM 2863 C C . ILE B 1 167 ? 5.406 -9.359 -7.73 1 98.94 167 ILE B C 1
ATOM 2865 O O . ILE B 1 167 ? 4.793 -10.297 -7.219 1 98.94 167 ILE B O 1
ATOM 2869 N N . PHE B 1 168 ? 4.848 -8.195 -7.824 1 98.94 168 PHE B N 1
ATOM 2870 C CA . PHE B 1 168 ? 3.492 -7.918 -7.359 1 98.94 168 PHE B CA 1
ATOM 2871 C C . PHE B 1 168 ? 2.465 -8.312 -8.414 1 98.94 168 PHE B C 1
ATOM 2873 O O . PHE B 1 168 ? 1.393 -8.82 -8.078 1 98.94 168 PHE B O 1
ATOM 2880 N N . LEU B 1 169 ? 2.783 -8.133 -9.664 1 98.94 169 LEU B N 1
ATOM 2881 C CA . LEU B 1 169 ? 1.85 -8.375 -10.766 1 98.94 169 LEU B CA 1
ATOM 2882 C C . LEU B 1 169 ? 1.538 -9.859 -10.891 1 98.94 169 LEU B C 1
ATOM 2884 O O . LEU B 1 169 ? 0.382 -10.242 -11.094 1 98.94 169 LEU B O 1
ATOM 2888 N N . PHE B 1 170 ? 2.477 -10.703 -10.758 1 98.94 170 PHE B N 1
ATOM 2889 C CA . PHE B 1 170 ? 2.344 -12.117 -11.078 1 98.94 170 PHE B CA 1
ATOM 2890 C C . PHE B 1 170 ? 1.325 -12.789 -10.156 1 98.94 170 PHE B C 1
ATOM 2892 O O . PHE B 1 170 ? 0.343 -13.367 -10.633 1 98.94 170 PHE B O 1
ATOM 2899 N N . PRO B 1 171 ? 1.477 -12.711 -8.805 1 98.94 171 PRO B N 1
ATOM 2900 C CA . PRO B 1 171 ? 0.455 -13.336 -7.961 1 98.94 171 PRO B CA 1
ATOM 2901 C C . PRO B 1 171 ? -0.932 -12.734 -8.164 1 98.94 171 PRO B C 1
ATOM 2903 O O . PRO B 1 171 ? -1.938 -13.445 -8.078 1 98.94 171 PRO B O 1
ATOM 2906 N N . GLN B 1 172 ? -1.011 -11.438 -8.375 1 98.94 172 GLN B N 1
ATOM 2907 C CA . GLN B 1 172 ? -2.307 -10.828 -8.641 1 98.94 172 GLN B CA 1
ATOM 2908 C C . GLN B 1 172 ? -2.941 -11.406 -9.898 1 98.94 172 GLN B C 1
ATOM 2910 O O . GLN B 1 172 ? -4.148 -11.656 -9.938 1 98.94 172 GLN B O 1
ATOM 2915 N N . ALA B 1 173 ? -2.119 -11.586 -10.945 1 98.94 173 ALA B N 1
ATOM 2916 C CA . ALA B 1 173 ? -2.6 -12.164 -12.195 1 98.94 173 ALA B CA 1
ATOM 2917 C C . ALA B 1 173 ? -3.102 -13.594 -11.977 1 98.94 173 ALA B C 1
ATOM 2919 O O . ALA B 1 173 ? -4.145 -13.977 -12.508 1 98.94 173 ALA B O 1
ATOM 2920 N N . VAL B 1 174 ? -2.338 -14.375 -11.219 1 98.81 174 VAL B N 1
ATOM 2921 C CA . VAL B 1 174 ? -2.748 -15.734 -10.906 1 98.81 174 VAL B CA 1
ATOM 2922 C C . VAL B 1 174 ? -4.109 -15.727 -10.211 1 98.81 174 VAL B C 1
ATOM 2924 O O . VAL B 1 174 ? -5.004 -16.484 -10.578 1 98.81 174 VAL B O 1
ATOM 2927 N N . GLY B 1 175 ? -4.242 -14.828 -9.219 1 98.25 175 GLY B N 1
ATOM 2928 C CA . GLY B 1 175 ? -5.523 -14.6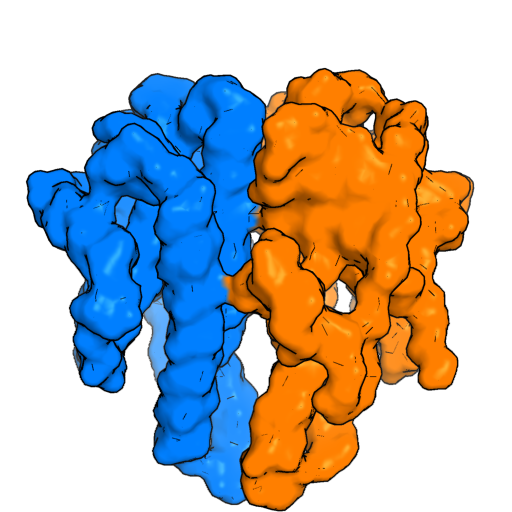95 -8.547 1 98.25 175 GLY B CA 1
ATOM 2929 C C . GLY B 1 175 ? -6.645 -14.273 -9.477 1 98.25 175 GLY B C 1
ATOM 2930 O O . GLY B 1 175 ? -7.781 -14.727 -9.344 1 98.25 175 GLY B O 1
ATOM 2931 N N . THR B 1 176 ? -6.355 -13.391 -10.391 1 98.69 176 THR B N 1
ATOM 2932 C CA . THR B 1 176 ? -7.309 -12.898 -11.375 1 98.69 176 THR B CA 1
ATOM 2933 C C . THR B 1 176 ? -7.836 -14.039 -12.234 1 98.69 176 THR B C 1
ATOM 2935 O O . THR B 1 176 ? -9.047 -14.164 -12.438 1 98.69 176 THR B O 1
ATOM 2938 N N . GLU B 1 177 ? -6.957 -14.891 -12.664 1 98.44 177 GLU B N 1
ATOM 2939 C CA . GLU B 1 177 ? -7.352 -16.047 -13.469 1 98.44 177 GLU B CA 1
ATOM 2940 C C . GLU B 1 177 ? -8.18 -17.031 -12.648 1 98.44 177 GLU B C 1
ATOM 2942 O O . GLU B 1 177 ? -9.109 -17.641 -13.172 1 98.44 177 GLU B O 1
ATOM 2947 N N . ARG B 1 178 ? -7.902 -17.156 -11.461 1 96.94 178 ARG B N 1
ATOM 2948 C CA . ARG B 1 178 ? -8.555 -18.141 -10.602 1 96.94 178 ARG B CA 1
ATOM 2949 C C . ARG B 1 178 ? -10.023 -17.797 -10.398 1 96.94 178 ARG B C 1
ATOM 2951 O O . ARG B 1 178 ? -10.852 -18.688 -10.133 1 96.94 178 ARG B O 1
ATOM 2958 N N . ILE B 1 179 ? -10.359 -16.531 -10.531 1 96.44 179 ILE B N 1
ATOM 2959 C CA . ILE B 1 179 ? -11.758 -16.172 -10.352 1 96.44 179 ILE B CA 1
ATOM 2960 C C . ILE B 1 179 ? -12.461 -16.125 -11.703 1 96.44 179 ILE B C 1
ATOM 2962 O O . ILE B 1 179 ? -13.547 -15.539 -11.828 1 96.44 179 ILE B O 1
ATOM 2966 N N . GLY B 1 180 ? -11.727 -16.516 -12.719 1 97.31 180 GLY B N 1
ATOM 2967 C CA . GLY B 1 180 ? -12.367 -16.734 -14.008 1 97.31 180 GLY B CA 1
ATOM 2968 C C . GLY B 1 180 ? -12.188 -15.586 -14.969 1 97.31 180 GLY B C 1
ATOM 2969 O O . GLY B 1 180 ? -12.852 -15.523 -16 1 97.31 180 GLY B O 1
ATOM 2970 N N . LEU B 1 181 ? -11.367 -14.664 -14.656 1 98.44 181 LEU B N 1
ATOM 2971 C CA . LEU B 1 181 ? -11.117 -13.562 -15.578 1 98.44 181 LEU B CA 1
ATOM 2972 C C . LEU B 1 181 ? -9.93 -13.875 -16.484 1 98.44 181 LEU B C 1
ATOM 2974 O O . LEU B 1 181 ? -8.859 -14.242 -16 1 98.44 181 LEU B O 1
ATOM 2978 N N . ASP B 1 182 ? -10.125 -13.695 -17.797 1 98.56 182 ASP B N 1
ATOM 2979 C CA . ASP B 1 182 ? -9.102 -13.969 -18.797 1 98.56 182 ASP B CA 1
ATOM 2980 C C . ASP B 1 182 ? -8.102 -12.812 -18.891 1 98.56 182 ASP B C 1
ATOM 2982 O O . ASP B 1 182 ? -8.484 -11.68 -19.188 1 98.56 182 ASP B O 1
ATOM 2986 N N . LEU B 1 183 ? -6.844 -13.117 -18.719 1 98.75 183 LEU B N 1
ATOM 2987 C CA . LEU B 1 183 ? -5.816 -12.078 -18.719 1 98.75 183 LEU B CA 1
ATOM 2988 C C . LEU B 1 183 ? -5.703 -11.438 -20.109 1 98.75 183 LEU B C 1
ATOM 2990 O O . LEU B 1 183 ? -5.145 -10.352 -20.25 1 98.75 183 LEU B O 1
ATOM 2994 N N . GLU B 1 184 ? -6.219 -12.078 -21.094 1 98.62 184 GLU B N 1
ATOM 2995 C CA . GLU B 1 184 ? -6.113 -11.57 -22.469 1 98.62 184 GLU B CA 1
ATOM 2996 C C . GLU B 1 184 ? -6.859 -10.242 -22.609 1 98.62 184 GLU B C 1
ATOM 2998 O O . GLU B 1 184 ? -6.641 -9.508 -23.578 1 98.62 184 GLU B O 1
ATOM 3003 N N . GLN B 1 185 ? -7.762 -9.938 -21.672 1 98.25 185 GLN B N 1
ATOM 3004 C CA . GLN B 1 185 ? -8.43 -8.641 -21.672 1 98.25 185 GLN B CA 1
ATOM 3005 C C . GLN B 1 185 ? -7.434 -7.512 -21.422 1 98.25 185 GLN B C 1
ATOM 3007 O O . GLN B 1 185 ? -7.738 -6.344 -21.656 1 98.25 185 GLN B O 1
ATOM 3012 N N . TRP B 1 186 ? -6.27 -7.852 -20.875 1 98.75 186 TRP B N 1
ATOM 3013 C CA . TRP B 1 186 ? -5.145 -6.957 -20.641 1 98.75 186 TRP B CA 1
ATOM 3014 C C . TRP B 1 186 ? -3.887 -7.465 -21.344 1 98.75 186 TRP B C 1
ATOM 3016 O O . TRP B 1 186 ? -3.025 -8.086 -20.703 1 98.75 186 TRP B O 1
ATOM 3026 N N . PRO B 1 187 ? -3.693 -7.117 -22.594 1 98.44 187 PRO B N 1
ATOM 3027 C CA . PRO B 1 187 ? -2.703 -7.785 -23.438 1 98.44 187 PRO B CA 1
ATOM 3028 C C . PRO B 1 187 ? -1.274 -7.605 -22.938 1 98.44 187 PRO B C 1
ATOM 3030 O O . PRO B 1 187 ? -0.467 -8.531 -23 1 98.44 187 PRO B O 1
ATOM 3033 N N . ASN B 1 188 ? -0.88 -6.398 -22.531 1 98.62 188 ASN B N 1
ATOM 3034 C CA . ASN B 1 188 ? 0.468 -6.227 -22 1 98.62 188 ASN B CA 1
ATOM 3035 C C . ASN B 1 188 ? 0.7 -7.09 -20.766 1 98.62 188 ASN B C 1
ATOM 3037 O O . ASN B 1 188 ? 1.738 -7.742 -20.641 1 98.62 188 ASN B O 1
ATOM 3041 N N . ILE B 1 189 ? -0.275 -7.098 -19.875 1 98.81 189 ILE B N 1
ATOM 3042 C CA . ILE B 1 189 ? -0.171 -7.902 -18.656 1 98.81 189 ILE B CA 1
ATOM 3043 C C . ILE B 1 189 ? -0.066 -9.383 -19.031 1 98.81 189 ILE B C 1
ATOM 3045 O O . ILE B 1 189 ? 0.769 -10.109 -18.484 1 98.81 189 ILE B O 1
ATOM 3049 N N . ALA B 1 190 ? -0.896 -9.828 -19.953 1 98.81 190 ALA B N 1
ATOM 3050 C CA . ALA B 1 190 ? -0.885 -11.227 -20.375 1 98.81 190 ALA B CA 1
ATOM 3051 C C . ALA B 1 190 ? 0.497 -11.633 -20.875 1 98.81 190 ALA B C 1
ATOM 3053 O O . ALA B 1 190 ? 1.009 -12.695 -20.5 1 98.81 190 ALA B O 1
ATOM 3054 N N . ARG B 1 191 ? 1.098 -10.82 -21.656 1 98.56 191 ARG B N 1
ATOM 3055 C CA . ARG B 1 191 ? 2.418 -11.109 -22.219 1 98.56 191 ARG B CA 1
ATOM 3056 C C . ARG B 1 191 ? 3.473 -11.156 -21.109 1 98.56 191 ARG B C 1
ATOM 3058 O O . ARG B 1 191 ? 4.305 -12.07 -21.078 1 98.56 191 ARG B O 1
ATOM 3065 N N . ILE B 1 192 ? 3.436 -10.18 -20.25 1 98.88 192 ILE B N 1
ATOM 3066 C CA . ILE B 1 192 ? 4.398 -10.117 -19.172 1 98.88 192 ILE B CA 1
ATOM 3067 C C . ILE B 1 192 ? 4.266 -11.359 -18.281 1 98.88 192 ILE B C 1
ATOM 3069 O O . ILE B 1 192 ? 5.266 -12 -17.938 1 98.88 192 ILE B O 1
ATOM 3073 N N . VAL B 1 193 ? 3.039 -11.703 -17.953 1 98.88 193 VAL B N 1
ATOM 3074 C CA . VAL B 1 193 ? 2.791 -12.828 -17.062 1 98.88 193 VAL B CA 1
ATOM 3075 C C . VAL B 1 193 ? 3.248 -14.125 -17.719 1 98.88 193 VAL B C 1
ATOM 3077 O O . VAL B 1 193 ? 3.795 -15.008 -17.062 1 98.88 193 VAL B O 1
ATOM 3080 N N . ALA B 1 194 ? 3.018 -14.25 -19 1 98.81 194 ALA B N 1
ATOM 3081 C CA . ALA B 1 194 ? 3.529 -15.406 -19.719 1 98.81 194 ALA B CA 1
ATOM 3082 C C . ALA B 1 194 ? 5.047 -15.516 -19.578 1 98.81 194 ALA B C 1
ATOM 3084 O O . ALA B 1 194 ? 5.582 -16.594 -19.344 1 98.81 194 ALA B O 1
ATOM 3085 N N . ASN B 1 195 ? 5.781 -14.43 -19.734 1 98.81 195 ASN B N 1
ATOM 3086 C CA . ASN B 1 195 ? 7.227 -14.398 -19.562 1 98.81 195 ASN B CA 1
ATOM 3087 C C . ASN B 1 195 ? 7.621 -14.773 -18.125 1 98.81 195 ASN B C 1
ATOM 3089 O O . ASN B 1 195 ? 8.586 -15.5 -17.922 1 98.81 195 ASN B O 1
ATOM 3093 N N . LEU B 1 196 ? 6.867 -14.266 -17.172 1 98.88 196 LEU B N 1
ATOM 3094 C CA . LEU B 1 196 ? 7.168 -14.523 -15.773 1 98.88 196 LEU B CA 1
ATOM 3095 C C . LEU B 1 196 ? 6.965 -15.992 -15.438 1 98.88 196 LEU B C 1
ATOM 3097 O O . LEU B 1 196 ? 7.715 -16.562 -14.641 1 98.88 196 LEU B O 1
ATOM 3101 N N . ARG B 1 197 ? 5.973 -16.609 -16.031 1 98.69 197 ARG B N 1
ATOM 3102 C CA . ARG B 1 197 ? 5.68 -18.016 -15.797 1 98.69 197 ARG B CA 1
ATOM 3103 C C . ARG B 1 197 ? 6.848 -18.891 -16.219 1 98.69 197 ARG B C 1
ATOM 3105 O O . ARG B 1 197 ? 7.031 -19.984 -15.695 1 98.69 197 ARG B O 1
ATOM 3112 N N . ALA B 1 198 ? 7.621 -18.422 -17.094 1 98.5 198 ALA B N 1
ATOM 3113 C CA . ALA B 1 198 ? 8.758 -19.188 -17.625 1 98.5 198 ALA B CA 1
ATOM 3114 C C . ALA B 1 198 ? 9.953 -19.094 -16.688 1 98.5 198 ALA B C 1
ATOM 3116 O O . ALA B 1 198 ? 10.953 -19.781 -16.875 1 98.5 198 ALA B O 1
ATOM 3117 N N . ILE B 1 199 ? 9.906 -18.297 -15.719 1 98.75 199 ILE B N 1
ATOM 3118 C CA . ILE B 1 199 ? 10.977 -18.125 -14.734 1 98.75 199 ILE B CA 1
ATOM 3119 C C . ILE B 1 199 ? 10.656 -18.938 -13.484 1 98.75 199 ILE B C 1
ATOM 3121 O O . ILE B 1 199 ? 9.633 -18.703 -12.828 1 98.75 199 ILE B O 1
ATOM 3125 N N . ARG B 1 200 ? 11.492 -19.828 -13.062 1 98.69 200 ARG B N 1
ATOM 3126 C CA . ARG B 1 200 ? 11.25 -20.781 -11.992 1 98.69 200 ARG B CA 1
ATOM 3127 C C . ARG B 1 200 ? 10.906 -20.078 -10.688 1 98.69 200 ARG B C 1
ATOM 3129 O O . ARG B 1 200 ? 10.047 -20.547 -9.93 1 98.69 200 ARG B O 1
ATOM 3136 N N . ALA B 1 201 ? 11.539 -18.969 -10.383 1 98.81 201 ALA B N 1
ATOM 3137 C CA . ALA B 1 201 ? 11.266 -18.234 -9.148 1 98.81 201 ALA B CA 1
ATOM 3138 C C . ALA B 1 201 ? 9.789 -17.859 -9.047 1 98.81 201 ALA B C 1
ATOM 3140 O O . ALA B 1 201 ? 9.203 -17.891 -7.961 1 98.81 201 ALA B O 1
ATOM 3141 N N . PHE B 1 202 ? 9.18 -17.516 -10.172 1 98.88 202 PHE B N 1
ATOM 3142 C CA . PHE B 1 202 ? 7.766 -17.156 -10.195 1 98.88 202 PHE B CA 1
ATOM 3143 C C . PHE B 1 202 ? 6.879 -18.391 -10.227 1 98.88 202 PHE B C 1
ATOM 3145 O O . PHE B 1 202 ? 5.973 -18.531 -9.406 1 98.88 202 PHE B O 1
ATOM 3152 N N . ALA B 1 203 ? 7.16 -19.312 -11.07 1 98.69 203 ALA B N 1
ATOM 3153 C CA . ALA B 1 203 ? 6.34 -20.5 -11.25 1 98.69 203 ALA B CA 1
ATOM 3154 C C . ALA B 1 203 ? 6.277 -21.328 -9.961 1 98.69 203 ALA B C 1
ATOM 3156 O O . ALA B 1 203 ? 5.195 -21.734 -9.531 1 98.69 203 ALA B O 1
ATOM 3157 N N . ASP B 1 204 ? 7.41 -21.484 -9.312 1 98.56 204 ASP B N 1
ATOM 3158 C CA . ASP B 1 204 ? 7.508 -22.359 -8.141 1 98.56 204 ASP B CA 1
ATOM 3159 C C . ASP B 1 204 ? 6.898 -21.703 -6.91 1 98.56 204 ASP B C 1
ATOM 3161 O O . ASP B 1 204 ? 6.641 -22.359 -5.906 1 98.56 204 ASP B O 1
ATOM 3165 N N . ASN B 1 205 ? 6.652 -20.359 -7.023 1 98.75 205 ASN B N 1
ATOM 3166 C CA . ASN B 1 205 ? 6.199 -19.641 -5.836 1 98.75 205 ASN B CA 1
ATOM 3167 C C . ASN B 1 205 ? 4.859 -18.969 -6.07 1 98.75 205 ASN B C 1
ATOM 3169 O O . ASN B 1 205 ? 4.504 -18.016 -5.359 1 98.75 205 ASN B O 1
ATOM 3173 N N . ALA B 1 206 ? 4.172 -19.391 -7.09 1 98.75 206 ALA B N 1
ATOM 3174 C CA . ALA B 1 206 ? 2.809 -18.906 -7.305 1 98.75 206 ALA B CA 1
ATOM 3175 C C . ALA B 1 206 ? 1.916 -19.234 -6.109 1 98.75 206 ALA B C 1
ATOM 3177 O O . ALA B 1 206 ? 2.121 -20.234 -5.434 1 98.75 206 ALA B O 1
ATOM 3178 N N . PRO B 1 207 ? 0.951 -18.328 -5.812 1 98.56 207 PRO B N 1
ATOM 3179 C CA . PRO B 1 207 ? 0.026 -18.688 -4.734 1 98.56 207 PRO B CA 1
ATOM 3180 C C . PRO B 1 207 ? -0.738 -19.984 -5.027 1 98.56 207 PRO B C 1
ATOM 3182 O O . PRO B 1 207 ? -1.211 -20.188 -6.152 1 98.56 207 PRO B O 1
ATOM 3185 N N . ALA B 1 208 ? -0.863 -20.828 -4.062 1 96.81 208 ALA B N 1
ATOM 3186 C CA . ALA B 1 208 ? -1.613 -22.078 -4.199 1 96.81 208 ALA B CA 1
ATOM 3187 C C . ALA B 1 208 ? -3.111 -21.812 -4.309 1 96.81 208 ALA B C 1
ATOM 3189 O O . ALA B 1 208 ? -3.602 -20.781 -3.818 1 96.81 208 ALA B O 1
ATOM 3190 N N . PRO B 1 209 ? -3.781 -22.703 -4.984 1 91.38 209 PRO B N 1
ATOM 3191 C CA . PRO B 1 209 ? -5.238 -22.547 -5.008 1 91.38 209 PRO B CA 1
ATOM 3192 C C . PRO B 1 209 ? -5.879 -22.781 -3.643 1 91.38 209 PRO B C 1
ATOM 3194 O O . PRO B 1 209 ? -5.328 -23.531 -2.824 1 91.38 209 PRO B O 1
ATOM 3197 N N . ARG B 1 210 ? -6.965 -22.094 -3.395 1 83.19 210 ARG B N 1
ATOM 3198 C CA . ARG B 1 210 ? -7.727 -22.344 -2.176 1 83.19 210 ARG B CA 1
ATOM 3199 C C . ARG B 1 210 ? -8.375 -23.734 -2.207 1 83.19 210 ARG B C 1
ATOM 3201 O O . ARG B 1 210 ? -8.984 -24.109 -3.207 1 83.19 210 ARG B O 1
ATOM 3208 N N . LYS B 1 211 ? -7.891 -24.469 -1.21 1 68.81 211 LYS B N 1
ATOM 3209 C CA . LYS B 1 211 ? -8.461 -25.812 -1.107 1 68.81 211 LYS B CA 1
ATOM 3210 C C . LYS B 1 211 ? -9.875 -25.766 -0.544 1 68.81 211 LYS B C 1
ATOM 3212 O O . LYS B 1 211 ? -10.195 -24.906 0.274 1 68.81 211 LYS B O 1
#

Solvent-accessible surface area (backbone atoms only — not comparable to full-atom values): 21842 Å² total; per-residue (Å²): 77,36,34,36,27,36,68,52,36,44,48,22,20,29,41,48,23,51,32,45,68,51,71,55,84,63,47,76,41,84,45,48,75,64,71,96,79,17,43,26,78,33,70,78,40,30,72,75,36,58,74,37,64,63,26,32,35,34,42,81,89,67,48,74,32,38,47,44,67,24,41,45,50,39,51,32,68,77,41,55,63,67,57,42,57,59,85,53,64,67,58,28,22,39,29,42,19,51,26,45,46,42,47,27,57,26,51,48,68,58,38,68,68,44,49,52,55,51,51,68,40,80,89,44,48,72,67,55,48,50,49,52,40,51,49,36,46,52,55,33,53,51,22,50,35,52,55,37,70,75,60,48,70,45,68,30,63,56,38,88,50,73,28,52,23,40,44,45,46,44,30,52,50,54,54,41,43,73,75,68,45,67,53,71,83,34,56,68,52,36,53,28,45,55,55,43,55,72,35,62,41,44,52,77,29,49,41,42,77,85,126,77,37,34,37,28,36,66,52,36,45,48,22,19,31,41,48,23,52,32,45,69,50,72,55,84,63,48,76,41,82,44,49,75,65,72,98,78,16,43,26,77,32,68,78,41,30,72,76,35,60,74,36,64,61,27,31,36,33,43,82,87,66,48,74,30,37,48,44,68,24,41,44,51,39,50,33,69,76,40,56,64,66,57,41,56,58,85,52,62,66,57,28,24,40,29,42,17,50,27,45,45,43,46,28,56,25,49,48,67,59,38,68,68,45,49,53,56,50,51,68,39,80,88,44,47,73,67,54,48,51,50,52,38,51,50,37,45,54,55,34,52,50,21,50,34,53,55,37,70,76,61,48,69,47,68,29,63,55,39,87,50,73,29,52,22,41,42,44,46,46,32,52,48,53,54,42,43,74,75,68,45,66,53,71,84,34,57,67,52,36,53,27,44,54,55,42,54,73,35,63,42,44,51,78,28,48,42,41,77,87,126

Radius of gyration: 19.89 Å; Cα contacts (8 Å, |Δi|>4): 704; chains: 2; bounding box: 52×49×47 Å

pLDDT: mean 97.33, std 3.24, range [68.69, 98.94]